Protein 9A5R (pdb70)

Nearest PDB structures (foldseek):
  5ds0-assembly1_F  TM=9.740E-01  e=8.529E-47  Thaumarchaeota archaeon SCGC AB-539-E09
  3kl9-assembly1_I  TM=9.761E-01  e=1.384E-46  Streptococcus pneumoniae R6
  4wwv-assembly2_B  TM=9.448E-01  e=9.431E-39  Desulfurococcus amylolyticus 1221n
  6r8n-assembly1_A  TM=9.126E-01  e=1.046E-31  Pyrococcus horikoshii OT3
  2gre-assembly1_D  TM=8.804E-01  e=3.889E-24  Bacillus cereus

Solvent-accessible surface area: 29977 Å² total; per-residue (Å²): 63,92,143,104,5,41,53,20,0,92,57,0,0,68,34,15,0,0,0,10,5,2,45,80,0,13,64,35,0,63,114,20,0,59,105,35,20,91,60,53,38,24,0,64,12,1,0,0,0,0,0,26,155,25,68,191,97,18,10,83,0,0,0,1,0,4,0,0,3,11,0,1,0,0,27,6,13,23,99,112,1,41,0,49,24,32,26,0,15,42,28,159,18,102,37,0,64,85,62,137,0,45,0,33,16,132,121,25,82,17,72,8,63,2,27,42,81,67,75,158,134,30,86,104,72,97,117,129,186,86,33,64,38,130,58,5,40,0,52,23,66,13,129,56,80,123,43,0,92,175,56,14,1,111,28,2,23,16,0,5,3,42,11,91,32,60,59,64,117,81,124,95,47,0,43,0,9,10,0,16,1,0,0,0,0,0,0,0,2,6,0,0,65,69,2,102,74,97,174,19,50,0,16,0,17,0,0,0,0,0,7,19,26,26,41,17,13,0,0,52,0,0,0,76,40,1,124,7,39,0,0,0,1,1,10,2,1,45,18,36,40,117,80,61,73,167,144,92,97,0,47,17,27,119,3,0,0,1,12,49,77,8,201,50,14,110,10,44,110,3,0,77,62,27,0,28,97,24,1,104,107,65,134,5,73,61,27,120,2,73,17,62,37,29,0,4,0,7,56,0,47,119,16,84,122,41,5,13,6,2,4,0,0,0,0,0,48,94,36,57,30,13,29,3,16,0,14,22,53,0,10,53,5,0,40,78,0,0,34,67,0,0,66,31,0,54,105,150,34,3,65,56,7,71,144,54,175,208,91,208,64,60,158,24,16,52,1,0,58,51,1,0,42,4,36,0,0,6,45,56,7,166,64,0,50,103,30,0,79,72,54,0,80,90,41,21,87,91,32,60,79,15,248,82,10,0,0,8,0,57,21,40,28,46,143,144,11,0,66,0,0,0,1,0,2,0,0,3,12,0,0,64,2,57,117,5,39,117,148,1,59,0,86,25,99,29,16,15,39,28,160,19,115,38,0,64,86,63,112,0,10,0,39,11,191,141,36,109,22,66,1,64,2,18,27,140,70,74,152,128,42,60,109,135,38,126,183,157,70,38,93,51,144,80,3,42,0,58,18,60,11,95,31,108,120,58,0,73,125,87,7,0,76,80,39,21,21,0,2,5,82,68,107,10,52,49,66,164,80,129,81,44,0,28,0,9,12,1,17,0,0,0,0,0,0,0,0,0,12,0,0,80,63,1,75,147,52,145,10,38,0,14,0,21,0,0,0,0,0,28,17,28,40,52,31,114,0,0,136,46,0,0,125,83,6,72,2,11,0,0,0,0,0,8,10,0,66,2,12,42,20,141,83,64,51,103,75,121,9,64,2,96,14,28,124,1,0,0,0,1,0,23,0,56,26,3,4,1,26,68,21,0,12,61,28,0,14,56,5,0,90,141,38,63,5,61,55,28,39,13,29,28,62,82,25,35,4,2,0,6,16,0,2,35,12,24,49,2,3,0,1,0,0,0,0,0,0,1,50,120,43,65,34,7,17,5,25,0,17,42,44,0,2,71,28,0,11,97,0,0,5,45,2,0,74,84,2,55,98,146,38,3,55,74,12,5,82,155

Sequence (718 aa):
MNQETKALFQTLTQLPGAPGNEHQVRAFMKQELAKYADDIVQDRLGSVFGVRRGAEDAPRIMVAGHMDEVGFMVTSITDNGLLRFQTLGGWWSQVLLAQRVEIQTDNGPVPGVISSIPPHLLTDAQRNRPMDIKNMMIDIGADDKEDAIKIGIRPGQQIVPVCPFTTMANEKKILSKAWDNRYGCGLSIELLKELHGKELPNTLYAGATVQEEVGLRGAQTASHMIKPDLFFALDASPANDMSGDKNEFGQLGKGFLLRILDRTTVMHRGMREFVLDMAETHDIPYQYFVSGGGTDAGKVHISNSGVPSAVIGICSRYIHTNATIIHIDDYAAAKEMLIKLVTACDKQTVDAIKENMMAKLDETLTMLKDLTDAKGIPGNEREVRQVMKSYIEPFADEVTTDRLGSLIAKKTGAENGPKIMIAGHLDEVGFMVTQITDKGFIRFQTVGGWWAQVMLAQRVTIVTKKGEITGVIGSKPPHILSPEARKKSVEIKDMFIDIGASSREEALEWGVLPGDMIVPHFEFTVMNNEKFLLAKAWDNRIGCAIAIDVLRNLQNTDHPNIVYGVGTVQEEVGLRGAKTAAHTIQPDIAFGVDVGIAGDTPGISEKEAQSKMGKGPQIIVYDASMVSHKGLRDAVVATAEEAGIPYQFDAIAGGGTDSGAIHLTANGVPALSITIATRYIHTHAAMLHRDDYENAVKLITEVIKKLDRKTVDEITYQ

Radius of gyration: 27.74 Å; Cα contacts (8 Å, |Δi|>4): 1807; chains: 2; bounding box: 64×84×72 Å

B-factor: mean 0.95, std 0.07, range [0.41, 0.99]

Structure (mmCIF, N/CA/C/O backbone):
data_9A5R
#
_entry.id   9A5R
#
loop_
_entity.id
_entity.type
_entity.pdbx_description
1 POLYMER YTOP_BACSU
2 POLYMER YSDC_BACSU
#
loop_
_atom_site.group_PDB
_atom_site.id
_atom_site.type_symbol
_atom_site.label_atom_id
_atom_site.label_alt_id
_atom_site.label_comp_id
_atom_site.label_asym_id
_atom_site.label_entity_id
_atom_site.label_seq_id
_atom_site.pdbx_PDB_ins_code
_atom_site.Cartn_x
_atom_site.Cartn_y
_atom_site.Cartn_z
_atom_site.occupancy
_atom_site.B_iso_or_equiv
_atom_site.auth_seq_id
_atom_site.auth_comp_id
_atom_site.auth_asym_id
_atom_site.auth_atom_id
_atom_site.pdbx_PDB_model_num
ATOM 1 N N . MET A 1 1 ? -0.280 -31.881 -21.383 1.000 0.860 1 MET A N 1
ATOM 2 C CA . MET A 1 1 ? -0.526 -31.678 -19.937 1.000 0.860 1 MET A CA 1
ATOM 3 C C . MET A 1 1 ? -1.332 -32.857 -19.405 1.000 0.860 1 MET A C 1
ATOM 4 O O . MET A 1 1 ? -2.366 -33.165 -19.992 1.000 0.860 1 MET A O 1
ATOM 20 N N . ASN A 1 2 ? -0.834 -33.548 -18.375 1.000 0.910 2 ASN A N 1
ATOM 21 C CA . ASN A 1 2 ? -1.537 -34.678 -17.754 1.000 0.910 2 ASN A CA 1
ATOM 22 C C . ASN A 1 2 ? -2.753 -34.188 -16.930 1.000 0.910 2 ASN A C 1
ATOM 23 O O . ASN A 1 2 ? -2.939 -32.984 -16.752 1.000 0.910 2 ASN A O 1
ATOM 34 N N . GLN A 1 3 ? -3.589 -35.110 -16.449 1.000 0.940 3 GLN A N 1
ATOM 35 C CA . GLN A 1 3 ? -4.819 -34.760 -15.724 1.000 0.940 3 GLN A CA 1
ATOM 36 C C . GLN A 1 3 ? -4.569 -34.112 -14.361 1.000 0.940 3 GLN A C 1
ATOM 37 O O . GLN A 1 3 ? -5.304 -33.215 -13.966 1.000 0.940 3 GLN A O 1
ATOM 51 N N . GLU A 1 4 ? -3.523 -34.530 -13.657 1.000 0.960 4 GLU A N 1
ATOM 52 C CA . GLU A 1 4 ? -3.207 -34.005 -12.332 1.000 0.960 4 GLU A CA 1
ATOM 53 C C . GLU A 1 4 ? -2.761 -32.543 -12.406 1.000 0.960 4 GLU A C 1
ATOM 54 O O . GLU A 1 4 ? -3.304 -31.693 -11.709 1.000 0.960 4 GLU A O 1
ATOM 66 N N . THR A 1 5 ? -1.860 -32.225 -13.337 1.000 0.970 5 THR A N 1
ATOM 67 C CA . THR A 1 5 ? -1.436 -30.850 -13.610 1.000 0.970 5 THR A CA 1
ATOM 68 C C . THR A 1 5 ? -2.614 -29.998 -14.099 1.000 0.970 5 THR A C 1
ATOM 69 O O . THR A 1 5 ? -2.736 -28.839 -13.710 1.000 0.970 5 THR A O 1
ATOM 80 N N . LYS A 1 6 ? -3.533 -30.558 -14.906 1.000 0.970 6 LYS A N 1
ATOM 81 C CA . LYS A 1 6 ? -4.771 -29.852 -15.289 1.000 0.970 6 LYS A CA 1
ATOM 82 C C . LYS A 1 6 ? -5.646 -29.538 -14.072 1.000 0.970 6 LYS A C 1
ATOM 83 O O . LYS A 1 6 ? -6.118 -28.412 -13.959 1.000 0.970 6 LYS A O 1
ATOM 102 N N . ALA A 1 7 ? -5.841 -30.496 -13.169 1.000 0.980 7 ALA A N 1
ATOM 103 C CA . ALA A 1 7 ? -6.633 -30.310 -11.956 1.000 0.980 7 ALA A CA 1
ATOM 104 C C . ALA A 1 7 ? -5.986 -29.304 -10.992 1.000 0.980 7 ALA A C 1
ATOM 105 O O . ALA A 1 7 ? -6.684 -28.475 -10.412 1.000 0.980 7 ALA A O 1
ATOM 112 N N . LEU A 1 8 ? -4.654 -29.328 -10.872 1.000 0.980 8 LEU A N 1
ATOM 113 C CA . LEU A 1 8 ? -3.888 -28.351 -10.104 1.000 0.980 8 LEU A CA 1
ATOM 114 C C . LEU A 1 8 ? -4.175 -26.921 -10.590 1.000 0.980 8 LEU A C 1
ATOM 115 O O . LEU A 1 8 ? -4.589 -26.080 -9.794 1.000 0.980 8 LEU A O 1
ATOM 131 N N . PHE A 1 9 ? -4.025 -26.649 -11.894 1.000 0.980 9 PHE A N 1
ATOM 132 C CA . PHE A 1 9 ? -4.303 -25.321 -12.456 1.000 0.980 9 PHE A CA 1
ATOM 133 C C . PHE A 1 9 ? -5.782 -24.947 -12.436 1.000 0.980 9 PHE A C 1
ATOM 134 O O . PHE A 1 9 ? -6.102 -23.773 -12.252 1.000 0.980 9 PHE A O 1
ATOM 151 N N . GLN A 1 10 ? -6.687 -25.915 -12.588 1.000 0.980 10 GLN A N 1
ATOM 152 C CA . GLN A 1 10 ? -8.115 -25.671 -12.421 1.000 0.980 10 GLN A CA 1
ATOM 153 C C . GLN A 1 10 ? -8.416 -25.170 -11.006 1.000 0.980 10 GLN A C 1
ATOM 154 O O . GLN A 1 10 ? -9.082 -24.154 -10.864 1.000 0.980 10 GLN A O 1
ATOM 168 N N . THR A 1 11 ? -7.889 -25.808 -9.961 1.000 0.980 11 THR A N 1
ATOM 169 C CA . THR A 1 11 ? -8.073 -25.313 -8.589 1.000 0.980 11 THR A CA 1
ATOM 170 C C . THR A 1 11 ? -7.422 -23.946 -8.415 1.000 0.980 11 THR A C 1
ATOM 171 O O . THR A 1 11 ? -8.088 -22.994 -8.013 1.000 0.980 11 THR A O 1
ATOM 182 N N . LEU A 1 12 ? -6.146 -23.813 -8.792 1.000 0.990 12 LEU A N 1
ATOM 183 C CA . LEU A 1 12 ? -5.397 -22.574 -8.606 1.000 0.990 12 LEU A CA 1
ATOM 184 C C . LEU A 1 12 ? -6.050 -21.384 -9.297 1.000 0.990 12 LEU A C 1
ATOM 185 O O . LEU A 1 12 ? -6.187 -20.353 -8.668 1.000 0.990 12 LEU A O 1
ATOM 201 N N . THR A 1 13 ? -6.469 -21.491 -10.554 1.000 0.980 13 THR A N 1
ATOM 202 C CA . THR A 1 13 ? -7.065 -20.359 -11.289 1.000 0.980 13 THR A CA 1
ATOM 203 C C . THR A 1 13 ? -8.447 -19.961 -10.774 1.000 0.980 13 THR A C 1
ATOM 204 O O . THR A 1 13 ? -8.838 -18.805 -10.923 1.000 0.980 13 THR A O 1
ATOM 215 N N . GLN A 1 14 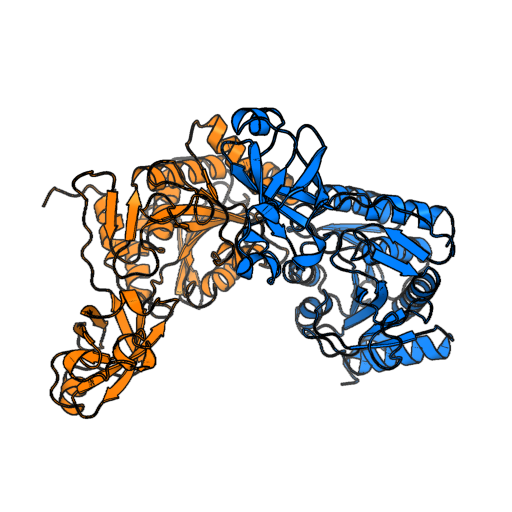? -9.186 -20.884 -10.152 1.000 0.980 14 GLN A N 1
ATOM 216 C CA . GLN A 1 14 ? -10.550 -20.634 -9.680 1.000 0.980 14 GLN A CA 1
ATOM 217 C C . GLN A 1 14 ? -10.617 -20.099 -8.245 1.000 0.980 14 GLN A C 1
ATOM 218 O O . GLN A 1 14 ? -11.609 -19.464 -7.900 1.000 0.980 14 GLN A O 1
ATOM 232 N N . LEU A 1 15 ? -9.575 -20.280 -7.427 1.000 0.980 15 LEU A N 1
ATOM 233 C CA . LEU A 1 15 ? -9.526 -19.674 -6.091 1.000 0.980 15 LEU A CA 1
ATOM 234 C C . LEU A 1 15 ? -9.588 -18.134 -6.189 1.000 0.980 15 LEU A C 1
ATOM 235 O O . LEU A 1 15 ? -8.919 -17.565 -7.057 1.000 0.980 15 LEU A O 1
ATOM 251 N N . PRO A 1 16 ? -10.367 -17.438 -5.346 1.000 0.980 16 PRO A N 1
ATOM 252 C CA . PRO A 1 16 ? -10.343 -15.983 -5.271 1.000 0.980 16 PRO A CA 1
ATOM 253 C C . PRO A 1 16 ? -9.089 -15.511 -4.526 1.000 0.980 16 PRO A C 1
ATOM 254 O O . PRO A 1 16 ? -8.745 -16.036 -3.463 1.000 0.980 16 PRO A O 1
ATOM 265 N N . GLY A 1 17 ? -8.414 -14.499 -5.062 1.000 0.980 17 GLY A N 1
ATOM 266 C CA . GLY A 1 17 ? -7.305 -13.863 -4.361 1.000 0.980 17 GLY A CA 1
ATOM 267 C C . GLY A 1 17 ? -6.886 -12.558 -5.007 1.000 0.980 17 GLY A C 1
ATOM 268 O O . GLY A 1 17 ? -5.868 -12.532 -5.680 1.000 0.980 17 GLY A O 1
ATOM 272 N N . ALA A 1 18 ? -7.655 -11.489 -4.808 1.000 0.980 18 ALA A N 1
ATOM 273 C CA . ALA A 1 18 ? -7.205 -10.145 -5.173 1.000 0.980 18 ALA A CA 1
ATOM 274 C C . ALA A 1 18 ? -6.041 -9.687 -4.259 1.000 0.980 18 ALA A C 1
ATOM 275 O O . ALA A 1 18 ? -5.901 -10.233 -3.158 1.000 0.980 18 ALA A O 1
ATOM 282 N N . PRO A 1 19 ? -5.240 -8.673 -4.647 1.000 0.980 19 PRO A N 1
ATOM 283 C CA . PRO A 1 19 ? -4.153 -8.142 -3.829 1.000 0.980 19 PRO A CA 1
ATOM 284 C C . PRO A 1 19 ? -4.564 -7.876 -2.378 1.000 0.980 19 PRO A C 1
ATOM 285 O O . PRO A 1 19 ? -5.597 -7.256 -2.112 1.000 0.980 19 PRO A O 1
ATOM 296 N N . GLY A 1 20 ? -3.767 -8.371 -1.432 1.000 0.980 20 GLY A N 1
ATOM 297 C CA . GLY A 1 20 ? -4.029 -8.286 0.009 1.000 0.980 20 GLY A CA 1
ATOM 298 C C . GLY A 1 20 ? -5.117 -9.241 0.526 1.000 0.980 20 GLY A C 1
ATOM 299 O O . GLY A 1 20 ? -5.465 -9.197 1.707 1.000 0.980 20 GLY A O 1
ATOM 303 N N . ASN A 1 21 ? -5.683 -10.095 -0.334 1.000 0.980 21 ASN A N 1
ATOM 304 C CA . ASN A 1 21 ? -6.732 -11.062 -0.009 1.000 0.980 21 ASN A CA 1
ATOM 305 C C . ASN A 1 21 ? -6.410 -12.489 -0.496 1.000 0.980 21 ASN A C 1
ATOM 306 O O . ASN A 1 21 ? -7.305 -13.311 -0.689 1.000 0.980 21 ASN A O 1
ATOM 317 N N . GLU A 1 22 ? -5.131 -12.831 -0.603 1.000 0.980 22 GLU A N 1
ATOM 318 C CA . GLU A 1 22 ? -4.616 -14.082 -1.172 1.000 0.980 22 GLU A CA 1
ATOM 319 C C . GLU A 1 22 ? -4.800 -15.317 -0.259 1.000 0.980 22 GLU A C 1
ATOM 320 O O . GLU A 1 22 ? -4.266 -16.383 -0.544 1.000 0.980 22 GLU A O 1
ATOM 332 N N . HIS A 1 23 ? -5.551 -15.209 0.844 1.000 0.970 23 HIS A N 1
ATOM 333 C CA . HIS A 1 23 ? -5.670 -16.213 1.917 1.000 0.970 23 HIS A CA 1
ATOM 334 C C . HIS A 1 23 ? -6.042 -17.615 1.408 1.000 0.970 23 HIS A C 1
ATOM 335 O O . HIS A 1 23 ? -5.399 -18.595 1.779 1.000 0.970 23 HIS A O 1
ATO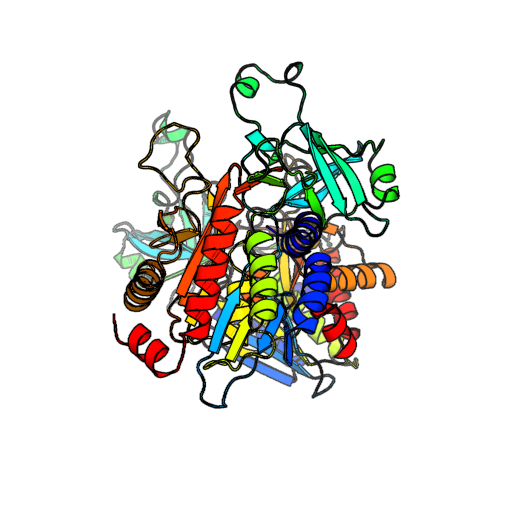M 349 N N . GLN A 1 24 ? -7.048 -17.725 0.532 1.000 0.980 24 GLN A N 1
ATOM 350 C CA . GLN A 1 24 ? -7.500 -19.021 0.007 1.000 0.980 24 GLN A CA 1
ATOM 351 C C . GLN A 1 24 ? -6.458 -19.653 -0.924 1.000 0.980 24 GLN A C 1
ATOM 352 O O . GLN A 1 24 ? -6.195 -20.854 -0.846 1.000 0.980 24 GLN A O 1
ATOM 366 N N . VAL A 1 25 ? -5.812 -18.832 -1.757 1.000 0.990 25 VAL A N 1
ATOM 367 C CA . VAL A 1 25 ? -4.696 -19.255 -2.612 1.000 0.990 25 VAL A CA 1
ATOM 368 C C . VAL A 1 25 ? -3.531 -19.719 -1.746 1.000 0.990 25 VAL A C 1
ATOM 369 O O . VAL A 1 25 ? -3.006 -20.805 -1.957 1.000 0.990 25 VAL A O 1
ATOM 382 N N . ARG A 1 26 ? -3.180 -18.952 -0.711 1.000 0.990 26 ARG A N 1
ATOM 383 C CA . ARG A 1 26 ? -2.099 -19.254 0.231 1.000 0.990 26 ARG A CA 1
ATOM 384 C C . ARG A 1 26 ? -2.339 -20.538 1.009 1.000 0.990 26 ARG A C 1
ATOM 385 O O . ARG A 1 26 ? -1.405 -21.320 1.164 1.000 0.990 26 ARG A O 1
ATOM 406 N N . ALA A 1 27 ? -3.560 -20.777 1.483 1.000 0.980 27 ALA A N 1
ATOM 407 C CA . ALA A 1 27 ? -3.921 -22.022 2.156 1.000 0.980 27 ALA A CA 1
ATOM 408 C C . ALA A 1 27 ? -3.704 -23.229 1.230 1.000 0.980 27 ALA A C 1
ATOM 409 O O . ALA A 1 27 ? -3.084 -24.216 1.629 1.000 0.980 27 ALA A O 1
ATOM 416 N N . PHE A 1 28 ? -4.130 -23.107 -0.031 1.000 0.990 28 PHE A N 1
ATOM 417 C CA . PHE A 1 28 ? -3.907 -24.135 -1.042 1.000 0.990 28 PHE A CA 1
ATOM 418 C C . PHE A 1 28 ? -2.416 -24.319 -1.373 1.000 0.990 28 PHE A C 1
ATOM 419 O O . PHE A 1 28 ? -1.920 -25.445 -1.376 1.000 0.990 28 PHE A O 1
ATOM 436 N N . MET A 1 29 ? -1.672 -23.226 -1.570 1.000 0.990 29 MET A N 1
ATOM 437 C CA . MET A 1 29 ? -0.224 -23.257 -1.802 1.000 0.990 29 MET A CA 1
ATOM 438 C C . MET A 1 29 ? 0.499 -23.973 -0.659 1.000 0.990 29 MET A C 1
ATOM 439 O O . MET A 1 29 ? 1.278 -24.884 -0.915 1.000 0.990 29 MET A O 1
ATOM 453 N N . LYS A 1 30 ? 0.207 -23.636 0.605 1.000 0.980 30 LYS A N 1
ATOM 454 C CA . LYS A 1 30 ? 0.791 -24.314 1.775 1.000 0.980 30 LYS A CA 1
ATOM 455 C C . LYS A 1 30 ? 0.555 -25.822 1.732 1.000 0.980 30 LYS A C 1
ATOM 456 O O . LYS A 1 30 ? 1.498 -26.583 1.926 1.000 0.980 30 LYS A O 1
ATOM 475 N N . GLN A 1 31 ? -0.680 -26.244 1.463 1.000 0.980 31 GLN A N 1
ATOM 476 C CA . GLN A 1 31 ? -1.042 -27.658 1.413 1.000 0.980 31 GLN A CA 1
ATOM 477 C C . GLN A 1 31 ? -0.281 -28.419 0.317 1.000 0.980 31 GLN A C 1
ATOM 478 O O . GLN A 1 31 ? 0.185 -29.529 0.565 1.000 0.980 31 GLN A O 1
ATOM 492 N N . GLU A 1 32 ? -0.153 -27.850 -0.884 1.000 0.990 32 GLU A N 1
ATOM 493 C CA . GLU A 1 32 ? 0.539 -28.507 -1.998 1.000 0.990 32 GLU A CA 1
ATOM 494 C C . GLU A 1 32 ? 2.065 -28.484 -1.843 1.000 0.990 32 GLU A C 1
ATOM 495 O O . GLU A 1 32 ? 2.712 -29.512 -2.041 1.000 0.990 32 GLU A O 1
ATOM 507 N N . LEU A 1 33 ? 2.646 -27.349 -1.438 1.000 0.980 33 LEU A N 1
ATOM 508 C CA . LEU A 1 33 ? 4.090 -27.211 -1.215 1.000 0.980 33 LEU A CA 1
ATOM 509 C C . LEU A 1 33 ? 4.573 -28.160 -0.105 1.000 0.980 33 LEU A C 1
ATOM 510 O O . LEU A 1 33 ? 5.609 -28.810 -0.254 1.000 0.980 33 LEU A O 1
ATOM 526 N N . ALA A 1 34 ? 3.796 -28.296 0.977 1.000 0.980 34 ALA A N 1
ATOM 527 C CA . ALA A 1 34 ? 4.154 -29.128 2.128 1.000 0.980 34 ALA A CA 1
ATOM 528 C C . ALA A 1 34 ? 4.265 -30.628 1.802 1.000 0.980 34 ALA A C 1
ATOM 529 O O . ALA A 1 34 ? 4.890 -31.365 2.558 1.000 0.980 34 ALA A O 1
ATOM 536 N N . LYS A 1 35 ? 3.705 -31.103 0.678 1.000 0.980 35 LYS A N 1
ATOM 537 C CA . LYS A 1 35 ? 3.861 -32.502 0.234 1.000 0.980 35 LYS A CA 1
ATOM 538 C C . LYS A 1 35 ? 5.279 -32.821 -0.235 1.000 0.980 35 LYS A C 1
ATOM 539 O O . LYS A 1 35 ? 5.653 -33.990 -0.265 1.000 0.980 35 LYS A O 1
ATOM 558 N N . TYR A 1 36 ? 6.031 -31.805 -0.659 1.000 0.980 36 TYR A N 1
ATOM 559 C CA . TYR A 1 36 ? 7.277 -31.993 -1.401 1.000 0.980 36 TYR A CA 1
ATOM 560 C C . TYR A 1 36 ? 8.475 -31.234 -0.826 1.000 0.980 36 TYR A C 1
ATOM 561 O O . TYR A 1 36 ? 9.592 -31.499 -1.272 1.000 0.980 36 TYR A O 1
ATOM 579 N N . ALA A 1 37 ? 8.255 -30.312 0.116 1.000 0.980 37 ALA A N 1
ATOM 580 C CA . ALA A 1 37 ? 9.272 -29.504 0.787 1.000 0.980 37 ALA A CA 1
ATOM 581 C C . ALA A 1 37 ? 9.659 -30.067 2.165 1.000 0.980 37 ALA A C 1
ATOM 582 O O . ALA A 1 37 ? 8.872 -30.763 2.801 1.000 0.980 37 ALA A O 1
ATOM 589 N N . ASP A 1 38 ? 10.850 -29.708 2.641 1.000 0.980 38 ASP A N 1
ATOM 590 C CA . ASP A 1 38 ? 11.331 -30.039 3.989 1.000 0.980 38 ASP A CA 1
ATOM 591 C C . ASP A 1 38 ? 10.715 -29.120 5.055 1.000 0.980 38 ASP A C 1
ATOM 592 O O . ASP A 1 38 ? 10.641 -29.474 6.229 1.000 0.980 38 ASP A O 1
ATOM 601 N N . ASP A 1 39 ? 10.319 -27.912 4.649 1.000 0.980 39 ASP A N 1
ATOM 602 C CA . ASP A 1 39 ? 9.808 -26.858 5.523 1.000 0.980 39 ASP A CA 1
ATOM 603 C C . ASP A 1 39 ? 8.958 -25.854 4.723 1.000 0.980 39 ASP A C 1
ATOM 604 O O . ASP A 1 39 ? 9.080 -25.774 3.495 1.000 0.980 39 ASP A O 1
ATOM 613 N N . ILE A 1 40 ? 8.140 -25.054 5.413 1.000 0.990 40 ILE A N 1
ATOM 614 C CA . ILE A 1 40 ? 7.363 -23.950 4.832 1.000 0.990 40 ILE A CA 1
ATOM 615 C C . ILE A 1 40 ? 7.720 -22.654 5.553 1.000 0.990 40 ILE A C 1
ATOM 616 O O . ILE A 1 40 ? 7.559 -22.542 6.766 1.000 0.990 40 ILE A O 1
ATOM 632 N N . VAL A 1 41 ? 8.125 -21.637 4.795 1.000 0.990 41 VAL A N 1
ATOM 633 C CA . VAL A 1 41 ? 8.336 -20.281 5.315 1.000 0.990 41 VAL A CA 1
ATOM 634 C C . VAL A 1 41 ? 7.297 -19.327 4.751 1.000 0.990 41 VAL A C 1
ATOM 635 O O . VAL A 1 41 ? 6.884 -19.447 3.595 1.000 0.990 41 VAL A O 1
ATOM 648 N N . GLN A 1 42 ? 6.884 -18.367 5.571 1.000 0.990 42 GLN A N 1
ATOM 649 C CA . GLN A 1 42 ? 5.969 -17.309 5.176 1.000 0.990 42 GLN A CA 1
ATOM 650 C C . GLN A 1 42 ? 6.514 -15.966 5.650 1.000 0.990 42 GLN A C 1
ATOM 651 O O . GLN A 1 42 ? 6.956 -15.850 6.795 1.000 0.990 42 GLN A O 1
ATOM 665 N N . ASP A 1 43 ? 6.467 -14.961 4.783 1.000 0.990 43 ASP A N 1
ATOM 666 C CA . ASP A 1 43 ? 6.681 -13.586 5.221 1.000 0.990 43 ASP A CA 1
ATOM 667 C C . ASP A 1 43 ? 5.432 -13.046 5.955 1.000 0.990 43 ASP A C 1
ATOM 668 O O . ASP A 1 43 ? 4.425 -13.740 6.141 1.000 0.990 43 ASP A O 1
ATOM 677 N N . ARG A 1 44 ? 5.496 -11.797 6.409 1.000 0.980 44 ARG A N 1
ATOM 678 C CA . ARG A 1 44 ? 4.434 -11.161 7.198 1.000 0.980 44 ARG A CA 1
ATOM 679 C C . ARG A 1 44 ? 3.414 -10.383 6.358 1.000 0.980 44 ARG A C 1
ATOM 680 O O . ARG A 1 44 ? 2.522 -9.770 6.931 1.000 0.980 44 ARG A O 1
ATOM 701 N N . LEU A 1 45 ? 3.541 -10.377 5.027 1.000 0.980 45 LEU A N 1
ATOM 702 C CA . LEU A 1 45 ? 2.482 -9.911 4.118 1.000 0.980 45 LEU A CA 1
ATOM 703 C C . LEU A 1 45 ? 1.671 -11.075 3.536 1.000 0.980 45 LEU A C 1
ATOM 704 O O . LEU A 1 45 ? 0.551 -10.871 3.073 1.000 0.980 45 LEU A O 1
ATOM 720 N N . GLY A 1 46 ? 2.221 -12.288 3.564 1.000 0.990 46 GLY A N 1
ATOM 721 C CA . GLY A 1 46 ? 1.558 -13.512 3.144 1.000 0.990 46 GLY A CA 1
ATOM 722 C C . GLY A 1 46 ? 2.285 -14.304 2.061 1.000 0.990 46 GLY A C 1
ATOM 723 O O . GLY A 1 46 ? 1.767 -15.349 1.678 1.000 0.990 46 GLY A O 1
ATOM 727 N N . SER A 1 47 ? 3.449 -13.889 1.558 1.000 0.990 47 SER A N 1
ATOM 728 C CA . SER A 1 47 ? 4.190 -14.707 0.585 1.000 0.990 47 SER A CA 1
ATOM 729 C C . SER A 1 47 ? 4.612 -16.025 1.226 1.000 0.990 47 SER A C 1
ATOM 730 O O . SER A 1 47 ? 5.034 -16.036 2.382 1.000 0.990 47 SER A O 1
ATOM 738 N N . VAL A 1 48 ? 4.540 -17.136 0.492 1.000 0.990 48 VAL A N 1
ATOM 739 C CA . VAL A 1 48 ? 4.802 -18.477 1.031 1.000 0.990 48 VAL A CA 1
ATOM 740 C C . VAL A 1 48 ? 5.734 -19.276 0.134 1.000 0.990 48 VAL A C 1
ATOM 741 O O . VAL A 1 48 ? 5.585 -19.269 -1.086 1.000 0.990 48 VAL A O 1
ATOM 754 N N . PHE A 1 49 ? 6.683 -19.987 0.744 1.000 0.990 49 PHE A N 1
ATOM 755 C CA . PHE A 1 49 ? 7.679 -20.791 0.041 1.000 0.990 49 PHE A CA 1
ATOM 756 C C . PHE A 1 49 ? 7.876 -22.141 0.718 1.000 0.990 49 PHE A C 1
ATOM 757 O O . PHE A 1 49 ? 8.055 -22.216 1.934 1.000 0.990 49 PHE A O 1
ATOM 774 N N . GLY A 1 50 ? 7.891 -23.197 -0.090 1.000 0.990 50 GLY A N 1
ATOM 775 C CA . GLY A 1 50 ? 8.438 -24.486 0.299 1.000 0.990 50 GLY A CA 1
ATOM 776 C C . GLY A 1 50 ? 9.956 -24.464 0.187 1.000 0.990 50 GLY A C 1
ATOM 777 O O . GLY A 1 50 ? 10.504 -23.941 -0.786 1.000 0.990 50 GLY A O 1
ATOM 781 N N . VAL A 1 51 ? 10.631 -25.020 1.191 1.000 0.990 51 VAL A N 1
ATOM 782 C CA . VAL A 1 51 ? 12.093 -25.058 1.280 1.000 0.990 51 VAL A CA 1
ATOM 783 C C . VAL A 1 51 ? 12.591 -26.477 1.056 1.000 0.990 51 VAL A C 1
ATOM 784 O O . VAL A 1 51 ? 12.137 -27.410 1.711 1.000 0.990 51 VAL A O 1
ATOM 797 N N . ARG A 1 52 ? 13.561 -26.632 0.162 1.000 0.980 52 ARG A N 1
ATOM 798 C CA . ARG A 1 52 ? 14.377 -27.836 0.009 1.000 0.980 52 ARG A CA 1
ATOM 799 C C . ARG A 1 52 ? 15.798 -27.494 0.413 1.000 0.980 52 ARG A C 1
ATOM 800 O O . ARG A 1 52 ? 16.444 -26.690 -0.255 1.000 0.980 52 ARG A O 1
ATOM 821 N N . ARG A 1 53 ? 16.259 -28.038 1.536 1.000 0.960 53 ARG A N 1
ATOM 822 C CA . ARG A 1 53 ? 17.552 -27.687 2.134 1.000 0.960 53 ARG A CA 1
ATOM 823 C C . ARG A 1 53 ? 18.682 -28.428 1.421 1.000 0.960 53 ARG A C 1
ATOM 824 O O . ARG A 1 53 ? 18.642 -29.649 1.299 1.000 0.960 53 ARG A O 1
ATOM 845 N N . GLY A 1 54 ? 19.673 -27.674 0.952 1.000 0.930 54 GLY A N 1
ATOM 846 C CA . GLY A 1 54 ? 20.934 -28.207 0.445 1.000 0.930 54 GLY A CA 1
ATOM 847 C C . GLY A 1 54 ? 21.990 -28.280 1.547 1.000 0.930 54 GLY A C 1
ATOM 848 O O . GLY A 1 54 ? 21.685 -28.172 2.738 1.000 0.930 54 GLY A O 1
ATOM 852 N N . ALA A 1 55 ? 23.251 -28.423 1.143 1.000 0.930 55 ALA A N 1
ATOM 853 C CA . ALA A 1 55 ? 24.377 -28.292 2.061 1.000 0.930 55 ALA A CA 1
ATOM 854 C C . ALA A 1 55 ? 24.416 -26.901 2.724 1.000 0.930 55 ALA A C 1
ATOM 855 O O . ALA A 1 55 ? 23.858 -25.928 2.216 1.000 0.930 55 ALA A O 1
ATOM 862 N N . GLU A 1 56 ? 25.100 -26.808 3.864 1.000 0.920 56 GLU A N 1
ATOM 863 C CA . GLU A 1 56 ? 25.146 -25.593 4.686 1.000 0.920 56 GLU A CA 1
ATOM 864 C C . GLU A 1 56 ? 25.736 -24.380 3.940 1.000 0.920 56 GLU A C 1
ATOM 865 O O . GLU A 1 56 ? 25.309 -23.250 4.164 1.000 0.920 56 GLU A O 1
ATOM 877 N N . ASP A 1 57 ? 26.670 -24.609 3.011 1.000 0.940 57 ASP A N 1
ATOM 878 C CA . ASP A 1 57 ? 27.305 -23.583 2.179 1.000 0.940 57 ASP A CA 1
ATOM 879 C C . ASP A 1 57 ? 26.771 -23.535 0.734 1.000 0.940 57 ASP A C 1
ATOM 880 O O . ASP A 1 57 ? 27.398 -22.915 -0.136 1.000 0.940 57 ASP A O 1
ATOM 889 N N . ALA A 1 58 ? 25.633 -24.194 0.480 1.000 0.970 58 ALA A N 1
ATOM 890 C CA . ALA A 1 58 ? 24.994 -24.240 -0.826 1.000 0.970 58 ALA A CA 1
ATOM 891 C C . ALA A 1 58 ? 24.283 -22.910 -1.151 1.000 0.970 58 ALA A C 1
ATOM 892 O O . ALA A 1 58 ? 23.682 -22.296 -0.262 1.000 0.970 58 ALA A O 1
ATOM 899 N N . PRO A 1 59 ? 24.292 -22.472 -2.424 1.000 0.980 59 PRO A N 1
ATOM 900 C CA . PRO A 1 59 ? 23.630 -21.236 -2.831 1.000 0.980 59 PRO A CA 1
ATOM 901 C C . PRO A 1 59 ? 22.114 -21.313 -2.612 1.000 0.980 59 PRO A C 1
ATOM 902 O O . PRO A 1 59 ? 21.507 -22.385 -2.677 1.000 0.980 59 PRO A O 1
ATOM 913 N N . ARG A 1 60 ? 21.482 -20.166 -2.356 1.000 0.990 60 ARG A N 1
ATOM 914 C CA . ARG A 1 60 ? 20.034 -20.048 -2.124 1.000 0.990 60 ARG A CA 1
ATOM 915 C C . ARG A 1 60 ? 19.338 -19.644 -3.416 1.000 0.990 60 ARG A C 1
ATOM 916 O O . ARG A 1 60 ? 19.525 -18.529 -3.896 1.000 0.990 60 ARG A O 1
ATOM 937 N N . ILE A 1 61 ? 18.505 -20.521 -3.962 1.000 0.990 61 ILE A N 1
ATOM 938 C CA . ILE A 1 61 ? 17.771 -20.266 -5.204 1.000 0.990 61 ILE A CA 1
ATOM 939 C C . ILE A 1 61 ? 16.315 -19.999 -4.863 1.000 0.990 61 ILE A C 1
ATOM 940 O O . ILE A 1 61 ? 15.645 -20.854 -4.289 1.000 0.990 61 ILE A O 1
ATOM 956 N N . MET A 1 62 ? 15.822 -18.812 -5.204 1.000 0.990 62 MET A N 1
ATOM 957 C CA . MET A 1 62 ? 14.415 -18.460 -5.029 1.000 0.990 62 MET A CA 1
ATOM 958 C C . MET A 1 62 ? 13.677 -18.581 -6.360 1.000 0.990 62 MET A C 1
ATOM 959 O O . MET A 1 62 ? 14.158 -18.140 -7.402 1.000 0.990 62 MET A O 1
ATOM 973 N N . VAL A 1 63 ? 12.487 -19.165 -6.317 1.000 0.990 63 VAL A N 1
ATOM 974 C CA . VAL A 1 63 ? 11.581 -19.310 -7.454 1.000 0.990 63 VAL A CA 1
ATOM 975 C C . VAL A 1 63 ? 10.193 -18.882 -7.006 1.000 0.990 63 VAL A C 1
ATOM 976 O O . VAL A 1 63 ? 9.675 -19.415 -6.022 1.000 0.990 63 VAL A O 1
ATOM 989 N N . ALA A 1 64 ? 9.581 -17.936 -7.712 1.000 0.990 64 ALA A N 1
ATOM 990 C CA . ALA A 1 64 ? 8.272 -17.415 -7.329 1.000 0.990 64 ALA A CA 1
ATOM 991 C C . ALA A 1 64 ? 7.410 -17.075 -8.543 1.000 0.990 64 ALA A C 1
ATOM 992 O O . ALA A 1 64 ? 7.894 -16.439 -9.475 1.000 0.990 64 ALA A O 1
ATOM 999 N N . GLY A 1 65 ? 6.134 -17.461 -8.496 1.000 0.980 65 GLY A N 1
ATOM 1000 C CA . GLY A 1 65 ? 5.071 -16.655 -9.106 1.000 0.980 65 GLY A CA 1
ATOM 1001 C C . GLY A 1 65 ? 4.458 -15.716 -8.065 1.000 0.980 65 GLY A C 1
ATOM 1002 O O . GLY A 1 65 ? 5.011 -15.572 -6.976 1.000 0.980 65 GLY A O 1
ATOM 1006 N N . HIS A 1 66 ? 3.273 -15.177 -8.340 1.000 0.990 66 HIS A N 1
ATOM 1007 C CA . HIS A 1 66 ? 2.481 -14.444 -7.349 1.000 0.990 66 HIS A CA 1
ATOM 1008 C C . HIS A 1 66 ? 1.060 -14.999 -7.238 1.000 0.990 66 HIS A C 1
ATOM 1009 O O . HIS A 1 66 ? 0.482 -15.507 -8.202 1.000 0.990 66 HIS A O 1
ATOM 1023 N N . MET A 1 67 ? 0.525 -14.978 -6.018 1.000 0.990 67 MET A N 1
ATOM 1024 C CA . MET A 1 67 ? -0.785 -15.547 -5.699 1.000 0.990 67 MET A CA 1
ATOM 1025 C C . MET A 1 67 ? -1.936 -14.618 -6.065 1.000 0.990 67 MET A C 1
ATOM 1026 O O . MET A 1 67 ? -3.046 -15.104 -6.308 1.000 0.990 67 MET A O 1
ATOM 1040 N N . ASP A 1 68 ? -1.703 -13.310 -6.066 1.000 0.990 68 ASP A N 1
ATOM 1041 C CA . ASP A 1 68 ? -2.736 -12.340 -6.372 1.000 0.990 68 ASP A CA 1
ATOM 1042 C C . ASP A 1 68 ? -3.136 -12.365 -7.849 1.000 0.990 68 ASP A C 1
ATOM 1043 O O . ASP A 1 68 ? -2.340 -12.677 -8.730 1.000 0.990 68 ASP A O 1
ATOM 1052 N N . GLU A 1 69 ? -4.409 -12.075 -8.094 1.000 0.980 69 GLU A N 1
ATOM 1053 C CA . GLU A 1 69 ? -4.982 -11.810 -9.411 1.000 0.980 69 GLU A CA 1
ATOM 1054 C C . GLU A 1 69 ? -5.522 -10.380 -9.438 1.000 0.980 69 GLU A C 1
ATOM 1055 O O . GLU A 1 69 ? -6.062 -9.915 -8.431 1.000 0.980 69 GLU A O 1
ATOM 1067 N N . VAL A 1 70 ? -5.474 -9.694 -10.583 1.000 0.970 70 VAL A N 1
ATOM 1068 C CA . VAL A 1 70 ? -6.189 -8.417 -10.710 1.000 0.970 70 VAL A CA 1
ATOM 1069 C C . VAL A 1 70 ? -7.661 -8.563 -10.303 1.000 0.970 70 VAL A C 1
ATOM 1070 O O . VAL A 1 70 ? -8.363 -9.507 -10.673 1.000 0.970 70 VAL A O 1
ATOM 1083 N N . GLY A 1 71 ? -8.154 -7.598 -9.537 1.000 0.980 71 GLY A N 1
ATOM 1084 C CA . GLY A 1 71 ? -9.502 -7.630 -8.986 1.000 0.980 71 GLY A CA 1
ATOM 1085 C C . GLY A 1 71 ? -9.981 -6.246 -8.591 1.000 0.980 71 GLY A C 1
ATOM 1086 O O . GLY A 1 71 ? -9.513 -5.229 -9.106 1.000 0.980 71 GLY A O 1
ATOM 1090 N N . PHE A 1 72 ? -10.927 -6.203 -7.663 1.000 0.980 72 PHE A N 1
ATOM 1091 C CA . PHE A 1 72 ? -11.454 -4.964 -7.108 1.000 0.980 72 PHE A CA 1
ATOM 1092 C C . PHE A 1 72 ? -11.687 -5.111 -5.604 1.000 0.980 72 PHE A C 1
ATOM 1093 O O . PHE A 1 72 ? -11.616 -6.203 -5.042 1.000 0.980 72 PHE A O 1
ATOM 1110 N N . MET A 1 73 ? -11.979 -3.998 -4.948 1.000 0.980 73 MET A N 1
ATOM 1111 C CA . MET A 1 73 ? -12.348 -3.936 -3.540 1.000 0.980 73 MET A CA 1
ATOM 1112 C C . MET A 1 73 ? -13.606 -3.096 -3.392 1.000 0.980 73 MET A C 1
ATOM 1113 O O . MET A 1 73 ? -13.678 -2.012 -3.972 1.000 0.980 73 MET A O 1
ATOM 1127 N N . VAL A 1 74 ? -14.580 -3.564 -2.610 1.000 0.980 74 VAL A N 1
ATOM 1128 C CA . VAL A 1 74 ? -15.752 -2.756 -2.252 1.000 0.980 74 VAL A CA 1
ATOM 1129 C C . VAL A 1 74 ? -15.263 -1.523 -1.497 1.000 0.980 74 VAL A C 1
ATOM 1130 O O . VAL A 1 74 ? -14.601 -1.650 -0.470 1.000 0.980 74 VAL A O 1
ATOM 1143 N N . THR A 1 75 ? -15.583 -0.329 -1.983 1.000 0.950 75 THR A N 1
ATOM 1144 C CA . THR A 1 75 ? -15.269 0.920 -1.269 1.000 0.950 75 THR A CA 1
ATOM 1145 C C . THR A 1 75 ? -16.480 1.467 -0.542 1.000 0.950 75 THR A C 1
ATOM 1146 O O . THR A 1 75 ? -16.336 2.062 0.519 1.000 0.950 75 THR A O 1
ATOM 1157 N N . SER A 1 76 ? -17.681 1.260 -1.084 1.000 0.940 76 SER A N 1
ATOM 1158 C CA . SER A 1 76 ? -18.922 1.717 -0.461 1.000 0.940 76 SER A CA 1
ATOM 1159 C C . SER A 1 76 ? -20.169 1.119 -1.100 1.000 0.940 76 SER A C 1
ATOM 1160 O O . SER A 1 76 ? -20.111 0.498 -2.162 1.000 0.940 76 SER A O 1
ATOM 1168 N N . ILE A 1 77 ? -21.302 1.359 -0.443 1.000 0.960 77 ILE A N 1
ATOM 1169 C CA . ILE A 1 77 ? -22.644 0.967 -0.868 1.000 0.960 77 ILE A CA 1
ATOM 1170 C C . ILE A 1 77 ? -23.469 2.247 -1.029 1.000 0.960 77 ILE A C 1
ATOM 1171 O O . ILE A 1 77 ? -23.520 3.074 -0.113 1.000 0.960 77 ILE A O 1
ATOM 1187 N N . THR A 1 78 ? -24.077 2.415 -2.200 1.000 0.930 78 THR A N 1
ATOM 1188 C CA . THR A 1 78 ? -24.992 3.526 -2.507 1.000 0.930 78 THR A CA 1
ATOM 1189 C C . THR A 1 78 ? -26.365 3.319 -1.870 1.000 0.930 78 THR A C 1
ATOM 1190 O O . THR A 1 78 ? -26.728 2.188 -1.565 1.000 0.930 78 THR A O 1
ATOM 1201 N N . ASP A 1 79 ? -27.156 4.387 -1.736 1.000 0.930 79 ASP A N 1
ATOM 1202 C CA . ASP A 1 79 ? -28.515 4.311 -1.172 1.000 0.930 79 ASP A CA 1
ATOM 1203 C C . ASP A 1 79 ? -29.438 3.338 -1.930 1.000 0.930 79 ASP A C 1
ATOM 1204 O O . ASP A 1 79 ? -30.279 2.694 -1.317 1.000 0.930 79 ASP A O 1
ATOM 1213 N N . ASN A 1 80 ? -29.224 3.157 -3.240 1.000 0.940 80 ASN A N 1
ATOM 1214 C CA . ASN A 1 80 ? -29.968 2.214 -4.086 1.000 0.940 80 ASN A CA 1
ATOM 1215 C C . ASN A 1 80 ? -29.318 0.810 -4.152 1.000 0.940 80 ASN A C 1
ATOM 1216 O O . ASN A 1 80 ? -29.509 0.103 -5.136 1.000 0.940 80 ASN A O 1
ATOM 1227 N N . GLY A 1 81 ? -28.442 0.444 -3.208 1.000 0.950 81 GLY A N 1
ATOM 1228 C CA . GLY A 1 81 ? -27.872 -0.911 -3.097 1.000 0.950 81 GLY A CA 1
ATOM 1229 C C . GLY A 1 81 ? -26.720 -1.259 -4.050 1.000 0.950 81 GLY A C 1
ATOM 1230 O O . GLY A 1 81 ? -26.090 -2.306 -3.904 1.000 0.950 81 GLY A O 1
ATOM 1234 N N . LEU A 1 82 ? -26.366 -0.379 -4.993 1.000 0.960 82 LEU A N 1
ATOM 1235 C CA . LEU A 1 82 ? -25.208 -0.585 -5.873 1.000 0.960 82 LEU A CA 1
ATOM 1236 C C . LEU A 1 82 ? -23.887 -0.420 -5.117 1.000 0.960 82 LEU A C 1
ATOM 1237 O O . LEU A 1 82 ? -23.764 0.422 -4.221 1.000 0.960 82 LEU A O 1
ATOM 1253 N N . LEU A 1 83 ? -22.872 -1.176 -5.532 1.000 0.970 83 LEU A N 1
ATOM 1254 C CA . LEU A 1 83 ? -21.551 -1.168 -4.911 1.000 0.970 83 LEU A CA 1
ATOM 1255 C C . LEU A 1 83 ? -20.580 -0.300 -5.712 1.000 0.970 83 LEU A C 1
ATOM 1256 O O . LEU A 1 83 ? -20.440 -0.455 -6.929 1.000 0.970 83 LEU A O 1
ATOM 1272 N N . ARG A 1 84 ? -19.857 0.588 -5.031 1.000 0.940 84 ARG A N 1
ATOM 1273 C CA . ARG A 1 84 ? -18.667 1.234 -5.597 1.000 0.940 84 ARG A CA 1
ATOM 1274 C C . ARG A 1 84 ? -17.446 0.380 -5.311 1.000 0.940 84 ARG A C 1
ATOM 1275 O O . ARG A 1 84 ? -17.384 -0.315 -4.294 1.000 0.940 84 ARG A O 1
ATOM 1296 N N . PHE A 1 85 ? -16.465 0.470 -6.196 1.000 0.960 85 PHE A N 1
ATOM 1297 C CA . PHE A 1 85 ? -15.255 -0.318 -6.079 1.000 0.960 85 PHE A CA 1
ATOM 1298 C C . PHE A 1 85 ? -14.003 0.468 -6.450 1.000 0.960 85 PHE A C 1
ATOM 1299 O O . PHE A 1 85 ? -14.043 1.413 -7.238 1.000 0.960 85 PHE A O 1
ATOM 1316 N N . GLN A 1 86 ? -12.889 0.029 -5.880 1.000 0.950 86 GLN A N 1
ATOM 1317 C CA . GLN A 1 86 ? -11.537 0.411 -6.254 1.000 0.950 86 GLN A CA 1
ATOM 1318 C C . GLN A 1 86 ? -10.909 -0.747 -7.026 1.000 0.950 86 GLN A C 1
ATOM 1319 O O . GLN A 1 86 ? -11.030 -1.896 -6.610 1.000 0.950 86 GLN A O 1
ATOM 1333 N N . THR A 1 87 ? -10.231 -0.465 -8.136 1.000 0.970 87 THR A N 1
ATOM 1334 C CA . THR A 1 87 ? -9.437 -1.478 -8.843 1.000 0.970 87 THR A CA 1
ATOM 1335 C C . THR A 1 87 ? -8.220 -1.864 -8.015 1.000 0.970 87 THR A C 1
ATOM 1336 O O . THR A 1 87 ? -7.497 -0.988 -7.537 1.000 0.970 87 THR A O 1
ATOM 1347 N N . LEU A 1 88 ? -7.977 -3.165 -7.900 1.000 0.970 88 LEU A N 1
ATOM 1348 C CA . LEU A 1 88 ? -6.745 -3.734 -7.373 1.000 0.970 88 LEU A CA 1
ATOM 1349 C C . LEU A 1 88 ? -5.974 -4.335 -8.548 1.000 0.970 88 LEU A C 1
ATOM 1350 O O . LEU A 1 88 ? -6.437 -5.289 -9.173 1.000 0.970 88 LEU A O 1
ATOM 1366 N N . GLY A 1 89 ? -4.830 -3.739 -8.868 1.000 0.950 89 GLY A N 1
ATOM 1367 C CA . GLY A 1 89 ? -4.101 -4.025 -10.101 1.000 0.950 89 GLY A CA 1
ATOM 1368 C C . GLY A 1 89 ? -4.557 -3.188 -11.297 1.000 0.950 89 GLY A C 1
ATOM 1369 O O . GLY A 1 89 ? -5.493 -2.379 -11.221 1.000 0.950 89 GLY A O 1
ATOM 1373 N N . GLY A 1 90 ? -3.845 -3.343 -12.412 1.000 0.930 90 GLY A N 1
ATOM 1374 C CA . GLY A 1 90 ? -4.056 -2.543 -13.617 1.000 0.930 90 GLY A CA 1
ATOM 1375 C C . GLY A 1 90 ? -5.217 -3.055 -14.466 1.000 0.930 90 GLY A C 1
ATOM 1376 O O . GLY A 1 90 ? -5.125 -4.137 -15.031 1.000 0.930 90 GLY A O 1
ATOM 1380 N N . TRP A 1 91 ? -6.270 -2.252 -14.637 1.000 0.940 91 TRP A N 1
ATOM 1381 C CA . TRP A 1 91 ? -7.419 -2.597 -15.482 1.000 0.940 91 TRP A CA 1
ATOM 1382 C C . TRP A 1 91 ? -7.606 -1.624 -16.637 1.000 0.940 91 TRP A C 1
ATOM 1383 O O . TRP A 1 91 ? -7.519 -0.404 -16.476 1.000 0.940 91 TRP A O 1
ATOM 1404 N N . TRP A 1 92 ? -7.968 -2.161 -17.802 1.000 0.900 92 TRP A N 1
ATOM 1405 C CA . TRP A 1 92 ? -8.440 -1.341 -18.908 1.000 0.900 92 TRP A CA 1
ATOM 1406 C C . TRP A 1 92 ? -9.959 -1.196 -18.856 1.000 0.900 92 TRP A C 1
ATOM 1407 O O . TRP A 1 92 ? -10.694 -2.180 -18.854 1.000 0.900 92 TRP A O 1
ATOM 1428 N N . SER A 1 93 ? -10.459 0.040 -18.855 1.000 0.910 93 SER A N 1
ATOM 1429 C CA . SER A 1 93 ? -11.887 0.289 -18.630 1.000 0.910 93 SER A CA 1
ATOM 1430 C C . SER A 1 93 ? -12.808 -0.385 -19.656 1.000 0.910 93 SER A C 1
ATOM 1431 O O . SER A 1 93 ? -13.937 -0.747 -19.336 1.000 0.910 93 SER A O 1
ATOM 1439 N N . GLN A 1 94 ? -12.327 -0.611 -20.881 1.000 0.870 94 GLN A N 1
ATOM 1440 C CA . GLN A 1 94 ? -13.135 -1.174 -21.964 1.000 0.870 94 GLN A CA 1
ATOM 1441 C C . GLN A 1 94 ? -13.434 -2.673 -21.822 1.000 0.870 94 GLN A C 1
ATOM 1442 O O . GLN A 1 94 ? -14.320 -3.161 -22.518 1.000 0.870 94 GLN A O 1
ATOM 1456 N N . VAL A 1 95 ? -12.750 -3.400 -20.932 1.000 0.890 95 VAL A N 1
ATOM 1457 C CA . VAL A 1 95 ? -13.016 -4.835 -20.710 1.000 0.890 95 VAL A CA 1
ATOM 1458 C C . VAL A 1 95 ? -13.938 -5.111 -19.520 1.000 0.890 95 VAL A C 1
ATOM 1459 O O . VAL A 1 95 ? -14.278 -6.265 -19.288 1.000 0.890 95 VAL A O 1
ATOM 1472 N N . LEU A 1 96 ? -14.354 -4.078 -18.778 1.000 0.920 96 LEU A N 1
ATOM 1473 C CA . LEU A 1 96 ? -15.063 -4.228 -17.502 1.000 0.920 96 LEU A CA 1
ATOM 1474 C C . LEU A 1 96 ? -16.588 -4.278 -17.627 1.000 0.920 96 LEU A C 1
ATOM 1475 O O . LEU A 1 96 ? -17.245 -4.978 -16.865 1.000 0.920 96 LEU A O 1
ATOM 1491 N N . LEU A 1 97 ? -17.181 -3.523 -18.551 1.000 0.880 97 LEU A N 1
ATOM 1492 C CA . LEU A 1 97 ? -18.637 -3.365 -18.589 1.000 0.880 97 LEU A CA 1
ATOM 1493 C C . LEU A 1 97 ? -19.363 -4.674 -18.923 1.000 0.880 97 LEU A C 1
ATOM 1494 O O . LEU A 1 97 ? -18.942 -5.417 -19.808 1.000 0.880 97 LEU A O 1
ATOM 1510 N N . ALA A 1 98 ? -20.482 -4.915 -18.231 1.000 0.890 98 ALA A N 1
ATOM 1511 C CA . ALA A 1 98 ? -21.306 -6.123 -18.320 1.000 0.890 98 ALA A CA 1
ATOM 1512 C C . ALA A 1 98 ? -20.589 -7.427 -17.920 1.000 0.890 98 ALA A C 1
ATOM 1513 O O . ALA A 1 98 ? -21.110 -8.520 -18.148 1.000 0.890 98 ALA A O 1
ATOM 1520 N N . GLN A 1 99 ? -19.414 -7.329 -17.295 1.000 0.940 99 GLN A N 1
ATOM 1521 C CA . GLN A 1 99 ? -18.711 -8.490 -16.778 1.000 0.940 99 GLN A CA 1
ATOM 1522 C C . GLN A 1 99 ? -19.306 -8.969 -15.460 1.000 0.940 99 GLN A C 1
ATOM 1523 O O . GLN A 1 99 ? -19.627 -8.173 -14.575 1.000 0.940 99 GLN A O 1
ATOM 1537 N N . ARG A 1 100 ? -19.391 -10.293 -15.316 1.000 0.960 100 ARG A N 1
ATOM 1538 C CA . ARG A 1 100 ? -19.737 -10.934 -14.049 1.000 0.960 100 ARG A CA 1
ATOM 1539 C C . ARG A 1 100 ? -18.541 -10.897 -13.098 1.000 0.960 100 ARG A C 1
ATOM 1540 O O . ARG A 1 100 ? -17.413 -11.184 -13.501 1.000 0.960 100 ARG A O 1
ATOM 1561 N N . VAL A 1 101 ? -18.821 -10.592 -11.839 1.000 0.980 101 VAL A N 1
ATOM 1562 C CA . VAL A 1 101 ? -17.870 -10.599 -10.726 1.000 0.980 101 VAL A CA 1
ATOM 1563 C C . VAL A 1 101 ? -18.466 -11.336 -9.529 1.000 0.980 101 VAL A C 1
ATOM 1564 O O . VAL A 1 101 ? -19.672 -11.586 -9.474 1.000 0.980 101 VAL A O 1
ATOM 1577 N N . GLU A 1 102 ? -17.620 -11.680 -8.568 1.000 0.980 102 GLU A N 1
ATOM 1578 C CA . GLU A 1 102 ? -18.023 -12.247 -7.282 1.000 0.980 102 GLU A CA 1
ATOM 1579 C C . GLU A 1 102 ? -17.415 -11.443 -6.138 1.000 0.980 102 GLU A C 1
ATOM 1580 O O . GLU A 1 102 ? -16.195 -11.276 -6.071 1.000 0.980 102 GLU A O 1
ATOM 1592 N N . ILE A 1 103 ? -18.269 -10.975 -5.227 1.000 0.990 103 ILE A N 1
ATOM 1593 C CA . ILE A 1 103 ? -17.867 -10.329 -3.981 1.000 0.990 103 ILE A CA 1
ATOM 1594 C C . ILE A 1 103 ? -17.722 -11.417 -2.923 1.000 0.990 103 ILE A C 1
ATOM 1595 O O . ILE A 1 103 ? -18.672 -12.149 -2.646 1.000 0.990 103 ILE A O 1
ATOM 1611 N N . GLN A 1 104 ? -16.540 -11.532 -2.329 1.000 0.980 104 GLN A N 1
ATOM 1612 C CA . GLN A 1 104 ? -16.282 -12.523 -1.288 1.000 0.980 104 GLN A CA 1
ATOM 1613 C C . GLN A 1 104 ? -16.666 -11.937 0.074 1.000 0.980 104 GLN A C 1
ATOM 1614 O O . GLN A 1 104 ? -15.944 -11.099 0.617 1.000 0.980 104 GLN A O 1
ATOM 1628 N N . THR A 1 105 ? -17.806 -12.368 0.612 1.000 0.970 105 THR A N 1
ATOM 1629 C CA . THR A 1 105 ? -18.294 -11.953 1.936 1.000 0.970 105 THR A CA 1
ATOM 1630 C C . THR A 1 105 ? -18.063 -13.050 2.975 1.000 0.970 105 THR A C 1
ATOM 1631 O O . THR A 1 105 ? -17.792 -14.200 2.623 1.000 0.970 105 THR A O 1
ATOM 1642 N N . ASP A 1 106 ? -18.235 -12.729 4.258 1.000 0.930 106 ASP A N 1
ATOM 1643 C CA . ASP A 1 106 ? -18.144 -13.717 5.346 1.000 0.930 106 ASP A CA 1
ATOM 1644 C C . ASP A 1 106 ? -19.264 -14.771 5.283 1.000 0.930 106 ASP A C 1
ATOM 1645 O O . ASP A 1 106 ? -19.114 -15.884 5.782 1.000 0.930 106 ASP A O 1
ATOM 1654 N N . ASN A 1 107 ? -20.371 -14.447 4.609 1.000 0.940 107 ASN A N 1
ATOM 1655 C CA . ASN A 1 107 ? -21.494 -15.356 4.376 1.000 0.940 107 ASN A CA 1
ATOM 1656 C C . ASN A 1 107 ? -21.338 -16.169 3.080 1.000 0.940 107 ASN A C 1
ATOM 1657 O O . ASN A 1 107 ? -22.252 -16.897 2.690 1.000 0.940 107 ASN A O 1
ATOM 1668 N N . GLY A 1 108 ? -20.194 -16.045 2.404 1.000 0.960 108 GLY A N 1
ATOM 1669 C CA . GLY A 1 108 ? -19.919 -16.670 1.119 1.000 0.960 108 GLY A CA 1
ATOM 1670 C C . GLY A 1 108 ? -19.987 -15.697 -0.063 1.000 0.960 108 GLY A C 1
ATOM 1671 O O . GLY A 1 108 ? -20.124 -14.480 0.109 1.000 0.960 108 GLY A O 1
ATOM 1675 N N . PRO A 1 109 ? -19.836 -16.219 -1.287 1.000 0.980 109 PRO A N 1
ATOM 1676 C CA . PRO A 1 109 ? -19.761 -15.393 -2.480 1.000 0.980 109 PRO A CA 1
ATOM 1677 C C . PRO A 1 109 ? -21.123 -14.813 -2.878 1.000 0.980 109 PRO A C 1
ATOM 1678 O O . PRO A 1 109 ? -22.122 -15.530 -2.961 1.000 0.980 109 PRO A O 1
ATOM 1689 N N . VAL A 1 110 ? -21.144 -13.519 -3.203 1.000 0.980 110 VAL A N 1
ATOM 1690 C CA . VAL A 1 110 ? -22.307 -12.812 -3.756 1.000 0.980 110 VAL A CA 1
ATOM 1691 C C . VAL A 1 110 ? -22.018 -12.486 -5.224 1.000 0.980 110 VAL A C 1
ATOM 1692 O O . VAL A 1 110 ? -21.051 -11.772 -5.507 1.000 0.980 110 VAL A O 1
ATOM 1705 N N . PRO A 1 111 ? -22.800 -13.005 -6.186 1.000 0.980 111 PRO A N 1
ATOM 1706 C CA . PRO A 1 111 ? -22.601 -12.688 -7.593 1.000 0.980 111 PRO A CA 1
ATOM 1707 C C . PRO A 1 111 ? -23.011 -11.241 -7.884 1.000 0.980 111 PRO A C 1
ATOM 1708 O O . PRO A 1 111 ? -24.002 -10.749 -7.353 1.000 0.980 111 PRO A O 1
ATOM 1719 N N . GLY A 1 112 ? -22.290 -10.589 -8.790 1.000 0.980 112 GLY A N 1
ATOM 1720 C CA . GLY A 1 112 ? -22.643 -9.263 -9.284 1.000 0.980 112 GLY A CA 1
ATOM 1721 C C . GLY A 1 112 ? -22.264 -9.055 -10.745 1.000 0.980 112 GLY A C 1
ATOM 1722 O O . GLY A 1 112 ? -21.600 -9.888 -11.369 1.000 0.980 112 GLY A O 1
ATOM 1726 N N . VAL A 1 113 ? -22.687 -7.923 -11.297 1.000 0.970 113 VAL A N 1
ATOM 1727 C CA . VAL A 1 113 ? -22.346 -7.482 -12.653 1.000 0.970 113 VAL A CA 1
ATOM 1728 C C . VAL A 1 113 ? -21.825 -6.049 -12.633 1.000 0.970 113 VAL A C 1
ATOM 1729 O O . VAL A 1 113 ? -22.411 -5.176 -11.995 1.000 0.970 113 VAL A O 1
ATOM 1742 N N . ILE A 1 114 ? -20.721 -5.785 -13.337 1.000 0.960 114 ILE A N 1
ATOM 1743 C CA . ILE A 1 114 ? -20.210 -4.421 -13.503 1.000 0.960 114 ILE A CA 1
ATOM 1744 C C . ILE A 1 114 ? -21.155 -3.660 -14.437 1.000 0.960 114 ILE A C 1
ATOM 1745 O O . ILE A 1 114 ? -21.266 -3.941 -15.634 1.000 0.960 114 ILE A O 1
ATOM 1761 N N . SER A 1 115 ? -21.837 -2.678 -13.867 1.000 0.870 115 SER A N 1
ATOM 1762 C CA . SER A 1 115 ? -22.847 -1.845 -14.500 1.000 0.870 115 SER A CA 1
ATOM 1763 C C . SER A 1 115 ? -22.280 -0.509 -14.987 1.000 0.870 115 SER A C 1
ATOM 1764 O O . SER A 1 115 ? -21.241 -0.016 -14.533 1.000 0.870 115 SER A O 1
ATOM 1772 N N . SER A 1 116 ? -23.010 0.094 -15.922 1.000 0.740 116 SER A N 1
ATOM 1773 C CA . SER A 1 116 ? -22.768 1.436 -16.433 1.000 0.740 116 SER A CA 1
ATOM 1774 C C . SER A 1 116 ? -24.074 2.212 -16.519 1.000 0.740 116 SER A C 1
ATOM 1775 O O . SER A 1 116 ? -25.155 1.628 -16.596 1.000 0.740 116 SER A O 1
ATOM 1783 N N . ILE A 1 117 ? -23.979 3.538 -16.626 1.000 0.710 117 ILE A N 1
ATOM 1784 C CA . ILE A 1 117 ? -25.121 4.343 -17.067 1.000 0.710 117 ILE A CA 1
ATOM 1785 C C . ILE A 1 117 ? -25.517 3.877 -18.486 1.000 0.710 117 ILE A C 1
ATOM 1786 O O . ILE A 1 117 ? -24.632 3.786 -19.347 1.000 0.710 117 ILE A O 1
ATOM 1802 N N . PRO A 1 118 ? -26.805 3.579 -18.755 1.000 0.730 118 PRO A N 1
ATOM 1803 C CA . PRO A 1 118 ? -27.277 3.185 -20.079 1.000 0.730 118 PRO A CA 1
ATOM 1804 C C . PRO A 1 118 ? -26.884 4.197 -21.171 1.000 0.730 118 PRO A C 1
ATOM 1805 O O . PRO A 1 118 ? -27.040 5.403 -20.954 1.000 0.730 118 PRO A O 1
ATOM 1816 N N . PRO A 1 119 ? -26.466 3.761 -22.380 1.000 0.690 119 PRO A N 1
ATOM 1817 C CA . PRO A 1 119 ? -26.017 4.671 -23.439 1.000 0.690 119 PRO A CA 1
ATOM 1818 C C . PRO A 1 119 ? -27.083 5.700 -23.805 1.000 0.690 119 PRO A C 1
ATOM 1819 O O . PRO A 1 119 ? -26.774 6.854 -24.084 1.000 0.690 119 PRO A O 1
ATOM 1830 N N . HIS A 1 120 ? -28.353 5.307 -23.746 1.000 0.710 120 HIS A N 1
ATOM 1831 C CA . HIS A 1 120 ? -29.499 6.159 -24.055 1.000 0.710 120 HIS A CA 1
ATOM 1832 C C . HIS A 1 120 ? -29.615 7.392 -23.148 1.000 0.710 120 HIS A C 1
ATOM 1833 O O . HIS A 1 120 ? -30.210 8.380 -23.564 1.000 0.710 120 HIS A O 1
ATOM 1847 N N . LEU A 1 121 ? -28.996 7.359 -21.965 1.000 0.710 121 LEU A N 1
ATOM 1848 C CA . LEU A 1 121 ? -28.957 8.465 -21.007 1.000 0.710 121 LEU A CA 1
ATOM 1849 C C . LEU A 1 121 ? -27.687 9.322 -21.125 1.000 0.710 121 LEU A C 1
ATOM 1850 O O . LEU A 1 121 ? -27.593 10.376 -20.501 1.000 0.710 121 LEU A O 1
ATOM 1866 N N . LEU A 1 122 ? -26.708 8.890 -21.923 1.000 0.730 122 LEU A N 1
ATOM 1867 C CA . LEU A 1 122 ? -25.482 9.639 -22.170 1.000 0.730 122 LEU A CA 1
ATOM 1868 C C . LEU A 1 122 ? -25.673 10.636 -23.310 1.000 0.730 122 LEU A C 1
ATOM 1869 O O . LEU A 1 122 ? -26.307 10.336 -24.326 1.000 0.730 122 LEU A O 1
ATOM 1885 N N . THR A 1 123 ? -25.045 11.800 -23.158 1.000 0.790 123 THR A N 1
ATOM 1886 C CA . THR A 1 123 ? -24.868 12.747 -24.263 1.000 0.790 123 THR A CA 1
ATOM 1887 C C . THR A 1 123 ? -23.996 12.133 -25.359 1.000 0.790 123 THR A C 1
ATOM 1888 O O . THR A 1 123 ? -23.165 11.257 -25.094 1.000 0.790 123 THR A O 1
ATOM 1899 N N . ASP A 1 124 ? -24.116 12.629 -26.590 1.000 0.770 124 ASP A N 1
ATOM 1900 C CA . ASP A 1 124 ? -23.317 12.122 -27.713 1.000 0.770 124 ASP A CA 1
ATOM 1901 C C . ASP A 1 124 ? -21.799 12.223 -27.457 1.000 0.770 124 ASP A C 1
ATOM 1902 O O . ASP A 1 124 ? -21.043 11.312 -27.791 1.000 0.770 124 ASP A O 1
ATOM 1911 N N . ALA A 1 125 ? -21.338 13.286 -26.784 1.000 0.780 125 ALA A N 1
ATOM 1912 C CA . ALA A 1 125 ? -19.930 13.453 -26.413 1.000 0.780 125 ALA A CA 1
ATOM 1913 C C . ALA A 1 125 ? -19.444 12.407 -25.393 1.000 0.780 125 ALA A C 1
ATOM 1914 O O . ALA A 1 125 ? -18.287 11.989 -25.446 1.000 0.780 125 ALA A O 1
ATOM 1921 N N . GLN A 1 126 ? -20.316 11.978 -24.475 1.000 0.750 126 GLN A N 1
ATOM 1922 C CA . GLN A 1 126 ? -20.008 10.923 -23.509 1.000 0.750 126 GLN A CA 1
ATOM 1923 C C . GLN A 1 126 ? -20.010 9.540 -24.164 1.000 0.750 126 GLN A C 1
ATOM 1924 O O . GLN A 1 126 ? -19.154 8.731 -23.828 1.000 0.750 126 GLN A O 1
ATOM 1938 N N . ARG A 1 127 ? -20.909 9.275 -25.126 1.000 0.740 127 ARG A N 1
ATOM 1939 C CA . ARG A 1 127 ? -20.930 7.996 -25.865 1.000 0.740 127 ARG A CA 1
ATOM 1940 C C . ARG A 1 127 ? -19.666 7.744 -26.685 1.000 0.740 127 ARG A C 1
ATOM 1941 O O . ARG A 1 127 ? -19.264 6.597 -26.823 1.000 0.740 127 ARG A O 1
ATOM 1962 N N . ASN A 1 128 ? -19.039 8.794 -27.220 1.000 0.800 128 ASN A N 1
ATOM 1963 C CA . ASN A 1 128 ? -17.832 8.679 -28.050 1.000 0.800 128 ASN A CA 1
ATOM 1964 C C . ASN A 1 128 ? -16.532 8.516 -27.243 1.000 0.800 128 ASN A C 1
ATOM 1965 O O . ASN A 1 128 ? -15.447 8.510 -27.825 1.000 0.800 128 ASN A O 1
ATOM 1976 N N . ARG A 1 129 ? -16.611 8.426 -25.910 1.000 0.820 129 ARG A N 1
ATOM 1977 C CA . ARG A 1 129 ? -15.450 8.240 -25.037 1.000 0.820 129 ARG A CA 1
ATOM 1978 C C . ARG A 1 129 ? -15.606 6.961 -24.218 1.000 0.820 129 ARG A C 1
ATOM 1979 O O . ARG A 1 129 ? -16.711 6.684 -23.754 1.000 0.820 129 ARG A O 1
ATOM 2000 N N . PRO A 1 130 ? -14.516 6.204 -23.992 1.000 0.840 130 PRO A N 1
ATOM 2001 C CA . PRO A 1 130 ? -14.534 5.101 -23.044 1.000 0.840 130 PRO A CA 1
ATOM 2002 C C . PRO A 1 130 ? -15.033 5.582 -21.685 1.000 0.840 130 PRO A C 1
ATOM 2003 O O . PRO A 1 130 ? -14.640 6.655 -21.215 1.000 0.840 130 PRO A O 1
ATOM 2014 N N . MET A 1 131 ? -15.894 4.791 -21.053 1.000 0.840 131 MET A N 1
ATOM 2015 C CA . MET A 1 131 ? -16.346 5.105 -19.707 1.000 0.840 131 MET A CA 1
ATOM 2016 C C . MET A 1 131 ? -15.164 5.030 -18.736 1.000 0.840 131 MET A C 1
ATOM 2017 O O . MET A 1 131 ? -14.363 4.096 -18.782 1.000 0.840 131 MET A O 1
ATOM 2031 N N . ASP A 1 132 ? -15.060 6.032 -17.868 1.000 0.870 132 ASP A N 1
ATOM 2032 C CA . ASP A 1 132 ? -14.094 6.048 -16.771 1.000 0.870 132 ASP A CA 1
ATOM 2033 C C . ASP A 1 132 ? -14.518 5.029 -15.703 1.000 0.870 132 ASP A C 1
ATOM 2034 O O . ASP A 1 132 ? -15.693 4.984 -15.329 1.000 0.870 132 ASP A O 1
ATOM 2043 N N . ILE A 1 133 ? -13.567 4.236 -15.206 1.000 0.900 133 ILE A N 1
ATOM 2044 C CA . ILE A 1 133 ? -13.804 3.183 -14.210 1.000 0.900 133 ILE A CA 1
ATOM 2045 C C . ILE A 1 133 ? -14.474 3.755 -12.959 1.000 0.900 133 ILE A C 1
ATOM 2046 O O . ILE A 1 133 ? -15.392 3.141 -12.428 1.000 0.900 133 ILE A O 1
ATOM 2062 N N . LYS A 1 134 ? -14.131 4.983 -12.544 1.000 0.860 134 LYS A N 1
ATOM 2063 C CA . LYS A 1 134 ? -14.756 5.634 -11.376 1.000 0.860 134 LYS A CA 1
ATOM 2064 C C . LYS A 1 134 ? -16.265 5.891 -11.527 1.000 0.860 134 LYS A C 1
ATOM 2065 O O . LYS A 1 134 ? -16.927 6.264 -10.562 1.000 0.860 134 LYS A O 1
ATOM 2084 N N . ASN A 1 135 ? -16.799 5.808 -12.750 1.000 0.870 135 ASN A N 1
ATOM 2085 C CA . ASN A 1 135 ? -18.231 5.943 -13.037 1.000 0.870 135 ASN A CA 1
ATOM 2086 C C . ASN A 1 135 ? -18.958 4.592 -13.098 1.000 0.870 135 ASN A C 1
ATOM 2087 O O . ASN A 1 135 ? -20.179 4.582 -13.244 1.000 0.870 135 ASN A O 1
ATOM 2098 N N . MET A 1 136 ? -18.228 3.480 -13.029 1.000 0.920 136 MET A N 1
ATOM 2099 C CA . MET A 1 136 ? -18.791 2.135 -13.003 1.000 0.920 136 MET A CA 1
ATOM 2100 C C . MET A 1 136 ? -19.203 1.766 -11.576 1.000 0.920 136 MET A C 1
ATOM 2101 O O . MET A 1 136 ? -18.690 2.315 -10.599 1.000 0.920 136 MET A O 1
ATOM 2115 N N . MET A 1 137 ? -20.147 0.840 -11.461 1.000 0.950 137 MET A N 1
ATOM 2116 C CA . MET A 1 137 ? -20.624 0.288 -10.187 1.000 0.950 137 MET A CA 1
ATOM 2117 C C . MET A 1 137 ? -20.877 -1.206 -10.357 1.000 0.950 137 MET A C 1
ATOM 2118 O O . MET A 1 137 ? -20.962 -1.681 -11.485 1.000 0.950 137 MET A O 1
ATOM 2132 N N . ILE A 1 138 ? -21.029 -1.949 -9.268 1.000 0.970 138 ILE A N 1
ATOM 2133 C CA . ILE A 1 138 ? -21.435 -3.354 -9.317 1.000 0.970 138 ILE A CA 1
ATOM 2134 C C . ILE A 1 138 ? -22.863 -3.473 -8.810 1.000 0.970 138 ILE A C 1
ATOM 2135 O O . ILE A 1 138 ? -23.196 -2.973 -7.738 1.000 0.970 138 ILE A O 1
ATOM 2151 N N . ASP A 1 139 ? -23.686 -4.134 -9.608 1.000 0.970 139 ASP A N 1
ATOM 2152 C CA . ASP A 1 139 ? -25.052 -4.487 -9.266 1.000 0.970 139 ASP A CA 1
ATOM 2153 C C . ASP A 1 139 ? -25.083 -5.937 -8.766 1.000 0.970 139 ASP A C 1
ATOM 2154 O O . ASP A 1 139 ? -24.606 -6.842 -9.457 1.000 0.970 139 ASP A O 1
ATOM 2163 N N . ILE A 1 140 ? -25.603 -6.136 -7.554 1.000 0.980 140 ILE A N 1
ATOM 2164 C CA . ILE A 1 140 ? -25.790 -7.444 -6.906 1.000 0.980 140 ILE A CA 1
ATOM 2165 C C . ILE A 1 140 ? -27.275 -7.814 -6.756 1.000 0.980 140 ILE A C 1
ATOM 2166 O O . ILE A 1 140 ? -27.594 -8.823 -6.132 1.000 0.980 140 ILE A O 1
ATOM 2182 N N . GLY A 1 141 ? -28.181 -6.999 -7.306 1.000 0.970 141 GLY A N 1
ATOM 2183 C CA . GLY A 1 141 ? -29.626 -7.160 -7.159 1.000 0.970 141 GLY A CA 1
ATOM 2184 C C . GLY A 1 141 ? -30.180 -6.767 -5.786 1.000 0.970 141 GLY A C 1
ATOM 2185 O O . GLY A 1 141 ? -31.238 -7.272 -5.427 1.000 0.970 141 GLY A O 1
ATOM 2189 N N . ALA A 1 142 ? -29.474 -5.921 -5.027 1.000 0.970 142 ALA A N 1
ATOM 2190 C CA . ALA A 1 142 ? -29.972 -5.363 -3.768 1.000 0.970 142 ALA A CA 1
ATOM 2191 C C . ALA A 1 142 ? -30.943 -4.200 -4.028 1.000 0.970 142 ALA A C 1
ATOM 2192 O O . ALA A 1 142 ? -30.682 -3.376 -4.908 1.000 0.970 142 ALA A O 1
ATOM 2199 N N . ASP A 1 143 ? -32.023 -4.113 -3.249 1.000 0.970 143 ASP A N 1
ATOM 2200 C CA . ASP A 1 143 ? -33.047 -3.064 -3.413 1.000 0.970 143 ASP A CA 1
ATOM 2201 C C . ASP A 1 143 ? -32.581 -1.692 -2.884 1.000 0.970 143 ASP A C 1
ATOM 2202 O O . ASP A 1 143 ? -32.926 -0.644 -3.437 1.000 0.970 143 ASP A O 1
ATOM 2211 N N . ASP A 1 144 ? -31.784 -1.696 -1.814 1.000 0.970 144 ASP A N 1
ATOM 2212 C CA . ASP A 1 144 ? -31.254 -0.510 -1.146 1.000 0.970 144 ASP A CA 1
ATOM 2213 C C . ASP A 1 144 ? -29.953 -0.819 -0.379 1.000 0.970 144 ASP A C 1
ATOM 2214 O O . ASP A 1 144 ? -29.393 -1.924 -0.426 1.000 0.970 144 ASP A O 1
ATOM 2223 N N . LYS A 1 145 ? -29.415 0.200 0.299 1.000 0.960 145 LYS A N 1
ATOM 2224 C CA . LYS A 1 145 ? -28.197 0.078 1.102 1.000 0.960 145 LYS A CA 1
ATOM 2225 C C . LYS A 1 145 ? -28.350 -0.926 2.243 1.000 0.960 145 LYS A C 1
ATOM 2226 O O . LYS A 1 145 ? -27.427 -1.704 2.490 1.000 0.960 145 LYS A O 1
ATOM 2245 N N . GLU A 1 146 ? -29.472 -0.897 2.954 1.000 0.980 146 GLU A N 1
ATOM 2246 C CA . GLU A 1 146 ? -29.768 -1.807 4.056 1.000 0.980 146 GLU A CA 1
ATOM 2247 C C . GLU A 1 146 ? -29.823 -3.268 3.589 1.000 0.980 146 GLU A C 1
ATOM 2248 O O . GLU A 1 146 ? -29.279 -4.145 4.266 1.000 0.980 146 GLU A O 1
ATOM 2260 N N . ASP A 1 147 ? -30.409 -3.532 2.423 1.000 0.980 147 ASP A N 1
ATOM 2261 C CA . ASP A 1 147 ? -30.476 -4.857 1.814 1.000 0.980 147 ASP A CA 1
ATOM 2262 C C . ASP A 1 147 ? -29.080 -5.373 1.432 1.000 0.980 147 ASP A C 1
ATOM 2263 O O . ASP A 1 147 ? -28.695 -6.480 1.813 1.000 0.980 147 ASP A O 1
ATOM 2272 N N . ALA A 1 148 ? -28.244 -4.536 0.809 1.000 0.980 148 ALA A N 1
ATOM 2273 C CA . ALA A 1 148 ? -26.850 -4.884 0.521 1.000 0.980 148 ALA A CA 1
ATOM 2274 C C . ALA A 1 148 ? -26.034 -5.185 1.799 1.000 0.980 148 ALA A C 1
ATOM 2275 O O . ALA A 1 148 ? -25.254 -6.143 1.833 1.000 0.980 148 ALA A O 1
ATOM 2282 N N . ILE A 1 149 ? -26.232 -4.418 2.879 1.000 0.970 149 ILE A N 1
ATOM 2283 C CA . ILE A 1 149 ? -25.605 -4.689 4.186 1.000 0.970 149 ILE A CA 1
ATOM 2284 C C . ILE A 1 149 ? -26.097 -6.027 4.753 1.000 0.970 149 ILE A C 1
ATOM 2285 O O . ILE A 1 149 ? -25.298 -6.806 5.273 1.000 0.970 149 ILE A O 1
ATOM 2301 N N . LYS A 1 150 ? -27.395 -6.325 4.629 1.000 0.970 150 LYS A N 1
ATOM 2302 C CA . LYS A 1 150 ? -28.002 -7.581 5.091 1.000 0.970 150 LYS A CA 1
ATOM 2303 C C . LYS A 1 150 ? -27.500 -8.800 4.313 1.000 0.970 150 LYS A C 1
ATOM 2304 O O . LYS A 1 150 ? -27.317 -9.857 4.914 1.000 0.970 150 LYS A O 1
ATOM 2323 N N . ILE A 1 151 ? -27.236 -8.653 3.014 1.000 0.970 151 ILE A N 1
ATOM 2324 C CA . ILE A 1 151 ? -26.572 -9.668 2.178 1.000 0.970 151 ILE A CA 1
ATOM 2325 C C . ILE A 1 151 ? -25.152 -9.966 2.698 1.000 0.970 151 ILE A C 1
ATOM 2326 O O . ILE A 1 151 ? -24.647 -11.077 2.539 1.000 0.970 151 ILE A O 1
ATOM 2342 N N . GLY A 1 152 ? -24.537 -9.007 3.394 1.000 0.970 152 GLY A N 1
ATOM 2343 C CA . GLY A 1 152 ? -23.222 -9.138 4.018 1.000 0.970 152 GLY A CA 1
ATOM 2344 C C . GLY A 1 152 ? -22.151 -8.271 3.366 1.000 0.970 152 GLY A C 1
ATOM 2345 O O . GLY A 1 152 ? -20.968 -8.469 3.648 1.000 0.970 152 GLY A O 1
ATOM 2349 N N . ILE A 1 153 ? -22.529 -7.325 2.499 1.000 0.980 153 ILE A N 1
ATOM 2350 C CA . ILE A 1 153 ? -21.565 -6.456 1.830 1.000 0.980 153 ILE A CA 1
ATOM 2351 C C . ILE A 1 153 ? -20.985 -5.444 2.811 1.000 0.980 153 ILE A C 1
ATOM 2352 O O . ILE A 1 153 ? -21.706 -4.789 3.565 1.000 0.980 153 ILE A O 1
ATOM 2368 N N . ARG A 1 154 ? -19.664 -5.279 2.768 1.000 0.960 154 ARG A N 1
ATOM 2369 C CA . ARG A 1 154 ? -18.924 -4.284 3.545 1.000 0.960 154 ARG A CA 1
ATOM 2370 C C . ARG A 1 154 ? -17.739 -3.735 2.742 1.000 0.960 154 ARG A C 1
ATOM 2371 O O . ARG A 1 154 ? -17.136 -4.479 1.964 1.000 0.960 154 ARG A O 1
ATOM 2392 N N . PRO A 1 155 ? -17.357 -2.459 2.938 1.000 0.960 155 PRO A N 1
ATOM 2393 C CA . PRO A 1 155 ? -16.102 -1.933 2.414 1.000 0.960 155 PRO A CA 1
ATOM 2394 C C . PRO A 1 155 ? -14.892 -2.781 2.827 1.000 0.960 155 PRO A C 1
ATOM 2395 O O . PRO A 1 155 ? -14.846 -3.335 3.923 1.000 0.960 155 PRO A O 1
ATOM 2406 N N . GLY A 1 156 ? -13.905 -2.889 1.942 1.000 0.970 156 GLY A N 1
ATOM 2407 C CA . GLY A 1 156 ? -12.709 -3.707 2.142 1.000 0.970 156 GLY A CA 1
ATOM 2408 C C . GLY A 1 156 ? -12.831 -5.156 1.662 1.000 0.970 156 GLY A C 1
ATOM 2409 O O . GLY A 1 156 ? -11.812 -5.841 1.573 1.000 0.970 156 GLY A O 1
ATOM 2413 N N . GLN A 1 157 ? -14.034 -5.630 1.319 1.000 0.980 157 GLN A N 1
ATOM 2414 C CA . GLN A 1 157 ? -14.224 -6.965 0.747 1.000 0.980 157 GLN A CA 1
ATOM 2415 C C . GLN A 1 157 ? -13.662 -7.047 -0.675 1.000 0.980 157 GLN A C 1
ATOM 2416 O O . GLN A 1 157 ? -13.861 -6.137 -1.485 1.000 0.980 157 GLN A O 1
ATOM 2430 N N . GLN A 1 158 ? -12.970 -8.149 -0.979 1.000 0.980 158 GLN A N 1
ATOM 2431 C CA . GLN A 1 158 ? -12.443 -8.399 -2.319 1.000 0.980 158 GLN A CA 1
ATOM 2432 C C . GLN A 1 158 ? -13.558 -8.741 -3.306 1.000 0.980 158 GLN A C 1
ATOM 2433 O O . GLN A 1 158 ? -14.553 -9.390 -2.971 1.000 0.980 158 GLN A O 1
ATOM 2447 N N . ILE A 1 159 ? -13.331 -8.350 -4.549 1.000 0.990 159 ILE A N 1
ATOM 2448 C CA . ILE A 1 159 ? -14.176 -8.643 -5.691 1.000 0.990 159 ILE A CA 1
ATOM 2449 C C . ILE A 1 159 ? -13.271 -9.244 -6.757 1.000 0.990 159 ILE A C 1
ATOM 2450 O O . ILE A 1 159 ? -12.265 -8.638 -7.130 1.000 0.990 159 ILE A O 1
ATOM 2466 N N . VAL A 1 160 ? -13.628 -10.416 -7.263 1.000 0.980 160 VAL A N 1
ATOM 2467 C CA . VAL A 1 160 ? -12.831 -11.120 -8.273 1.000 0.980 160 VAL A CA 1
ATOM 2468 C C . VAL A 1 160 ? -13.625 -11.341 -9.563 1.000 0.980 160 VAL A C 1
ATOM 2469 O O . VAL A 1 160 ? -14.859 -11.432 -9.519 1.000 0.980 160 VAL A O 1
ATOM 2482 N N . PRO A 1 161 ? -12.955 -11.428 -10.726 1.000 0.970 161 PRO A N 1
ATOM 2483 C CA . PRO A 1 161 ? -13.594 -11.805 -11.984 1.000 0.970 161 PRO A CA 1
ATOM 2484 C C . PRO A 1 161 ? -14.134 -13.240 -11.966 1.000 0.970 161 PRO A C 1
ATOM 2485 O O . PRO A 1 161 ? -13.648 -14.094 -11.226 1.000 0.970 161 PRO A O 1
ATOM 2496 N N . VAL A 1 162 ? -15.086 -13.537 -12.856 1.000 0.960 162 VAL A N 1
ATOM 2497 C CA . VAL A 1 162 ? -15.617 -14.896 -13.050 1.000 0.960 162 VAL A CA 1
ATOM 2498 C C . VAL A 1 162 ? -15.297 -15.394 -14.460 1.000 0.960 162 VAL A C 1
ATOM 2499 O O . VAL A 1 162 ? -15.805 -14.863 -15.448 1.000 0.960 162 VAL A O 1
ATOM 2512 N N . CYS A 1 163 ? -14.493 -16.457 -14.561 1.000 0.950 163 CYS A N 1
ATOM 2513 C CA . CYS A 1 163 ? -14.280 -17.202 -15.803 1.000 0.950 163 CYS A CA 1
ATOM 2514 C C . CYS A 1 163 ? -13.938 -18.673 -15.513 1.000 0.950 163 CYS A C 1
ATOM 2515 O O . CYS A 1 163 ? -12.880 -18.951 -14.935 1.000 0.950 163 CYS A O 1
ATOM 2523 N N . PRO A 1 164 ? -14.799 -19.622 -15.925 1.000 0.950 164 PRO A N 1
ATOM 2524 C CA . PRO A 1 164 ? -14.557 -21.044 -15.727 1.000 0.950 164 PRO A CA 1
ATOM 2525 C C . PRO A 1 164 ? -13.318 -21.546 -16.470 1.000 0.950 164 PRO A C 1
ATOM 2526 O O . PRO A 1 164 ? -13.126 -21.261 -17.656 1.000 0.950 164 PRO A O 1
ATOM 2537 N N . PHE A 1 165 ? -12.537 -22.390 -15.799 1.000 0.970 165 PHE A N 1
ATOM 2538 C CA . PHE A 1 165 ? -11.434 -23.117 -16.419 1.000 0.970 165 PHE A CA 1
ATOM 2539 C C . PHE A 1 165 ? -11.949 -24.029 -17.542 1.000 0.970 165 PHE A C 1
ATOM 2540 O O . PHE A 1 165 ? -12.685 -24.986 -17.300 1.000 0.970 165 PHE A O 1
ATOM 2557 N N . THR A 1 166 ? -11.555 -23.739 -18.781 1.000 0.960 166 THR A N 1
ATOM 2558 C CA . THR A 1 166 ? -12.136 -24.333 -19.988 1.000 0.960 166 THR A CA 1
ATOM 2559 C C . THR A 1 166 ? -11.041 -24.790 -20.947 1.000 0.960 166 THR A C 1
ATOM 2560 O O . THR A 1 166 ? -10.282 -23.983 -21.485 1.000 0.960 166 THR A O 1
ATOM 2571 N N . THR A 1 167 ? -10.979 -26.093 -21.229 1.000 0.960 167 THR A N 1
ATOM 2572 C CA . THR A 1 167 ? -10.173 -26.596 -22.354 1.000 0.960 167 THR A CA 1
ATOM 2573 C C . THR A 1 167 ? -10.868 -26.226 -23.663 1.000 0.960 167 THR A C 1
ATOM 2574 O O . THR A 1 167 ? -12.053 -26.503 -23.838 1.000 0.960 167 THR A O 1
ATOM 2585 N N . MET A 1 168 ? -10.149 -25.581 -24.579 1.000 0.960 168 MET A N 1
ATOM 2586 C CA . MET A 1 168 ? -10.722 -25.112 -25.842 1.000 0.960 168 MET A CA 1
ATOM 2587 C C . MET A 1 168 ? -10.778 -26.227 -26.902 1.000 0.960 168 MET A C 1
ATOM 2588 O O . MET A 1 168 ? -10.182 -27.287 -26.733 1.000 0.960 168 MET A O 1
ATOM 2602 N N . ALA A 1 169 ? -11.448 -25.966 -28.036 1.000 0.940 169 ALA A N 1
ATOM 2603 C CA . ALA A 1 169 ? -11.547 -26.910 -29.161 1.000 0.940 169 ALA A CA 1
ATOM 2604 C C . ALA A 1 169 ? -10.177 -27.334 -29.722 1.000 0.940 169 ALA A C 1
ATOM 2605 O O . ALA A 1 169 ? -9.992 -28.476 -30.129 1.000 0.940 169 ALA A O 1
ATOM 2612 N N . ASN A 1 170 ? -9.202 -26.418 -29.722 1.000 0.940 170 ASN A N 1
ATOM 2613 C CA . ASN A 1 170 ? -7.802 -26.818 -29.764 1.000 0.940 170 ASN A CA 1
ATOM 2614 C C . ASN A 1 170 ? -7.370 -27.128 -28.329 1.000 0.940 170 ASN A C 1
ATOM 2615 O O . ASN A 1 170 ? -7.126 -26.207 -27.550 1.000 0.940 170 ASN A O 1
ATOM 2626 N N . GLU A 1 171 ? -7.251 -28.415 -28.007 1.000 0.950 171 GLU A N 1
ATOM 2627 C CA . GLU A 1 171 ? -6.988 -28.906 -26.648 1.000 0.950 171 GLU A CA 1
ATOM 2628 C C . GLU A 1 171 ? -5.642 -28.457 -26.058 1.000 0.950 171 GLU A C 1
ATOM 2629 O O . GLU A 1 171 ? -5.408 -28.601 -24.855 1.000 0.950 171 GLU A O 1
ATOM 2641 N N . LYS A 1 172 ? -4.752 -27.890 -26.883 1.000 0.960 172 LYS A N 1
ATOM 2642 C CA . LYS A 1 172 ? -3.511 -27.271 -26.410 1.000 0.960 172 LYS A CA 1
ATOM 2643 C C . LYS A 1 172 ? -3.712 -25.893 -25.784 1.000 0.960 172 LYS A C 1
ATOM 2644 O O . LYS A 1 172 ? -2.765 -25.349 -25.222 1.000 0.960 172 LYS A O 1
ATOM 2663 N N . LYS A 1 173 ? -4.912 -25.319 -25.880 1.000 0.960 173 LYS A N 1
ATOM 2664 C CA . LYS A 1 173 ? -5.251 -24.003 -25.340 1.000 0.960 173 LYS A CA 1
ATOM 2665 C C . LYS A 1 173 ? -6.257 -24.136 -24.210 1.000 0.960 173 LYS A C 1
ATOM 2666 O O . LYS A 1 173 ? -7.252 -24.854 -24.328 1.000 0.960 173 LYS A O 1
ATOM 2685 N N . ILE A 1 174 ? -5.997 -23.420 -23.125 1.000 0.960 174 ILE A N 1
ATOM 2686 C CA . ILE A 1 174 ? -6.853 -23.417 -21.942 1.000 0.960 174 ILE A CA 1
ATOM 2687 C C . ILE A 1 174 ? -7.225 -21.972 -21.625 1.000 0.960 174 ILE A C 1
ATOM 2688 O O . ILE A 1 174 ? -6.343 -21.129 -21.475 1.000 0.960 174 ILE A O 1
ATOM 2704 N N . LEU A 1 175 ? -8.528 -21.710 -21.536 1.000 0.960 175 LEU A N 1
ATOM 2705 C CA . LEU A 1 175 ? -9.121 -20.428 -21.162 1.000 0.960 175 LEU A CA 1
ATOM 2706 C C . LEU A 1 175 ? -9.456 -20.444 -19.667 1.000 0.960 175 LEU A C 1
ATOM 2707 O O . LEU A 1 175 ? -10.073 -21.400 -19.201 1.000 0.960 175 LEU A O 1
ATOM 2723 N N . SER A 1 176 ? -9.058 -19.418 -18.918 1.000 0.970 176 SER A N 1
ATOM 2724 C CA . SER A 1 176 ? -9.437 -19.245 -17.507 1.000 0.970 176 SER A CA 1
ATOM 2725 C C . SER A 1 176 ? -9.128 -17.826 -17.019 1.000 0.970 176 SER A C 1
ATOM 2726 O O . SER A 1 176 ? -8.366 -17.110 -17.668 1.000 0.970 176 SER A O 1
ATOM 2734 N N . LYS A 1 177 ? -9.649 -17.432 -15.849 1.000 0.960 177 LYS A N 1
ATOM 2735 C CA . LYS A 1 177 ? -9.142 -16.265 -15.105 1.000 0.960 177 LYS A CA 1
ATOM 2736 C C . LYS A 1 177 ? -7.784 -16.552 -14.455 1.000 0.960 177 LYS A C 1
ATOM 2737 O O . LYS A 1 177 ? -7.405 -17.717 -14.311 1.000 0.960 177 LYS A O 1
ATOM 2756 N N . ALA A 1 178 ? -7.104 -15.492 -14.017 1.000 0.970 178 ALA A N 1
ATOM 2757 C CA . ALA A 1 178 ? -5.940 -15.543 -13.126 1.000 0.970 178 ALA A CA 1
ATOM 2758 C C . ALA A 1 178 ? -4.767 -16.412 -13.614 1.000 0.970 178 ALA A C 1
ATOM 2759 O O . ALA A 1 178 ? -3.957 -16.863 -12.811 1.000 0.970 178 ALA A O 1
ATOM 2766 N N . TRP A 1 179 ? -4.639 -16.675 -14.921 1.000 0.960 179 TRP A N 1
ATOM 2767 C CA . TRP A 1 179 ? -3.408 -17.286 -15.440 1.000 0.960 179 TRP A CA 1
ATOM 2768 C C . TRP A 1 179 ? -2.183 -16.451 -15.079 1.000 0.960 179 TRP A C 1
ATOM 2769 O O . TRP A 1 179 ? -1.153 -17.034 -14.763 1.000 0.960 179 TRP A O 1
ATOM 2790 N N . ASP A 1 180 ? -2.368 -15.133 -15.058 1.000 0.920 180 ASP A N 1
ATOM 2791 C CA . ASP A 1 180 ? -1.516 -14.136 -14.427 1.000 0.920 180 ASP A CA 1
ATOM 2792 C C . ASP A 1 180 ? -1.946 -13.970 -12.948 1.000 0.920 180 ASP A C 1
ATOM 2793 O O . ASP A 1 180 ? -3.000 -13.396 -12.678 1.000 0.920 180 ASP A O 1
ATOM 2802 N N . ASN A 1 181 ? -1.298 -14.613 -11.972 1.000 0.880 181 ASN A N 1
ATOM 2803 C CA . ASN A 1 181 ? -0.147 -15.510 -12.142 1.000 0.880 181 ASN A CA 1
ATOM 2804 C C . ASN A 1 181 ? -0.250 -16.842 -11.392 1.000 0.880 181 ASN A C 1
ATOM 2805 O O . ASN A 1 181 ? 0.697 -17.380 -10.802 1.000 0.880 181 ASN A O 1
ATOM 2816 N N . ARG A 1 182 ? -1.422 -17.471 -11.502 1.000 0.970 182 ARG A N 1
ATOM 2817 C CA . ARG A 1 182 ? -1.614 -18.854 -11.050 1.000 0.970 182 ARG A CA 1
ATOM 2818 C C . ARG A 1 182 ? -0.824 -19.851 -11.899 1.000 0.970 182 ARG A C 1
ATOM 2819 O O . ARG A 1 182 ? -0.575 -20.960 -11.427 1.000 0.970 182 ARG A O 1
ATOM 2840 N N . TYR A 1 183 ? -0.372 -19.449 -13.093 1.000 0.970 183 TYR A N 1
ATOM 2841 C CA . TYR A 1 183 ? 0.675 -20.150 -13.839 1.000 0.970 183 TYR A CA 1
ATOM 2842 C C . TYR A 1 183 ? 1.938 -20.330 -12.982 1.000 0.970 183 TYR A C 1
ATOM 2843 O O . TYR A 1 183 ? 2.350 -21.468 -12.746 1.000 0.970 183 TYR A O 1
ATOM 2861 N N . GLY A 1 184 ? 2.523 -19.235 -12.488 1.000 0.980 184 GLY A N 1
ATOM 2862 C CA . GLY A 1 184 ? 3.765 -19.262 -11.725 1.000 0.980 184 GLY A CA 1
ATOM 2863 C C . GLY A 1 184 ? 3.619 -20.007 -10.401 1.000 0.980 184 GLY A C 1
ATOM 2864 O O . GLY A 1 184 ? 4.478 -20.815 -10.054 1.000 0.980 184 GLY A O 1
ATOM 2868 N N . CYS A 1 185 ? 2.482 -19.835 -9.718 1.000 0.990 185 CYS A N 1
ATOM 2869 C CA . CYS A 1 185 ? 2.130 -20.621 -8.531 1.000 0.990 185 CYS A CA 1
ATOM 2870 C C . CYS A 1 185 ? 2.115 -22.135 -8.807 1.000 0.990 185 CYS A C 1
ATOM 2871 O O . CYS A 1 185 ? 2.714 -22.923 -8.078 1.000 0.990 185 CYS A O 1
ATOM 2879 N N . GLY A 1 186 ? 1.427 -22.567 -9.869 1.000 0.990 186 GLY A N 1
ATOM 2880 C CA . GLY A 1 186 ? 1.335 -23.992 -10.190 1.000 0.990 186 GLY A CA 1
ATOM 2881 C C . GLY A 1 186 ? 2.662 -24.573 -10.667 1.000 0.990 186 GLY A C 1
ATOM 2882 O O . GLY A 1 186 ? 2.991 -25.713 -10.340 1.000 0.990 186 GLY A O 1
ATOM 2886 N N . LEU A 1 187 ? 3.460 -23.787 -11.393 1.000 0.990 187 LEU A N 1
ATOM 2887 C CA . LEU A 1 187 ? 4.782 -24.209 -11.829 1.000 0.990 187 LEU A CA 1
ATOM 2888 C C . LEU A 1 187 ? 5.772 -24.356 -10.656 1.000 0.990 187 LEU A C 1
ATOM 2889 O O . LEU A 1 187 ? 6.558 -25.304 -10.662 1.000 0.990 187 LEU A O 1
ATOM 2905 N N . SER A 1 188 ? 5.717 -23.501 -9.629 1.000 0.990 188 SER A N 1
ATOM 2906 C CA . SER A 1 188 ? 6.582 -23.647 -8.447 1.000 0.990 188 SER A CA 1
ATOM 2907 C C . SER A 1 188 ? 6.250 -24.895 -7.615 1.000 0.990 188 SER A C 1
ATOM 2908 O O . SER A 1 188 ? 7.164 -25.579 -7.149 1.000 0.990 188 SER A O 1
ATOM 2916 N N . ILE A 1 189 ? 4.967 -25.267 -7.508 1.000 0.990 189 ILE A N 1
ATOM 2917 C CA . ILE A 1 189 ? 4.536 -26.550 -6.919 1.000 0.990 189 ILE A CA 1
ATOM 2918 C C . ILE A 1 189 ? 5.057 -27.734 -7.746 1.000 0.990 189 ILE A C 1
ATOM 2919 O O . ILE A 1 189 ? 5.650 -28.672 -7.206 1.000 0.990 189 ILE A O 1
ATOM 2935 N N . GLU A 1 190 ? 4.849 -27.700 -9.065 1.000 0.980 190 GLU A N 1
ATOM 2936 C CA . GLU A 1 190 ? 5.263 -28.770 -9.980 1.000 0.980 190 GLU A CA 1
ATOM 2937 C C . GLU A 1 190 ? 6.787 -28.957 -10.014 1.000 0.980 190 GLU A C 1
ATOM 2938 O O . GLU A 1 190 ? 7.254 -30.082 -10.188 1.000 0.980 190 GLU A O 1
ATOM 2950 N N . LEU A 1 191 ? 7.563 -27.891 -9.798 1.000 0.990 191 LEU A N 1
ATOM 2951 C CA . LEU A 1 191 ? 9.013 -27.960 -9.624 1.000 0.990 191 LEU A CA 1
ATOM 2952 C C . LEU A 1 191 ? 9.393 -28.784 -8.386 1.000 0.990 191 LEU A C 1
ATOM 2953 O O . LEU A 1 191 ? 10.176 -29.727 -8.499 1.000 0.990 191 LEU A O 1
ATOM 2969 N N . LEU A 1 192 ? 8.838 -28.461 -7.211 1.000 0.980 192 LEU A N 1
ATOM 2970 C CA . LEU A 1 192 ? 9.142 -29.203 -5.981 1.000 0.980 192 LEU A CA 1
ATOM 2971 C C . LEU A 1 192 ? 8.742 -30.670 -6.092 1.000 0.980 192 LEU A C 1
ATOM 2972 O O . LEU A 1 192 ? 9.496 -31.537 -5.655 1.000 0.980 192 LEU A O 1
ATOM 2988 N N . LYS A 1 193 ? 7.590 -30.940 -6.713 1.000 0.980 193 LYS A N 1
ATOM 2989 C CA . LYS A 1 193 ? 7.133 -32.299 -7.000 1.000 0.980 193 LYS A CA 1
ATOM 2990 C C . LYS A 1 193 ? 8.120 -33.052 -7.888 1.000 0.980 193 LYS A C 1
ATOM 2991 O O . LYS A 1 193 ? 8.490 -34.177 -7.571 1.000 0.980 193 LYS A O 1
ATOM 3010 N N . GLU A 1 194 ? 8.563 -32.440 -8.984 1.000 0.970 194 GLU A N 1
ATOM 3011 C CA . GLU A 1 194 ? 9.490 -33.070 -9.929 1.000 0.970 194 GLU A CA 1
ATOM 3012 C C . GLU A 1 194 ? 10.879 -33.306 -9.324 1.000 0.970 194 GLU A C 1
ATOM 3013 O O . GLU A 1 194 ? 11.570 -34.261 -9.677 1.000 0.970 194 GLU A O 1
ATOM 3025 N N . LEU A 1 195 ? 11.305 -32.447 -8.403 1.000 0.970 195 LEU A N 1
ATOM 3026 C CA . LEU A 1 195 ? 12.581 -32.571 -7.704 1.000 0.970 195 LEU A CA 1
ATOM 3027 C C . LEU A 1 195 ? 12.469 -33.367 -6.400 1.000 0.970 195 LEU A C 1
ATOM 3028 O O . LEU A 1 195 ? 13.467 -33.530 -5.693 1.000 0.970 195 LEU A O 1
ATOM 3044 N N . HIS A 1 196 ? 11.278 -33.843 -6.038 1.000 0.960 196 HIS A N 1
ATOM 3045 C CA . HIS A 1 196 ? 11.058 -34.542 -4.781 1.000 0.960 196 HIS A CA 1
ATOM 3046 C C . HIS A 1 196 ? 11.910 -35.814 -4.708 1.000 0.960 196 HIS A C 1
ATOM 3047 O O . HIS A 1 196 ? 11.983 -36.593 -5.658 1.000 0.960 196 HIS A O 1
ATOM 3061 N N . GLY A 1 197 ? 12.610 -35.994 -3.587 1.000 0.920 197 GLY A N 1
ATOM 3062 C CA . GLY A 1 197 ? 13.543 -37.105 -3.389 1.000 0.920 197 GLY A CA 1
ATOM 3063 C C . GLY A 1 197 ? 14.840 -37.042 -4.211 1.000 0.920 197 GLY A C 1
ATOM 3064 O O . GLY A 1 197 ? 15.688 -37.912 -4.033 1.000 0.920 197 GLY A O 1
ATOM 3068 N N . LYS A 1 198 ? 15.029 -36.040 -5.082 1.000 0.950 198 LYS A N 1
ATOM 3069 C CA . LYS A 1 198 ? 16.294 -35.809 -5.797 1.000 0.950 198 LYS A CA 1
ATOM 3070 C C . LYS A 1 198 ? 17.218 -34.935 -4.956 1.000 0.950 198 LYS A C 1
ATOM 3071 O O . LYS A 1 198 ? 16.768 -33.963 -4.347 1.000 0.950 198 LYS A O 1
ATOM 3090 N N . GLU A 1 199 ? 18.499 -35.271 -4.944 1.000 0.940 199 GLU A N 1
ATOM 3091 C CA . GLU A 1 199 ? 19.536 -34.424 -4.356 1.000 0.940 199 GLU A CA 1
ATOM 3092 C C . GLU A 1 199 ? 19.701 -33.150 -5.203 1.000 0.940 199 GLU A C 1
ATOM 3093 O O . GLU A 1 199 ? 19.710 -33.227 -6.434 1.000 0.940 199 GLU A O 1
ATOM 3105 N N . LEU A 1 200 ? 19.773 -31.981 -4.556 1.000 0.970 200 LEU A N 1
ATOM 3106 C CA . LEU A 1 200 ? 19.925 -30.677 -5.213 1.000 0.970 200 LEU A CA 1
ATOM 3107 C C . LEU A 1 200 ? 21.243 -30.023 -4.789 1.000 0.970 200 LEU A C 1
ATOM 3108 O O . LEU A 1 200 ? 21.598 -30.091 -3.611 1.000 0.970 200 LEU A O 1
ATOM 3124 N N . PRO A 1 201 ? 21.943 -29.326 -5.699 1.000 0.980 201 PRO A N 1
ATOM 3125 C CA . PRO A 1 201 ? 23.203 -28.657 -5.379 1.000 0.980 201 PRO A CA 1
ATOM 3126 C C . PRO A 1 201 ? 23.013 -27.281 -4.707 1.000 0.980 201 PRO A C 1
ATOM 3127 O O . PRO A 1 201 ? 23.966 -26.517 -4.569 1.000 0.980 201 PRO A O 1
ATOM 3138 N N . ASN A 1 202 ? 21.785 -26.939 -4.315 1.000 0.980 202 ASN A N 1
ATOM 3139 C CA . ASN A 1 202 ? 21.395 -25.660 -3.730 1.000 0.980 202 ASN A CA 1
ATOM 3140 C C . ASN A 1 202 ? 20.342 -25.848 -2.637 1.000 0.980 202 ASN A C 1
ATOM 3141 O O . ASN A 1 202 ? 19.723 -26.904 -2.516 1.000 0.980 202 ASN A O 1
ATOM 3152 N N . THR A 1 203 ? 20.121 -24.794 -1.854 1.000 0.990 203 THR A N 1
ATOM 3153 C CA . THR A 1 203 ? 18.891 -24.665 -1.074 1.000 0.990 203 THR A CA 1
ATOM 3154 C C . THR A 1 203 ? 17.840 -23.969 -1.934 1.000 0.990 203 THR A C 1
ATOM 3155 O O . THR A 1 203 ? 17.977 -22.788 -2.259 1.000 0.990 203 THR A O 1
ATOM 3166 N N . LEU A 1 204 ? 16.780 -24.688 -2.288 1.000 0.990 204 LEU A N 1
ATOM 3167 C CA . LEU A 1 204 ? 15.704 -24.196 -3.143 1.000 0.990 204 LEU A CA 1
ATOM 3168 C C . LEU A 1 204 ? 14.534 -23.681 -2.296 1.000 0.990 204 LEU A C 1
ATOM 3169 O O . LEU A 1 204 ? 13.970 -24.413 -1.488 1.000 0.990 204 LEU A O 1
ATOM 3185 N N . TYR A 1 205 ? 14.136 -22.436 -2.533 1.000 0.990 205 TYR A N 1
ATOM 3186 C CA . TYR A 1 205 ? 12.909 -21.822 -2.035 1.000 0.990 205 TYR A CA 1
ATOM 3187 C C . TYR A 1 205 ? 11.949 -21.654 -3.211 1.000 0.990 205 TYR A C 1
ATOM 3188 O O . TYR A 1 205 ? 12.143 -20.769 -4.041 1.000 0.990 205 TYR A O 1
ATOM 3206 N N . ALA A 1 206 ? 10.917 -22.485 -3.298 1.000 0.990 206 ALA A N 1
ATOM 3207 C CA . ALA A 1 206 ? 9.936 -22.433 -4.380 1.000 0.990 206 ALA A CA 1
ATOM 3208 C C . ALA A 1 206 ? 8.549 -22.118 -3.821 1.000 0.990 206 ALA A C 1
ATOM 3209 O O . ALA A 1 206 ? 8.101 -22.747 -2.862 1.000 0.990 206 ALA A O 1
ATOM 3216 N N . GLY A 1 207 ? 7.867 -21.130 -4.394 1.000 0.990 207 GLY A N 1
ATOM 3217 C CA . GLY A 1 207 ? 6.604 -20.672 -3.831 1.000 0.990 207 GLY A CA 1
ATOM 3218 C C . GLY A 1 207 ? 5.930 -19.571 -4.626 1.000 0.990 207 GLY A C 1
ATOM 3219 O O . GLY A 1 207 ? 5.935 -19.598 -5.861 1.000 0.990 207 GLY A O 1
ATOM 3223 N N . ALA A 1 208 ? 5.316 -18.638 -3.902 1.000 0.990 208 ALA A N 1
ATOM 3224 C CA . ALA A 1 208 ? 4.645 -17.494 -4.490 1.000 0.990 208 ALA A CA 1
ATOM 3225 C C . ALA A 1 208 ? 4.595 -16.277 -3.556 1.000 0.990 208 ALA A C 1
ATOM 3226 O O . ALA A 1 208 ? 4.469 -16.406 -2.333 1.000 0.990 208 ALA A O 1
ATOM 3233 N N . THR A 1 209 ? 4.681 -15.096 -4.158 1.000 0.990 209 THR A N 1
ATOM 3234 C CA . THR A 1 209 ? 4.553 -13.789 -3.508 1.000 0.990 209 THR A CA 1
ATOM 3235 C C . THR A 1 209 ? 3.090 -13.341 -3.415 1.000 0.990 209 THR A C 1
ATOM 3236 O O . THR A 1 209 ? 2.173 -14.020 -3.887 1.000 0.990 209 THR A O 1
ATOM 3247 N N . VAL A 1 210 ? 2.869 -12.213 -2.745 1.000 0.990 210 VAL A N 1
ATOM 3248 C CA . VAL A 1 210 ? 1.586 -11.500 -2.662 1.000 0.990 210 VAL A CA 1
ATOM 3249 C C . VAL A 1 210 ? 1.716 -10.099 -3.247 1.000 0.990 210 VAL A C 1
ATOM 3250 O O . VAL A 1 210 ? 2.814 -9.537 -3.265 1.000 0.990 210 VAL A O 1
ATOM 3263 N N . GLN A 1 211 ? 0.589 -9.478 -3.594 1.000 0.990 211 GLN A N 1
ATOM 3264 C CA . GLN A 1 211 ? 0.530 -8.063 -3.966 1.000 0.990 211 GLN A CA 1
ATOM 3265 C C . GLN A 1 211 ? 1.542 -7.653 -5.061 1.000 0.990 211 GLN A C 1
ATOM 3266 O O . GLN A 1 211 ? 2.139 -6.568 -4.981 1.000 0.990 211 GLN A O 1
ATOM 3280 N N . GLU A 1 212 ? 1.771 -8.511 -6.057 1.000 0.980 212 GLU A N 1
ATOM 3281 C CA . GLU A 1 212 ? 2.579 -8.164 -7.232 1.000 0.980 212 GLU A CA 1
ATOM 3282 C C . GLU A 1 212 ? 1.888 -7.046 -8.021 1.000 0.980 212 GLU A C 1
ATOM 3283 O O . GLU A 1 212 ? 2.480 -5.985 -8.252 1.000 0.980 212 GLU A O 1
ATOM 3295 N N . GLU A 1 213 ? 0.580 -7.197 -8.239 1.000 0.970 213 GLU A N 1
ATOM 3296 C CA . GLU A 1 213 ? -0.236 -6.354 -9.122 1.000 0.970 213 GLU A CA 1
ATOM 3297 C C . GLU A 1 213 ? -0.374 -4.908 -8.626 1.000 0.970 213 GLU A C 1
ATOM 3298 O O . GLU A 1 213 ? -0.762 -3.988 -9.350 1.000 0.970 213 GLU A O 1
ATOM 3310 N N . VAL A 1 214 ? -0.063 -4.685 -7.350 1.000 0.970 214 VAL A N 1
ATOM 3311 C CA . VAL A 1 214 ? -0.101 -3.375 -6.685 1.000 0.970 214 VAL A CA 1
ATOM 3312 C C . VAL A 1 214 ? 1.298 -2.843 -6.358 1.000 0.970 214 VAL A C 1
ATOM 3313 O O . VAL A 1 214 ? 1.447 -1.917 -5.558 1.000 0.970 214 VAL A O 1
ATOM 3326 N N . GLY A 1 215 ? 2.338 -3.390 -6.994 1.000 0.970 215 GLY A N 1
ATOM 3327 C CA . GLY A 1 215 ? 3.690 -2.834 -6.970 1.000 0.970 215 GLY A CA 1
ATOM 3328 C C . GLY A 1 215 ? 4.769 -3.770 -6.433 1.000 0.970 215 GLY A C 1
ATOM 3329 O O . GLY A 1 215 ? 5.683 -3.293 -5.750 1.000 0.970 215 GLY A O 1
ATOM 3333 N N . LEU A 1 216 ? 4.699 -5.065 -6.756 1.000 0.980 216 LEU A N 1
ATOM 3334 C CA . LEU A 1 216 ? 5.758 -6.050 -6.485 1.000 0.980 216 LEU A CA 1
ATOM 3335 C C . LEU A 1 216 ? 6.052 -6.208 -4.979 1.000 0.980 216 LEU A C 1
ATOM 3336 O O . LEU A 1 216 ? 7.194 -6.402 -4.549 1.000 0.980 216 LEU A O 1
ATOM 3352 N N . ARG A 1 217 ? 5.034 -6.007 -4.136 1.000 0.980 217 ARG A N 1
ATOM 3353 C CA . ARG A 1 217 ? 5.221 -5.742 -2.700 1.000 0.980 217 ARG A CA 1
ATOM 3354 C C . ARG A 1 217 ? 5.685 -6.987 -1.944 1.000 0.980 217 ARG A C 1
ATOM 3355 O O . ARG A 1 217 ? 6.610 -6.904 -1.129 1.000 0.980 217 ARG A O 1
ATOM 3376 N N . GLY A 1 218 ? 5.095 -8.141 -2.252 1.000 0.990 218 GLY A N 1
ATOM 3377 C CA . GLY A 1 218 ? 5.496 -9.433 -1.697 1.000 0.990 218 GLY A CA 1
ATOM 3378 C C . GLY A 1 218 ? 6.908 -9.838 -2.109 1.000 0.990 218 GLY A C 1
ATOM 3379 O O . GLY A 1 218 ? 7.661 -10.316 -1.270 1.000 0.990 218 GLY A O 1
ATOM 3383 N N . ALA A 1 219 ? 7.349 -9.560 -3.342 1.000 0.990 219 ALA A N 1
ATOM 3384 C CA . ALA A 1 219 ? 8.734 -9.839 -3.738 1.000 0.990 219 ALA A CA 1
ATOM 3385 C C . ALA A 1 219 ? 9.769 -9.088 -2.901 1.000 0.990 219 ALA A C 1
ATOM 3386 O O . ALA A 1 219 ? 10.827 -9.641 -2.587 1.000 0.990 219 ALA A O 1
ATOM 3393 N N . GLN A 1 220 ? 9.486 -7.845 -2.507 1.000 0.980 220 GLN A N 1
ATOM 3394 C CA . GLN A 1 220 ? 10.402 -7.075 -1.667 1.000 0.980 220 GLN A CA 1
ATOM 3395 C C . GLN A 1 220 ? 10.575 -7.715 -0.279 1.000 0.980 220 GLN A C 1
ATOM 3396 O O . GLN A 1 220 ? 11.697 -7.833 0.213 1.000 0.980 220 GLN A O 1
ATOM 3410 N N . THR A 1 221 ? 9.477 -8.146 0.341 1.000 0.990 221 THR A N 1
ATOM 3411 C CA . THR A 1 221 ? 9.478 -8.710 1.701 1.000 0.990 221 THR A CA 1
ATOM 3412 C C . THR A 1 221 ? 9.956 -10.165 1.720 1.000 0.990 221 THR A C 1
ATOM 3413 O O . THR A 1 221 ? 10.800 -10.532 2.544 1.000 0.990 221 THR A O 1
ATOM 3424 N N . ALA A 1 222 ? 9.543 -10.970 0.740 1.000 0.990 222 ALA A N 1
ATOM 3425 C CA . ALA A 1 222 ? 10.011 -12.339 0.554 1.000 0.990 222 ALA A CA 1
ATOM 3426 C C . ALA A 1 222 ? 11.517 -12.415 0.258 1.000 0.990 222 ALA A C 1
ATOM 3427 O O . ALA A 1 222 ? 12.217 -13.234 0.854 1.000 0.990 222 ALA A O 1
ATOM 3434 N N . SER A 1 223 ? 12.055 -11.548 -0.609 1.000 0.990 223 SER A N 1
ATOM 3435 C CA . SER A 1 223 ? 13.499 -11.542 -0.905 1.000 0.990 223 SER A CA 1
ATOM 3436 C C . SER A 1 223 ? 14.356 -11.072 0.272 1.000 0.990 223 SER A C 1
ATOM 3437 O O . SER A 1 223 ? 15.475 -11.559 0.442 1.000 0.990 223 SER A O 1
ATOM 3445 N N . HIS A 1 224 ? 13.840 -10.189 1.132 1.000 0.980 224 HIS A N 1
ATOM 3446 C CA . HIS A 1 224 ? 14.503 -9.840 2.390 1.000 0.980 224 HIS A CA 1
ATOM 3447 C C . HIS A 1 224 ? 14.548 -11.029 3.364 1.000 0.980 224 HIS A C 1
ATOM 3448 O O . HIS A 1 224 ? 15.587 -11.290 3.976 1.000 0.980 224 HIS A O 1
ATOM 3462 N N . MET A 1 225 ? 13.445 -11.778 3.482 1.000 0.980 225 MET A N 1
ATOM 3463 C CA . MET A 1 225 ? 13.375 -12.987 4.309 1.000 0.980 225 MET A CA 1
ATOM 3464 C C . MET A 1 225 ? 14.306 -14.091 3.784 1.000 0.980 225 MET A C 1
ATOM 3465 O O . MET A 1 225 ? 15.025 -14.727 4.557 1.000 0.980 225 MET A O 1
ATOM 3479 N N . ILE A 1 226 ? 14.292 -14.327 2.468 1.000 0.980 226 ILE A N 1
ATOM 3480 C CA . ILE A 1 226 ? 14.982 -15.453 1.832 1.000 0.980 226 ILE A CA 1
ATOM 3481 C C . ILE A 1 226 ? 16.447 -15.141 1.531 1.000 0.980 226 ILE A C 1
ATOM 3482 O O . ILE A 1 226 ? 17.235 -16.076 1.545 1.000 0.980 226 ILE A O 1
ATOM 3498 N N . LYS A 1 227 ? 16.850 -13.890 1.283 1.000 0.980 227 LYS A N 1
ATOM 3499 C CA . LYS A 1 227 ? 18.225 -13.523 0.877 1.000 0.980 227 LYS A CA 1
ATOM 3500 C C . LYS A 1 227 ? 18.794 -14.440 -0.226 1.000 0.980 227 LYS A C 1
ATOM 3501 O O . LYS A 1 227 ? 19.804 -15.106 0.008 1.000 0.980 227 LYS A O 1
ATOM 3520 N N . PRO A 1 228 ? 18.109 -14.563 -1.377 1.000 0.990 228 PRO A N 1
ATOM 3521 C CA . PRO A 1 228 ? 18.538 -15.464 -2.439 1.000 0.990 228 PRO A CA 1
ATOM 3522 C C . PRO A 1 228 ? 19.848 -15.016 -3.091 1.000 0.990 228 PRO A C 1
ATOM 3523 O O . PRO A 1 228 ? 20.124 -13.823 -3.189 1.000 0.990 228 PRO A O 1
ATOM 3534 N N . ASP A 1 229 ? 20.612 -15.981 -3.594 1.000 0.980 229 ASP A N 1
ATOM 3535 C CA . ASP A 1 229 ? 21.781 -15.759 -4.444 1.000 0.980 229 ASP A CA 1
ATOM 3536 C C . ASP A 1 229 ? 21.401 -15.563 -5.911 1.000 0.980 229 ASP A C 1
ATOM 3537 O O . ASP A 1 229 ? 22.065 -14.796 -6.605 1.000 0.980 229 ASP A O 1
ATOM 3546 N N . LEU A 1 230 ? 20.340 -16.243 -6.363 1.000 0.990 230 LEU A N 1
ATOM 3547 C CA . LEU A 1 230 ? 19.726 -16.108 -7.686 1.000 0.990 230 LEU A CA 1
ATOM 3548 C C . LEU A 1 230 ? 18.201 -16.194 -7.570 1.000 0.990 230 LEU A C 1
ATOM 3549 O O . LEU A 1 230 ? 17.667 -16.839 -6.660 1.000 0.990 230 LEU A O 1
ATOM 3565 N N . PHE A 1 231 ? 17.503 -15.591 -8.531 1.000 0.990 231 PHE A N 1
ATOM 3566 C CA . PHE A 1 231 ? 16.045 -15.603 -8.575 1.000 0.990 231 PHE A CA 1
ATOM 3567 C C . PHE A 1 231 ? 15.489 -15.931 -9.961 1.000 0.990 231 PHE A C 1
ATOM 3568 O O . PHE A 1 231 ? 15.920 -15.369 -10.969 1.000 0.990 231 PHE A O 1
ATOM 3585 N N . PHE A 1 232 ? 14.480 -16.798 -9.988 1.000 0.990 232 PHE A N 1
ATOM 3586 C CA . PHE A 1 232 ? 13.664 -17.073 -11.165 1.000 0.990 232 PHE A CA 1
ATOM 3587 C C . PHE A 1 232 ? 12.215 -16.645 -10.897 1.000 0.990 232 PHE A C 1
ATOM 3588 O O . PHE A 1 232 ? 11.479 -17.329 -10.183 1.000 0.990 232 PHE A O 1
ATOM 3605 N N . ALA A 1 233 ? 11.800 -15.521 -11.480 1.000 0.990 233 ALA A N 1
ATOM 3606 C CA . ALA A 1 233 ? 10.392 -15.140 -11.540 1.000 0.990 233 ALA A CA 1
ATOM 3607 C C . ALA A 1 233 ? 9.667 -16.024 -12.558 1.000 0.990 233 ALA A C 1
ATOM 3608 O O . ALA A 1 233 ? 10.157 -16.234 -13.667 1.000 0.990 233 ALA A O 1
ATOM 3615 N N . LEU A 1 234 ? 8.493 -16.521 -12.201 1.000 0.980 234 LEU A N 1
ATOM 3616 C CA . LEU A 1 234 ? 7.607 -17.280 -13.075 1.000 0.980 234 LEU A CA 1
ATOM 3617 C C . LEU A 1 234 ? 6.410 -16.392 -13.364 1.000 0.980 234 LEU A C 1
ATOM 3618 O O . LEU A 1 234 ? 5.733 -16.022 -12.417 1.000 0.980 234 LEU A O 1
ATOM 3634 N N . ASP A 1 235 ? 6.165 -16.030 -14.621 1.000 0.950 235 ASP A N 1
ATOM 3635 C CA . ASP A 1 235 ? 5.238 -14.939 -14.951 1.000 0.950 235 ASP A CA 1
ATOM 3636 C C . ASP A 1 235 ? 4.449 -15.170 -16.256 1.000 0.950 235 ASP A C 1
ATOM 3637 O O . ASP A 1 235 ? 4.925 -15.848 -17.172 1.000 0.950 235 ASP A O 1
ATOM 3646 N N . ALA A 1 236 ? 3.234 -14.631 -16.367 1.000 0.930 236 ALA A N 1
ATOM 3647 C CA . ALA A 1 236 ? 2.402 -14.739 -17.563 1.000 0.930 236 ALA A CA 1
ATOM 3648 C C . ALA A 1 236 ? 2.373 -13.399 -18.311 1.000 0.930 236 ALA A C 1
ATOM 3649 O O . ALA A 1 236 ? 1.791 -12.424 -17.869 1.000 0.930 236 ALA A O 1
ATOM 3656 N N . SER A 1 237 ? 2.970 -13.338 -19.500 1.000 0.910 237 SER A N 1
ATOM 3657 C CA . SER A 1 237 ? 3.180 -12.067 -20.209 1.000 0.910 237 SER A CA 1
ATOM 3658 C C . SER A 1 237 ? 2.320 -11.942 -21.475 1.000 0.910 237 SER A C 1
ATOM 3659 O O . SER A 1 237 ? 1.909 -12.957 -22.051 1.000 0.910 237 SER A O 1
ATOM 3667 N N . PRO A 1 238 ? 2.043 -10.716 -21.960 1.000 0.860 238 PRO A N 1
ATOM 3668 C CA . PRO A 1 238 ? 1.082 -10.508 -23.038 1.000 0.860 238 PRO A CA 1
ATOM 3669 C C . PRO A 1 238 ? 1.550 -11.080 -24.384 1.000 0.860 238 PRO A C 1
ATOM 3670 O O . PRO A 1 238 ? 2.702 -10.928 -24.794 1.000 0.860 238 PRO A O 1
ATOM 3681 N N . ALA A 1 239 ? 0.610 -11.692 -25.099 1.000 0.800 239 ALA A N 1
ATOM 3682 C CA . ALA A 1 239 ? 0.742 -12.099 -26.496 1.000 0.800 239 ALA A CA 1
ATOM 3683 C C . ALA A 1 239 ? 0.343 -10.967 -27.460 1.000 0.800 239 ALA A C 1
ATOM 3684 O O . ALA A 1 239 ? -0.619 -10.249 -27.183 1.000 0.800 239 ALA A O 1
ATOM 3691 N N . ASN A 1 240 ? 0.982 -10.875 -28.635 1.000 0.740 240 ASN A N 1
ATOM 3692 C CA . ASN A 1 240 ? 0.530 -10.000 -29.739 1.000 0.740 240 ASN A CA 1
ATOM 3693 C C . ASN A 1 240 ? 0.367 -10.744 -31.078 1.000 0.740 240 ASN A C 1
ATOM 3694 O O . ASN A 1 240 ? 0.378 -10.163 -32.157 1.000 0.740 240 ASN A O 1
ATOM 3705 N N . ASP A 1 241 ? 0.127 -12.052 -31.024 1.000 0.710 241 ASP A N 1
ATOM 3706 C CA . ASP A 1 241 ? -0.070 -12.901 -32.205 1.000 0.710 241 ASP A CA 1
ATOM 3707 C C . ASP A 1 241 ? -1.460 -12.752 -32.871 1.000 0.710 241 ASP A C 1
ATOM 3708 O O . ASP A 1 241 ? -1.834 -13.552 -33.732 1.000 0.710 241 ASP A O 1
ATOM 3717 N N . MET A 1 242 ? -2.238 -11.733 -32.477 1.000 0.690 242 MET A N 1
ATOM 3718 C CA . MET A 1 242 ? -3.556 -11.419 -33.043 1.000 0.690 242 MET A CA 1
ATOM 3719 C C . MET A 1 242 ? -3.507 -10.424 -34.206 1.000 0.690 242 MET A C 1
ATOM 3720 O O . MET A 1 242 ? -4.375 -10.477 -35.075 1.000 0.690 242 MET A O 1
ATOM 3734 N N . SER A 1 243 ? -2.528 -9.514 -34.225 1.000 0.610 243 SER A N 1
ATOM 3735 C CA . SER A 1 243 ? -2.403 -8.479 -35.263 1.000 0.610 243 SER A CA 1
ATOM 3736 C C . SER A 1 243 ? -1.827 -9.023 -36.579 1.000 0.610 243 SER A C 1
ATOM 3737 O O . SER A 1 243 ? -1.989 -8.405 -37.629 1.000 0.610 243 SER A O 1
ATOM 3745 N N . GLY A 1 244 ? -1.173 -10.190 -36.533 1.000 0.610 244 GLY A N 1
ATOM 3746 C CA . GLY A 1 244 ? -0.455 -10.792 -37.656 1.000 0.610 244 GLY A CA 1
ATOM 3747 C C . GLY A 1 244 ? 0.974 -10.271 -37.833 1.000 0.610 244 GLY A C 1
ATOM 3748 O O . GLY A 1 244 ? 1.723 -10.868 -38.612 1.000 0.610 244 GLY A O 1
ATOM 3752 N N . ASP A 1 245 ? 1.373 -9.219 -37.106 1.000 0.650 245 ASP A N 1
ATOM 3753 C CA . ASP A 1 245 ? 2.774 -8.807 -37.047 1.000 0.650 245 ASP A CA 1
ATOM 3754 C C . ASP A 1 245 ? 3.570 -9.833 -36.236 1.000 0.650 245 ASP A C 1
ATOM 3755 O O . ASP A 1 245 ? 3.189 -10.232 -35.138 1.000 0.650 245 ASP A O 1
ATOM 3764 N N . LYS A 1 246 ? 4.666 -10.311 -36.816 1.000 0.600 246 LYS A N 1
ATOM 3765 C CA . LYS A 1 246 ? 5.484 -11.380 -36.241 1.000 0.600 246 LYS A CA 1
ATOM 3766 C C . LYS A 1 246 ? 6.625 -10.863 -35.376 1.000 0.600 246 LYS A C 1
ATOM 3767 O O . LYS A 1 246 ? 7.245 -11.682 -34.707 1.000 0.600 246 LYS A O 1
ATOM 3786 N N . ASN A 1 247 ? 6.925 -9.566 -35.437 1.000 0.610 247 ASN A N 1
ATOM 3787 C CA . ASN A 1 247 ? 8.084 -8.977 -34.766 1.000 0.610 247 ASN A CA 1
ATOM 3788 C C . ASN A 1 247 ? 7.750 -8.371 -33.400 1.000 0.610 247 ASN A C 1
ATOM 3789 O O . ASN A 1 247 ? 8.666 -8.021 -32.660 1.000 0.610 247 ASN A O 1
ATOM 3800 N N . GLU A 1 248 ? 6.468 -8.234 -33.065 1.000 0.600 248 GLU A N 1
ATOM 3801 C CA . GLU A 1 248 ? 6.044 -7.697 -31.777 1.000 0.600 248 GLU A CA 1
ATOM 3802 C C . GLU A 1 248 ? 5.559 -8.808 -30.835 1.000 0.600 248 GLU A C 1
ATOM 3803 O O . GLU A 1 248 ? 4.645 -9.558 -31.166 1.000 0.600 248 GLU A O 1
ATOM 3815 N N . PHE A 1 249 ? 6.144 -8.840 -29.629 1.000 0.680 249 PHE A N 1
ATOM 3816 C CA . PHE A 1 249 ? 5.812 -9.710 -28.487 1.000 0.680 249 PHE A CA 1
ATOM 3817 C C . PHE A 1 249 ? 5.803 -11.235 -28.768 1.000 0.680 249 PHE A C 1
ATOM 3818 O O . PHE A 1 249 ? 6.114 -11.708 -29.857 1.000 0.680 249 PHE A O 1
ATOM 3835 N N . GLY A 1 250 ? 5.525 -12.031 -27.727 1.000 0.760 250 GLY A N 1
ATOM 3836 C CA . GLY A 1 250 ? 5.511 -13.495 -27.799 1.000 0.760 250 GLY A CA 1
ATOM 3837 C C . GLY A 1 250 ? 4.298 -14.056 -28.550 1.000 0.760 250 GLY A C 1
ATOM 3838 O O . GLY A 1 250 ? 3.243 -13.419 -28.639 1.000 0.760 250 GLY A O 1
ATOM 3842 N N . GLN A 1 251 ? 4.441 -15.281 -29.056 1.000 0.880 251 GLN A N 1
ATOM 3843 C CA . GLN A 1 251 ? 3.398 -16.047 -29.739 1.000 0.880 251 GLN A CA 1
ATOM 3844 C C . GLN A 1 251 ? 3.062 -17.324 -28.958 1.000 0.880 251 GLN A C 1
ATOM 3845 O O . GLN A 1 251 ? 3.958 -18.001 -28.450 1.000 0.880 251 GLN A O 1
ATOM 3859 N N . LEU A 1 252 ? 1.777 -17.689 -28.901 1.000 0.920 252 LEU A N 1
ATOM 3860 C CA . LEU A 1 252 ? 1.342 -18.917 -28.229 1.000 0.920 252 LEU A CA 1
ATOM 3861 C C . LEU A 1 252 ? 1.870 -20.175 -28.941 1.000 0.920 252 LEU A C 1
ATOM 3862 O O . LEU A 1 252 ? 1.722 -20.326 -30.157 1.000 0.920 252 LEU A O 1
ATOM 3878 N N . GLY A 1 253 ? 2.384 -21.130 -28.171 1.000 0.930 2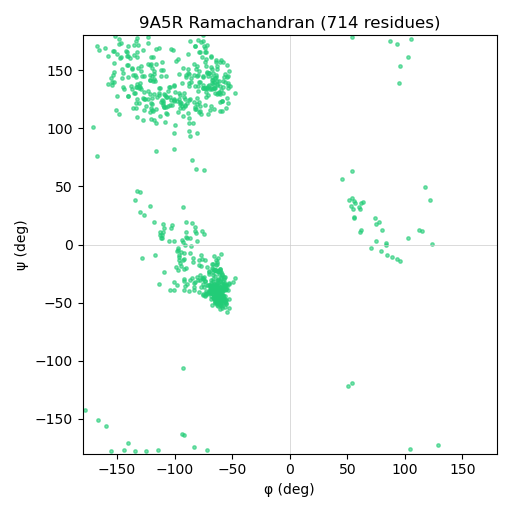53 GLY A N 1
ATOM 3879 C CA . GLY A 1 253 ? 2.879 -22.425 -28.647 1.000 0.930 253 GLY A CA 1
ATOM 3880 C C . GLY A 1 253 ? 4.263 -22.370 -29.290 1.000 0.930 253 GLY A C 1
ATOM 3881 O O . GLY A 1 253 ? 4.597 -23.253 -30.082 1.000 0.930 253 GLY A O 1
ATOM 3885 N N . LYS A 1 254 ? 5.038 -21.318 -29.011 1.000 0.930 254 LYS A N 1
ATOM 3886 C CA . LYS A 1 254 ? 6.387 -21.092 -29.551 1.000 0.930 254 LYS A CA 1
ATOM 3887 C C . LYS A 1 254 ? 7.486 -21.179 -28.495 1.000 0.930 254 LYS A C 1
ATOM 3888 O O . LYS A 1 254 ? 8.631 -20.867 -28.803 1.000 0.930 254 LYS A O 1
ATOM 3907 N N . GLY A 1 255 ? 7.155 -21.655 -27.298 1.000 0.950 255 GLY A N 1
ATOM 3908 C CA . GLY A 1 255 ? 8.100 -21.836 -26.209 1.000 0.950 255 GLY A CA 1
ATOM 3909 C C . GLY A 1 255 ? 7.953 -20.783 -25.123 1.000 0.950 255 GLY A C 1
ATOM 3910 O O . GLY A 1 255 ? 7.139 -19.857 -25.224 1.000 0.950 255 GLY A O 1
ATOM 3914 N N . PHE A 1 256 ? 8.754 -20.937 -24.074 1.000 0.960 256 PHE A N 1
ATOM 3915 C CA . PHE A 1 256 ? 8.749 -20.004 -22.953 1.000 0.960 256 PHE A CA 1
ATOM 3916 C C . PHE A 1 256 ? 9.312 -18.637 -23.370 1.000 0.960 256 PHE A C 1
ATOM 3917 O O . PHE A 1 256 ? 9.987 -18.488 -24.390 1.000 0.960 256 PHE A O 1
ATOM 3934 N N . LEU A 1 257 ? 9.024 -17.616 -22.575 1.000 0.940 257 LEU A N 1
ATOM 3935 C CA . LEU A 1 257 ? 9.511 -16.264 -22.789 1.000 0.940 257 LEU A CA 1
ATOM 3936 C C . LEU A 1 257 ? 10.810 -16.052 -22.018 1.000 0.940 257 LEU A C 1
ATOM 3937 O O . LEU A 1 257 ? 10.820 -16.063 -20.786 1.000 0.940 257 LEU A O 1
ATOM 3953 N N . LEU A 1 258 ? 11.883 -15.791 -22.760 1.000 0.940 258 LEU A N 1
ATOM 3954 C CA . LEU A 1 258 ? 13.135 -15.268 -22.241 1.000 0.940 258 LEU A CA 1
ATOM 3955 C C . LEU A 1 258 ? 13.058 -13.742 -22.208 1.000 0.940 258 LEU A C 1
ATOM 3956 O O . LEU A 1 258 ? 13.351 -13.053 -23.192 1.000 0.940 258 LEU A O 1
ATOM 3972 N N . ARG A 1 259 ? 12.646 -13.202 -21.062 1.000 0.930 259 ARG A N 1
ATOM 3973 C CA . ARG A 1 259 ? 12.562 -11.755 -20.869 1.000 0.930 259 ARG A CA 1
ATOM 3974 C C . ARG A 1 259 ? 13.951 -11.174 -20.605 1.000 0.930 259 ARG A C 1
ATOM 3975 O O . ARG A 1 259 ? 14.552 -11.447 -19.573 1.000 0.930 259 ARG A O 1
ATOM 3996 N N . ILE A 1 260 ? 14.440 -10.340 -21.519 1.000 0.930 260 ILE A N 1
ATOM 3997 C CA . ILE A 1 260 ? 15.771 -9.712 -21.414 1.000 0.930 260 ILE A CA 1
ATOM 3998 C C . ILE A 1 260 ? 15.722 -8.292 -20.836 1.000 0.930 260 ILE A C 1
ATOM 3999 O O . ILE A 1 260 ? 16.730 -7.793 -20.331 1.000 0.930 260 ILE A O 1
ATOM 4015 N N . LEU A 1 261 ? 14.561 -7.641 -20.926 1.000 0.930 261 LEU A N 1
ATOM 4016 C CA . LEU A 1 261 ? 14.332 -6.274 -20.472 1.000 0.930 261 LEU A CA 1
ATOM 4017 C C . LEU A 1 261 ? 12.853 -6.071 -20.145 1.000 0.930 261 LEU A C 1
ATOM 4018 O O . LEU A 1 261 ? 11.977 -6.445 -20.928 1.000 0.930 261 LEU A O 1
ATOM 4034 N N . ASP A 1 262 ? 12.584 -5.392 -19.039 1.000 0.920 262 ASP A N 1
ATOM 4035 C CA . ASP A 1 262 ? 11.304 -4.736 -18.819 1.000 0.920 262 ASP A CA 1
ATOM 4036 C C . ASP A 1 262 ? 11.464 -3.374 -18.130 1.000 0.920 262 ASP A C 1
ATOM 4037 O O . ASP A 1 262 ? 12.575 -2.852 -18.024 1.000 0.920 262 ASP A O 1
ATOM 4046 N N . ARG A 1 263 ? 10.362 -2.750 -17.693 1.000 0.930 263 ARG A N 1
ATOM 4047 C CA . ARG A 1 263 ? 10.394 -1.418 -17.066 1.000 0.930 263 ARG A CA 1
ATOM 4048 C C . ARG A 1 263 ? 11.147 -1.395 -15.735 1.000 0.930 263 ARG A C 1
ATOM 4049 O O . ARG A 1 263 ? 11.557 -0.326 -15.285 1.000 0.930 263 ARG A O 1
ATOM 4070 N N . THR A 1 264 ? 11.277 -2.544 -15.088 1.000 0.940 264 THR A N 1
ATOM 4071 C CA . THR A 1 264 ? 11.787 -2.675 -13.724 1.000 0.940 264 THR A CA 1
ATOM 4072 C C . THR A 1 264 ? 13.162 -3.320 -13.664 1.000 0.940 264 THR A C 1
ATOM 4073 O O . THR A 1 264 ? 13.891 -3.074 -12.708 1.000 0.940 264 THR A O 1
ATOM 4084 N N . THR A 1 265 ? 13.550 -4.102 -14.675 1.000 0.950 265 THR A N 1
ATOM 4085 C CA . THR A 1 265 ? 14.826 -4.815 -14.664 1.000 0.950 265 THR A CA 1
ATOM 4086 C C . THR A 1 265 ? 15.461 -4.942 -16.046 1.000 0.950 265 THR A C 1
ATOM 4087 O O . THR A 1 265 ? 14.797 -5.159 -17.061 1.000 0.950 265 THR A O 1
ATOM 4098 N N . VAL A 1 266 ? 16.789 -4.843 -16.062 1.000 0.950 266 VAL A N 1
ATOM 4099 C CA . VAL A 1 266 ? 17.642 -5.318 -17.153 1.000 0.950 266 VAL A CA 1
ATOM 4100 C C . VAL A 1 266 ? 18.214 -6.650 -16.687 1.000 0.950 266 VAL A C 1
ATOM 4101 O O . VAL A 1 266 ? 18.846 -6.707 -15.630 1.000 0.950 266 VAL A O 1
ATOM 4114 N N . MET A 1 267 ? 17.994 -7.719 -17.454 1.000 0.950 267 MET A N 1
ATOM 4115 C CA . MET A 1 267 ? 18.475 -9.048 -17.076 1.000 0.950 267 MET A CA 1
ATOM 4116 C C . MET A 1 267 ? 20.003 -9.052 -16.938 1.000 0.950 267 MET A C 1
ATOM 4117 O O . MET A 1 267 ? 20.715 -8.562 -17.819 1.000 0.950 267 MET A O 1
ATOM 4131 N N . HIS A 1 268 ? 20.503 -9.633 -15.845 1.000 0.960 268 HIS A N 1
ATOM 4132 C CA . HIS A 1 268 ? 21.941 -9.759 -15.600 1.000 0.960 268 HIS A CA 1
ATOM 4133 C C . HIS A 1 268 ? 22.620 -10.525 -16.744 1.000 0.960 268 HIS A C 1
ATOM 4134 O O . HIS A 1 268 ? 22.114 -11.564 -17.174 1.000 0.960 268 HIS A O 1
ATOM 4148 N N . ARG A 1 269 ? 23.778 -10.053 -17.223 1.000 0.960 269 ARG A N 1
ATOM 4149 C CA . ARG A 1 269 ? 24.449 -10.621 -18.402 1.000 0.960 269 ARG A CA 1
ATOM 4150 C C . ARG A 1 269 ? 24.795 -12.100 -18.229 1.000 0.960 269 ARG A C 1
ATOM 4151 O O . ARG A 1 269 ? 24.337 -12.903 -19.038 1.000 0.960 269 ARG A O 1
ATOM 4172 N N . GLY A 1 270 ? 25.517 -12.458 -17.165 1.000 0.970 270 GLY A N 1
ATOM 4173 C CA . GLY A 1 270 ? 25.845 -13.854 -16.867 1.000 0.970 270 GLY A CA 1
ATOM 4174 C C . GLY A 1 270 ? 24.611 -14.748 -16.715 1.000 0.970 270 GLY A C 1
ATOM 4175 O O . GLY A 1 270 ? 24.636 -15.905 -17.117 1.000 0.970 270 GLY A O 1
ATOM 4179 N N . MET A 1 271 ? 23.488 -14.200 -16.233 1.000 0.980 271 MET A N 1
ATOM 4180 C CA . MET A 1 271 ? 22.232 -14.946 -16.130 1.000 0.980 271 MET A CA 1
ATOM 4181 C C . MET A 1 271 ? 21.600 -15.163 -17.510 1.000 0.980 271 MET A C 1
ATOM 4182 O O . MET A 1 271 ? 21.083 -16.238 -17.787 1.000 0.980 271 MET A O 1
ATOM 4196 N N . ARG A 1 272 ? 21.639 -14.162 -18.398 1.000 0.970 272 ARG A N 1
ATOM 4197 C CA . ARG A 1 272 ? 21.130 -14.293 -19.770 1.000 0.970 272 ARG A CA 1
ATOM 4198 C C . ARG A 1 272 ? 21.910 -15.343 -20.553 1.000 0.970 272 ARG A C 1
ATOM 4199 O O . ARG A 1 272 ? 21.289 -16.165 -21.214 1.000 0.970 272 ARG A O 1
ATOM 4220 N N . GLU A 1 273 ? 23.239 -15.308 -20.473 1.000 0.970 273 GLU A N 1
ATOM 4221 C CA . GLU A 1 273 ? 24.108 -16.303 -21.113 1.000 0.970 273 GLU A CA 1
ATOM 4222 C C . GLU A 1 273 ? 23.829 -17.704 -20.541 1.000 0.970 273 GLU A C 1
ATOM 4223 O O . GLU A 1 273 ? 23.584 -18.623 -21.312 1.000 0.970 273 GLU A O 1
ATOM 4235 N N . PHE A 1 274 ? 23.702 -17.842 -19.213 1.000 0.980 274 PHE A N 1
ATOM 4236 C CA . PHE A 1 274 ? 23.330 -19.107 -18.564 1.000 0.980 274 PHE A CA 1
ATOM 4237 C C . PHE A 1 274 ? 21.974 -19.661 -19.030 1.000 0.980 274 PHE A C 1
ATOM 4238 O O . PHE A 1 274 ? 21.852 -20.848 -19.330 1.000 0.980 274 PHE A O 1
ATOM 4255 N N . VAL A 1 275 ? 20.943 -18.815 -19.108 1.000 0.980 275 VAL A N 1
ATOM 4256 C CA . VAL A 1 275 ? 19.602 -19.244 -19.532 1.000 0.980 275 VAL A CA 1
ATOM 4257 C C . VAL A 1 275 ? 19.572 -19.623 -21.016 1.000 0.980 275 VAL A C 1
ATOM 4258 O O . VAL A 1 275 ? 18.908 -20.595 -21.372 1.000 0.980 275 VAL A O 1
ATOM 4271 N N . LEU A 1 276 ? 20.300 -18.906 -21.875 1.000 0.970 276 LEU A N 1
ATOM 4272 C CA . LEU A 1 276 ? 20.409 -19.230 -23.301 1.000 0.970 276 LEU A CA 1
ATOM 4273 C C . LEU A 1 276 ? 21.162 -20.540 -23.541 1.000 0.970 276 LEU A C 1
ATOM 4274 O O . LEU A 1 276 ? 20.599 -21.430 -24.177 1.000 0.970 276 LEU A O 1
ATOM 4290 N N . ASP A 1 277 ? 22.366 -20.695 -22.977 1.000 0.970 277 ASP A N 1
ATOM 4291 C CA . ASP A 1 277 ? 23.167 -21.924 -23.096 1.000 0.970 277 ASP A CA 1
ATOM 4292 C C . ASP A 1 277 ? 22.356 -23.146 -22.653 1.000 0.970 277 ASP A C 1
ATOM 4293 O O . ASP A 1 277 ? 22.411 -24.209 -23.275 1.000 0.970 277 ASP A O 1
ATOM 4302 N N . MET A 1 278 ? 21.558 -22.989 -21.593 1.000 0.980 278 MET A N 1
ATOM 4303 C CA . MET A 1 278 ? 20.719 -24.053 -21.063 1.000 0.980 278 MET A CA 1
ATOM 4304 C C . MET A 1 278 ? 19.547 -24.411 -21.990 1.000 0.980 278 MET A C 1
ATOM 4305 O O . MET A 1 278 ? 19.251 -25.600 -22.134 1.000 0.980 278 MET A O 1
ATOM 4319 N N . ALA A 1 279 ? 18.899 -23.423 -22.621 1.000 0.980 279 ALA A N 1
ATOM 4320 C CA . ALA A 1 279 ? 17.811 -23.652 -23.574 1.000 0.980 279 ALA A CA 1
ATOM 4321 C C . ALA A 1 279 ? 18.328 -24.306 -24.862 1.000 0.980 279 ALA A C 1
ATOM 4322 O O . ALA A 1 279 ? 17.711 -25.235 -25.375 1.000 0.980 279 ALA A O 1
ATOM 4329 N N . GLU A 1 280 ? 19.489 -23.865 -25.343 1.000 0.970 280 GLU A N 1
ATOM 4330 C CA . GLU A 1 280 ? 20.107 -24.365 -26.570 1.000 0.970 280 GLU A CA 1
ATOM 4331 C C . GLU A 1 280 ? 20.696 -25.770 -26.390 1.000 0.970 280 GLU A C 1
ATOM 4332 O O . GLU A 1 280 ? 20.426 -26.646 -27.206 1.000 0.970 280 GLU A O 1
ATOM 4344 N N . THR A 1 281 ? 21.413 -26.038 -25.290 1.000 0.980 281 THR A N 1
ATOM 4345 C CA . THR A 1 281 ? 21.982 -27.371 -24.980 1.000 0.980 281 THR A CA 1
ATOM 4346 C C . THR A 1 281 ? 20.912 -28.465 -24.876 1.000 0.980 281 THR A C 1
ATOM 4347 O O . THR A 1 281 ? 21.203 -29.644 -25.083 1.000 0.980 281 THR A O 1
ATOM 4358 N N . HIS A 1 282 ? 19.679 -28.089 -24.526 1.000 0.980 282 HIS A N 1
ATOM 4359 C CA . HIS A 1 282 ? 18.567 -29.012 -24.302 1.000 0.980 282 HIS A CA 1
ATOM 4360 C C . HIS A 1 282 ? 17.444 -28.901 -25.345 1.000 0.980 282 HIS A C 1
ATOM 4361 O O . HIS A 1 282 ? 16.406 -29.529 -25.157 1.000 0.980 282 HIS A O 1
ATOM 4375 N N . ASP A 1 283 ? 17.630 -28.125 -26.420 1.000 0.980 283 ASP A N 1
ATOM 4376 C CA . ASP A 1 283 ? 16.626 -27.895 -27.473 1.000 0.980 283 ASP A CA 1
ATOM 4377 C C . ASP A 1 283 ? 15.256 -27.414 -26.940 1.000 0.980 283 ASP A C 1
ATOM 4378 O O . ASP A 1 283 ? 14.194 -27.718 -27.497 1.000 0.980 283 ASP A O 1
ATOM 4387 N N . ILE A 1 284 ? 15.262 -26.640 -25.849 1.000 0.980 284 ILE A N 1
ATOM 4388 C CA . ILE A 1 284 ? 14.045 -26.108 -25.232 1.000 0.980 284 ILE A CA 1
ATOM 4389 C C . ILE A 1 284 ? 13.595 -24.877 -26.029 1.000 0.980 284 ILE A C 1
ATOM 4390 O O . ILE A 1 284 ? 14.338 -23.895 -26.116 1.000 0.980 284 ILE A O 1
ATOM 4406 N N . PRO A 1 285 ? 12.373 -24.867 -26.592 1.000 0.970 285 PRO A N 1
ATOM 4407 C CA . PRO A 1 285 ? 11.910 -23.746 -27.398 1.000 0.970 285 PRO A CA 1
ATOM 4408 C C . PRO A 1 285 ? 11.715 -22.492 -26.537 1.000 0.970 285 PRO A C 1
ATOM 4409 O O . PRO A 1 285 ? 11.071 -22.543 -25.483 1.000 0.970 285 PRO A O 1
ATOM 4420 N N . TYR A 1 286 ? 12.220 -21.357 -27.025 1.000 0.950 286 TYR A N 1
ATOM 4421 C CA . TYR A 1 286 ? 12.166 -20.068 -26.340 1.000 0.950 286 TYR A CA 1
ATOM 4422 C C . TYR A 1 286 ? 11.885 -18.904 -27.297 1.000 0.950 286 TYR A C 1
ATOM 4423 O O . TYR A 1 286 ? 12.056 -19.004 -28.514 1.000 0.950 286 TYR A O 1
ATOM 4441 N N . GLN A 1 287 ? 11.465 -17.775 -26.728 1.000 0.920 287 GLN A N 1
ATOM 4442 C CA . GLN A 1 287 ? 11.216 -16.525 -27.443 1.000 0.920 287 GLN A CA 1
ATOM 4443 C C . GLN A 1 287 ? 11.828 -15.356 -26.672 1.000 0.920 287 GLN A C 1
ATOM 4444 O O . GLN A 1 287 ? 11.569 -15.208 -25.478 1.000 0.920 287 GLN A O 1
ATOM 4458 N N . TYR A 1 288 ? 12.600 -14.497 -27.343 1.000 0.900 288 TYR A N 1
ATOM 4459 C CA . TYR A 1 288 ? 13.042 -13.236 -26.745 1.000 0.900 288 TYR A CA 1
ATOM 4460 C C . TYR A 1 288 ? 11.842 -12.338 -26.446 1.000 0.900 288 TYR A C 1
ATOM 4461 O O . TYR A 1 288 ? 10.936 -12.201 -27.269 1.000 0.900 288 TYR A O 1
ATOM 4479 N N . PHE A 1 289 ? 11.855 -11.699 -25.278 1.000 0.900 289 PHE A N 1
ATOM 4480 C CA . PHE A 1 289 ? 10.754 -10.857 -24.835 1.000 0.900 289 PHE A CA 1
ATOM 4481 C C . PHE A 1 289 ? 11.247 -9.563 -24.178 1.000 0.900 289 PHE A C 1
ATOM 4482 O O . PHE A 1 289 ? 12.171 -9.569 -23.360 1.000 0.900 289 PHE A O 1
ATOM 4499 N N . VAL A 1 290 ? 10.606 -8.449 -24.535 1.000 0.890 290 VAL A N 1
ATOM 4500 C CA . VAL A 1 290 ? 10.814 -7.117 -23.951 1.000 0.890 290 VAL A CA 1
ATOM 4501 C C . VAL A 1 290 ? 9.448 -6.538 -23.587 1.000 0.890 290 VAL A C 1
ATOM 4502 O O . VAL A 1 290 ? 8.501 -6.697 -24.354 1.000 0.890 290 VAL A O 1
ATOM 4515 N N . SER A 1 291 ? 9.327 -5.880 -22.430 1.000 0.850 291 SER A N 1
ATOM 4516 C CA . SER A 1 291 ? 8.034 -5.406 -21.913 1.000 0.850 291 SER A CA 1
ATOM 4517 C C . SER A 1 291 ? 8.076 -3.989 -21.337 1.000 0.850 291 SER A C 1
ATOM 4518 O O . SER A 1 291 ? 9.088 -3.539 -20.813 1.000 0.850 291 SER A O 1
ATOM 4526 N N . GLY A 1 292 ? 6.939 -3.290 -21.391 1.000 0.830 292 GLY A N 1
ATOM 4527 C CA . GLY A 1 292 ? 6.711 -2.058 -20.626 1.000 0.830 292 GLY A CA 1
ATOM 4528 C C . GLY A 1 292 ? 6.181 -2.295 -19.203 1.000 0.830 292 GLY A C 1
ATOM 4529 O O . GLY A 1 292 ? 6.049 -1.334 -18.442 1.000 0.830 292 GLY A O 1
ATOM 4533 N N . GLY A 1 293 ? 5.848 -3.545 -18.861 1.000 0.870 293 GLY A N 1
ATOM 4534 C CA . GLY A 1 293 ? 5.423 -3.972 -17.524 1.000 0.870 293 GLY A CA 1
ATOM 4535 C C . GLY A 1 293 ? 6.597 -4.252 -16.580 1.000 0.870 293 GLY A C 1
ATOM 4536 O O . GLY A 1 293 ? 7.750 -4.010 -16.934 1.000 0.870 293 GLY A O 1
ATOM 4540 N N . GLY A 1 294 ? 6.295 -4.751 -15.383 1.000 0.930 294 GLY A N 1
ATOM 4541 C CA . GLY A 1 294 ? 7.271 -5.271 -14.418 1.000 0.930 294 GLY A CA 1
ATOM 4542 C C . GLY A 1 294 ? 7.087 -6.771 -14.194 1.000 0.930 294 GLY A C 1
ATOM 4543 O O . GLY A 1 294 ? 6.284 -7.388 -14.887 1.000 0.930 294 GLY A O 1
ATOM 4547 N N . THR A 1 295 ? 7.877 -7.332 -13.283 1.000 0.960 295 THR A N 1
ATOM 4548 C CA . THR A 1 295 ? 7.630 -8.611 -12.590 1.000 0.960 295 THR A CA 1
ATOM 4549 C C . THR A 1 295 ? 8.246 -8.506 -11.199 1.000 0.960 295 THR A C 1
ATOM 4550 O O . THR A 1 295 ? 9.056 -7.602 -10.950 1.000 0.960 295 THR A O 1
ATOM 4561 N N . ASP A 1 296 ? 8.017 -9.496 -10.339 1.000 0.980 296 ASP A N 1
ATOM 4562 C CA . ASP A 1 296 ? 8.730 -9.658 -9.065 1.000 0.980 296 ASP A CA 1
ATOM 4563 C C . ASP A 1 296 ? 10.264 -9.517 -9.176 1.000 0.980 296 ASP A C 1
ATOM 4564 O O . ASP A 1 296 ? 10.916 -9.032 -8.243 1.000 0.980 296 ASP A O 1
ATOM 4573 N N . ALA A 1 297 ? 10.869 -9.847 -10.328 1.000 0.980 297 ALA A N 1
ATOM 4574 C CA . ALA A 1 297 ? 12.312 -9.694 -10.543 1.000 0.980 297 ALA A CA 1
ATOM 4575 C C . ALA A 1 297 ? 12.784 -8.239 -10.389 1.000 0.980 297 ALA A C 1
ATOM 4576 O O . ALA A 1 297 ? 13.910 -8.005 -9.948 1.000 0.980 297 ALA A O 1
ATOM 4583 N N . GLY A 1 298 ? 11.913 -7.266 -10.671 1.000 0.980 298 GLY A N 1
ATOM 4584 C CA . GLY A 1 298 ? 12.175 -5.841 -10.476 1.000 0.980 298 GLY A CA 1
ATOM 4585 C C . GLY A 1 298 ? 12.411 -5.433 -9.019 1.000 0.980 298 GLY A C 1
ATOM 4586 O O . GLY A 1 298 ? 13.055 -4.419 -8.762 1.000 0.980 298 GLY A O 1
ATOM 4590 N N . LYS A 1 299 ? 11.928 -6.214 -8.043 1.000 0.980 299 LYS A N 1
ATOM 4591 C CA . LYS A 1 299 ? 12.220 -5.998 -6.614 1.000 0.980 299 LYS A CA 1
ATOM 4592 C C . LYS A 1 299 ? 13.292 -6.930 -6.088 1.000 0.980 299 LYS A C 1
ATOM 4593 O O . LYS A 1 299 ? 14.139 -6.485 -5.315 1.000 0.980 299 LYS A O 1
ATOM 4612 N N . VAL A 1 300 ? 13.292 -8.193 -6.510 1.000 0.980 300 VAL A N 1
ATOM 4613 C CA . VAL A 1 300 ? 14.276 -9.162 -6.013 1.000 0.980 300 VAL A CA 1
ATOM 4614 C C . VAL A 1 300 ? 15.693 -8.784 -6.451 1.000 0.980 300 VAL A C 1
ATOM 4615 O O . VAL A 1 300 ? 16.608 -8.850 -5.628 1.000 0.980 300 VAL A O 1
ATOM 4628 N N . HIS A 1 301 ? 15.888 -8.293 -7.683 1.000 0.980 301 HIS A N 1
ATOM 4629 C CA . HIS A 1 301 ? 17.234 -8.016 -8.198 1.000 0.980 301 HIS A CA 1
ATOM 4630 C C . HIS A 1 301 ? 17.977 -6.880 -7.474 1.000 0.980 301 HIS A C 1
ATOM 4631 O O . HIS A 1 301 ? 19.205 -6.862 -7.481 1.000 0.980 301 HIS A O 1
ATOM 4645 N N . ILE A 1 302 ? 17.242 -5.964 -6.827 1.000 0.970 302 ILE A N 1
ATOM 4646 C CA . ILE A 1 302 ? 17.770 -4.840 -6.032 1.000 0.970 302 ILE A CA 1
ATOM 4647 C C . ILE A 1 302 ? 17.731 -5.126 -4.528 1.000 0.970 302 ILE A C 1
ATOM 4648 O O . ILE A 1 302 ? 18.041 -4.250 -3.721 1.000 0.970 302 ILE A O 1
ATOM 4664 N N . SER A 1 303 ? 17.314 -6.327 -4.126 1.000 0.950 303 SER A N 1
ATOM 4665 C CA . SER A 1 303 ? 17.332 -6.726 -2.724 1.000 0.950 303 SER A CA 1
ATOM 4666 C C . SER A 1 303 ? 18.766 -6.989 -2.255 1.000 0.950 303 SER A C 1
ATOM 4667 O O . SER A 1 303 ? 19.641 -7.362 -3.039 1.000 0.950 303 SER A O 1
ATOM 4675 N N . ASN A 1 304 ? 19.007 -6.834 -0.951 1.000 0.910 304 ASN A N 1
ATOM 4676 C CA . ASN A 1 304 ? 20.289 -7.153 -0.316 1.000 0.910 304 ASN A CA 1
ATOM 4677 C C . ASN A 1 304 ? 21.483 -6.449 -1.003 1.000 0.910 304 ASN A C 1
ATOM 4678 O O . ASN A 1 304 ? 21.538 -5.222 -1.020 1.000 0.910 304 ASN A O 1
ATOM 4689 N N . SER A 1 305 ? 22.437 -7.213 -1.546 1.000 0.940 305 SER A N 1
ATOM 4690 C CA . SER A 1 305 ? 23.610 -6.716 -2.287 1.000 0.940 305 SER A CA 1
ATOM 4691 C C . SER A 1 305 ? 23.466 -6.854 -3.810 1.000 0.940 305 SER A C 1
ATOM 4692 O O . SER A 1 305 ? 24.461 -6.775 -4.525 1.000 0.940 305 SER A O 1
ATOM 4700 N N . GLY A 1 306 ? 22.240 -7.050 -4.298 1.000 0.960 306 GLY A N 1
ATOM 4701 C CA . GLY A 1 306 ? 21.935 -7.376 -5.686 1.000 0.960 306 GLY A CA 1
ATOM 4702 C C . GLY A 1 306 ? 21.805 -8.883 -5.907 1.000 0.960 306 GLY A C 1
ATOM 4703 O O . GLY A 1 306 ? 22.584 -9.668 -5.369 1.000 0.960 306 GLY A O 1
ATOM 4707 N N . VAL A 1 307 ? 20.812 -9.290 -6.700 1.000 0.980 307 VAL A N 1
ATOM 4708 C CA . VAL A 1 307 ? 20.508 -10.705 -6.975 1.000 0.980 307 VAL A CA 1
ATOM 4709 C C . VAL A 1 307 ? 20.321 -10.899 -8.483 1.000 0.980 307 VAL A C 1
ATOM 4710 O O . VAL A 1 307 ? 19.308 -10.442 -9.027 1.000 0.980 307 VAL A O 1
ATOM 4723 N N . PRO A 1 308 ? 21.244 -11.574 -9.198 1.000 0.980 308 PRO A N 1
ATOM 4724 C CA . PRO A 1 308 ? 21.027 -11.912 -10.600 1.000 0.980 308 PRO A CA 1
ATOM 4725 C C . PRO A 1 308 ? 19.700 -12.663 -10.773 1.000 0.980 308 PRO A C 1
ATOM 4726 O O . PRO A 1 308 ? 19.453 -13.690 -10.138 1.000 0.980 308 PRO A O 1
ATOM 4737 N N . SER A 1 309 ? 18.822 -12.102 -11.604 1.000 0.980 309 SER A N 1
ATOM 4738 C CA . SER A 1 309 ? 17.428 -12.530 -11.727 1.000 0.980 309 SER A CA 1
ATOM 4739 C C . SER A 1 309 ? 17.058 -12.798 -13.183 1.000 0.980 309 SER A C 1
ATOM 4740 O O . SER A 1 309 ? 17.515 -12.090 -14.084 1.000 0.980 309 SER A O 1
ATOM 4748 N N . ALA A 1 310 ? 16.208 -13.797 -13.399 1.000 0.980 310 ALA A N 1
ATOM 4749 C CA . ALA A 1 310 ? 15.623 -14.150 -14.687 1.000 0.980 310 ALA A CA 1
ATOM 4750 C C . ALA A 1 310 ? 14.104 -14.286 -14.562 1.000 0.980 310 ALA A C 1
ATOM 4751 O O . ALA A 1 310 ? 13.597 -14.637 -13.499 1.000 0.980 310 ALA A O 1
ATOM 4758 N N . VAL A 1 311 ? 13.384 -14.060 -15.660 1.000 0.970 311 VAL A N 1
ATOM 4759 C CA . VAL A 1 311 ? 11.949 -14.354 -15.746 1.000 0.970 311 VAL A CA 1
ATOM 4760 C C . VAL A 1 311 ? 11.753 -15.513 -16.716 1.000 0.970 311 VAL A C 1
ATOM 4761 O O . VAL A 1 311 ? 12.159 -15.420 -17.874 1.000 0.970 311 VAL A O 1
ATOM 4774 N N . ILE A 1 312 ? 11.124 -16.589 -16.249 1.000 0.960 312 ILE A N 1
ATOM 4775 C CA . ILE A 1 312 ? 10.713 -17.744 -17.051 1.000 0.960 312 ILE A CA 1
ATOM 4776 C C . ILE A 1 312 ? 9.219 -17.599 -17.334 1.000 0.960 312 ILE A C 1
ATOM 4777 O O . ILE A 1 312 ? 8.356 -18.126 -16.621 1.000 0.960 312 ILE A O 1
ATOM 4793 N N . GLY A 1 313 ? 8.923 -16.792 -18.351 1.000 0.950 313 GLY A N 1
ATOM 4794 C CA . GLY A 1 313 ? 7.553 -16.415 -18.664 1.000 0.950 313 GLY A CA 1
ATOM 4795 C C . GLY A 1 313 ? 6.854 -17.382 -19.618 1.000 0.950 313 GLY A C 1
ATOM 4796 O O . GLY A 1 313 ? 7.506 -18.141 -20.331 1.000 0.950 313 GLY A O 1
ATOM 4800 N N . ILE A 1 314 ? 5.528 -17.308 -19.707 1.000 0.950 314 ILE A N 1
ATOM 4801 C CA . ILE A 1 314 ? 4.770 -17.868 -20.838 1.000 0.950 314 ILE A CA 1
ATOM 4802 C C . ILE A 1 314 ? 3.963 -16.788 -21.537 1.000 0.950 314 ILE A C 1
ATOM 4803 O O . ILE A 1 314 ? 3.568 -15.782 -20.947 1.000 0.950 314 ILE A O 1
ATOM 4819 N N . CYS A 1 315 ? 3.693 -17.023 -22.813 1.000 0.900 315 CYS A N 1
ATOM 4820 C CA . CYS A 1 315 ? 2.835 -16.157 -23.590 1.000 0.900 315 CYS A CA 1
ATOM 4821 C C . CYS A 1 315 ? 1.362 -16.382 -23.212 1.000 0.900 315 CYS A C 1
ATOM 4822 O O . CYS A 1 315 ? 0.909 -17.523 -23.096 1.000 0.900 315 CYS A O 1
ATOM 4830 N N . SER A 1 316 ? 0.620 -15.291 -23.023 1.000 0.910 316 SER A N 1
ATOM 4831 C CA . SER A 1 316 ? -0.777 -15.307 -22.590 1.000 0.910 316 SER A CA 1
ATOM 4832 C C . SER A 1 316 ? -1.590 -14.242 -23.324 1.000 0.910 316 SER A C 1
ATOM 4833 O O . SER A 1 316 ? -1.229 -13.065 -23.358 1.000 0.910 316 SER A O 1
ATOM 4841 N N . ARG A 1 317 ? -2.718 -14.630 -23.926 1.000 0.880 317 ARG A N 1
ATOM 4842 C CA . ARG A 1 317 ? -3.647 -13.668 -24.545 1.000 0.880 317 ARG A CA 1
ATOM 4843 C C . ARG A 1 317 ? -4.619 -13.136 -23.506 1.000 0.880 317 ARG A C 1
ATOM 4844 O O . ARG A 1 317 ? -5.164 -13.934 -22.753 1.000 0.880 317 ARG A O 1
ATOM 4865 N N . TYR A 1 318 ? -4.908 -11.836 -23.568 1.000 0.860 318 TYR A N 1
ATOM 4866 C CA . TYR A 1 318 ? -5.909 -11.162 -22.728 1.000 0.860 318 TYR A CA 1
ATOM 4867 C C . TYR A 1 318 ? -5.583 -11.174 -21.227 1.000 0.860 318 TYR A C 1
ATOM 4868 O O . TYR A 1 318 ? -6.487 -11.274 -20.397 1.000 0.860 318 TYR A O 1
ATOM 4886 N N . ILE A 1 319 ? -4.298 -11.049 -20.875 1.000 0.810 319 ILE A N 1
ATOM 4887 C CA . ILE A 1 319 ? -3.913 -10.766 -19.486 1.000 0.810 319 ILE A CA 1
ATOM 4888 C C . ILE A 1 319 ? -4.622 -9.499 -18.980 1.000 0.810 319 ILE A C 1
ATOM 4889 O O . ILE A 1 319 ? -5.000 -8.640 -19.783 1.000 0.810 319 ILE A O 1
ATOM 4905 N N . HIS A 1 320 ? -4.818 -9.394 -17.665 1.000 0.830 320 HIS A N 1
ATOM 4906 C CA . HIS A 1 320 ? -5.567 -8.299 -17.034 1.000 0.830 320 HIS A CA 1
ATOM 4907 C C . HIS A 1 320 ? -7.009 -8.150 -17.572 1.000 0.830 320 HIS A C 1
ATOM 4908 O O . HIS A 1 320 ? -7.542 -7.048 -17.735 1.000 0.830 320 HIS A O 1
ATOM 4922 N N . THR A 1 321 ? -7.650 -9.277 -17.886 1.000 0.850 321 THR A N 1
ATOM 4923 C CA . THR A 1 321 ? -9.077 -9.354 -18.220 1.000 0.850 321 THR A CA 1
ATOM 4924 C C . THR A 1 321 ? -9.730 -10.501 -17.454 1.000 0.850 321 THR A C 1
ATOM 4925 O O . THR A 1 321 ? -9.062 -11.270 -16.765 1.000 0.850 321 THR A O 1
ATOM 4936 N N . ASN A 1 322 ? -11.043 -10.670 -17.614 1.000 0.890 322 ASN A N 1
ATOM 4937 C CA . ASN A 1 322 ? -11.756 -11.796 -17.019 1.000 0.890 322 ASN A CA 1
ATOM 4938 C C . ASN A 1 322 ? -11.274 -13.162 -17.520 1.000 0.890 322 ASN A C 1
ATOM 4939 O O . ASN A 1 322 ? -11.503 -14.154 -16.834 1.000 0.890 322 ASN A O 1
ATOM 4950 N N . ALA A 1 323 ? -10.669 -13.246 -18.707 1.000 0.910 323 ALA A N 1
ATOM 4951 C CA . ALA A 1 323 ? -10.428 -14.522 -19.361 1.000 0.910 323 ALA A CA 1
ATOM 4952 C C . ALA A 1 323 ? -9.146 -14.506 -20.198 1.000 0.910 323 ALA A C 1
ATOM 4953 O O . ALA A 1 323 ? -9.092 -13.896 -21.262 1.000 0.910 323 ALA A O 1
ATOM 4960 N N . THR A 1 324 ? -8.152 -15.265 -19.753 1.000 0.930 324 THR A N 1
ATOM 4961 C CA . THR A 1 324 ? -6.831 -15.382 -20.370 1.000 0.930 324 THR A CA 1
ATOM 4962 C C . THR A 1 324 ? -6.681 -16.741 -21.044 1.000 0.930 324 THR A C 1
ATOM 4963 O O . THR A 1 324 ? -7.183 -17.752 -20.547 1.000 0.930 324 THR A O 1
ATOM 4974 N N . ILE A 1 325 ? -5.972 -16.791 -22.172 1.000 0.950 325 ILE A N 1
ATOM 4975 C CA . ILE A 1 325 ? -5.643 -18.047 -22.861 1.000 0.950 325 ILE A CA 1
ATOM 4976 C C . ILE A 1 325 ? -4.142 -18.280 -22.814 1.000 0.950 325 ILE A C 1
ATOM 4977 O O . ILE A 1 325 ? -3.380 -17.429 -23.272 1.000 0.950 325 ILE A O 1
ATOM 4993 N N . ILE A 1 326 ? -3.750 -19.475 -22.379 1.000 0.960 326 ILE A N 1
ATOM 4994 C CA . ILE A 1 326 ? -2.371 -19.966 -22.467 1.000 0.960 326 ILE A CA 1
ATOM 4995 C C . ILE A 1 326 ? -2.260 -21.147 -23.430 1.000 0.960 326 ILE A C 1
ATOM 4996 O O . ILE A 1 326 ? -3.268 -21.750 -23.820 1.000 0.960 326 ILE A O 1
ATOM 5012 N N . HIS A 1 327 ? -1.027 -21.524 -23.765 1.000 0.970 327 HIS A N 1
ATOM 5013 C CA . HIS A 1 327 ? -0.726 -22.738 -24.513 1.000 0.970 327 HIS A CA 1
ATOM 5014 C C . HIS A 1 327 ? 0.041 -23.749 -23.654 1.000 0.970 327 HIS A C 1
ATOM 5015 O O . HIS A 1 327 ? 1.055 -23.421 -23.040 1.000 0.970 327 HIS A O 1
ATOM 5029 N N . ILE A 1 328 ? -0.407 -25.007 -23.635 1.000 0.970 328 ILE A N 1
ATOM 5030 C CA . ILE A 1 328 ? 0.189 -26.037 -22.769 1.000 0.970 328 ILE A CA 1
ATOM 5031 C C . ILE A 1 328 ? 1.631 -26.393 -23.151 1.000 0.970 328 ILE A C 1
ATOM 5032 O O . ILE A 1 328 ? 2.376 -26.842 -22.286 1.000 0.970 328 ILE A O 1
ATOM 5048 N N . ASP A 1 329 ? 2.017 -26.209 -24.419 1.000 0.970 329 ASP A N 1
ATOM 5049 C CA . ASP A 1 329 ? 3.396 -26.466 -24.862 1.000 0.970 329 ASP A CA 1
ATOM 5050 C C . ASP A 1 329 ? 4.357 -25.377 -24.355 1.000 0.970 329 ASP A C 1
ATOM 5051 O O . ASP A 1 329 ? 5.496 -25.693 -24.032 1.000 0.970 329 ASP A O 1
ATOM 5060 N N . ASP A 1 330 ? 3.896 -24.127 -24.202 1.000 0.970 330 ASP A N 1
ATOM 5061 C CA . ASP A 1 330 ? 4.722 -23.055 -23.622 1.000 0.970 330 ASP A CA 1
ATOM 5062 C C . ASP A 1 330 ? 4.945 -23.320 -22.131 1.000 0.970 330 ASP A C 1
ATOM 5063 O O . ASP A 1 330 ? 6.066 -23.218 -21.641 1.000 0.970 330 ASP A O 1
ATOM 5072 N N . TYR A 1 331 ? 3.894 -23.754 -21.422 1.000 0.970 331 TYR A N 1
ATOM 5073 C CA . TYR A 1 331 ? 4.014 -24.233 -20.043 1.000 0.970 331 TYR A CA 1
ATOM 5074 C C . TYR A 1 331 ? 4.999 -25.404 -19.926 1.000 0.970 331 TYR A C 1
ATOM 5075 O O . TYR A 1 331 ? 5.820 -25.427 -19.013 1.000 0.970 331 TYR A O 1
ATOM 5093 N N . ALA A 1 332 ? 4.928 -26.382 -20.836 1.000 0.980 332 ALA A N 1
ATOM 5094 C CA . ALA A 1 332 ? 5.834 -27.527 -20.817 1.000 0.980 332 ALA A CA 1
ATOM 5095 C C . ALA A 1 332 ? 7.293 -27.095 -21.029 1.000 0.980 332 ALA A C 1
ATOM 5096 O O . ALA A 1 332 ? 8.157 -27.524 -20.267 1.000 0.980 332 ALA A O 1
ATOM 5103 N N . ALA A 1 333 ? 7.543 -26.197 -21.990 1.000 0.980 333 ALA A N 1
ATOM 5104 C CA . ALA A 1 333 ? 8.865 -25.623 -22.227 1.000 0.980 333 ALA A CA 1
ATOM 5105 C C . ALA A 1 333 ? 9.380 -24.855 -20.998 1.000 0.980 333 ALA A C 1
ATOM 5106 O O . ALA A 1 333 ? 10.507 -25.075 -20.565 1.000 0.980 333 ALA A O 1
ATOM 5113 N N . ALA A 1 334 ? 8.543 -24.015 -20.378 1.000 0.980 334 ALA A N 1
ATOM 5114 C CA . ALA A 1 334 ? 8.903 -23.281 -19.166 1.000 0.980 334 ALA A CA 1
ATOM 5115 C C . ALA A 1 334 ? 9.197 -24.212 -17.978 1.000 0.980 334 ALA A C 1
ATOM 5116 O O . ALA A 1 334 ? 10.145 -23.980 -17.227 1.000 0.980 334 ALA A O 1
ATOM 5123 N N . LYS A 1 335 ? 8.418 -25.293 -17.825 1.000 0.980 335 LYS A N 1
ATOM 5124 C CA . LYS A 1 335 ? 8.641 -26.302 -16.785 1.000 0.980 335 LYS A CA 1
ATOM 5125 C C . LYS A 1 335 ? 9.974 -27.012 -16.969 1.000 0.980 335 LYS A C 1
ATOM 5126 O O . LYS A 1 335 ? 10.742 -27.099 -16.014 1.000 0.980 335 LYS A O 1
ATOM 5145 N N . GLU A 1 336 ? 10.245 -27.508 -18.173 1.000 0.980 336 GLU A N 1
ATOM 5146 C CA . GLU A 1 336 ? 11.517 -28.155 -18.489 1.000 0.980 336 GLU A CA 1
ATOM 5147 C C . GLU A 1 336 ? 12.690 -27.205 -18.234 1.000 0.980 336 GLU A C 1
ATOM 5148 O O . GLU A 1 336 ? 13.629 -27.567 -17.523 1.000 0.980 336 GLU A O 1
ATOM 5160 N N . MET A 1 337 ? 12.573 -25.965 -18.714 1.000 0.980 337 MET A N 1
ATOM 5161 C CA . MET A 1 337 ? 13.577 -24.924 -18.527 1.000 0.980 337 MET A CA 1
ATOM 5162 C C . MET A 1 337 ? 13.899 -24.696 -17.050 1.000 0.980 337 MET A C 1
ATOM 5163 O O . MET A 1 337 ? 15.059 -24.733 -16.643 1.000 0.980 337 MET A O 1
ATOM 5177 N N . LEU A 1 338 ? 12.872 -24.500 -16.226 1.000 0.990 338 LEU A N 1
ATOM 5178 C CA . LEU A 1 338 ? 13.036 -24.217 -14.805 1.000 0.990 338 LEU A CA 1
ATOM 5179 C C . LEU A 1 338 ? 13.743 -25.358 -14.064 1.000 0.990 338 LEU A C 1
ATOM 5180 O O . LEU A 1 338 ? 14.636 -25.106 -13.258 1.000 0.990 338 LEU A O 1
ATOM 5196 N N . ILE A 1 339 ? 13.385 -26.611 -14.359 1.000 0.990 339 ILE A N 1
ATOM 5197 C CA . ILE A 1 339 ? 14.026 -27.789 -13.757 1.000 0.990 339 ILE A CA 1
ATOM 5198 C C . ILE A 1 339 ? 15.513 -27.837 -14.121 1.000 0.990 339 ILE A C 1
ATOM 5199 O O . ILE A 1 339 ? 16.345 -28.117 -13.253 1.000 0.990 339 ILE A O 1
ATOM 5215 N N . LYS A 1 340 ? 15.854 -27.557 -15.386 1.000 0.980 340 LYS A N 1
ATOM 5216 C CA . LYS A 1 340 ? 17.240 -27.547 -15.874 1.000 0.980 340 LYS A CA 1
ATOM 5217 C C . LYS A 1 340 ? 18.076 -26.463 -15.210 1.000 0.980 340 LYS A C 1
ATOM 5218 O O . LYS A 1 340 ? 19.169 -26.755 -14.734 1.000 0.980 340 LYS A O 1
ATOM 5237 N N . LEU A 1 341 ? 17.532 -25.253 -15.113 1.000 0.980 341 LEU A N 1
ATOM 5238 C CA . LEU A 1 341 ? 18.191 -24.132 -14.448 1.000 0.980 341 LEU A CA 1
ATOM 5239 C C . LEU A 1 341 ? 18.450 -24.450 -12.976 1.000 0.980 341 LEU A C 1
ATOM 5240 O O . LEU A 1 341 ? 19.595 -24.449 -12.536 1.000 0.980 341 LEU A O 1
ATOM 5256 N N . VAL A 1 342 ? 17.403 -24.805 -12.232 1.000 0.990 342 VAL A N 1
ATOM 5257 C CA . VAL A 1 342 ? 17.499 -25.047 -10.787 1.000 0.990 342 VAL A CA 1
ATOM 5258 C C . VAL A 1 342 ? 18.438 -26.212 -10.462 1.000 0.990 342 VAL A C 1
ATOM 5259 O O . VAL A 1 342 ? 19.220 -26.110 -9.521 1.000 0.990 342 VAL A O 1
ATOM 5272 N N . THR A 1 343 ? 18.418 -27.298 -11.242 1.000 0.980 343 THR A N 1
ATOM 5273 C CA . THR A 1 343 ? 19.306 -28.460 -11.018 1.000 0.980 343 THR A CA 1
ATOM 5274 C C . THR A 1 343 ? 20.773 -28.152 -11.343 1.000 0.980 343 THR A C 1
ATOM 5275 O O . THR A 1 343 ? 21.659 -28.822 -10.822 1.000 0.980 343 THR A O 1
ATOM 5286 N N . ALA A 1 344 ? 21.040 -27.142 -12.178 1.000 0.980 344 ALA A N 1
ATOM 5287 C CA . ALA A 1 344 ? 22.387 -26.716 -12.551 1.000 0.980 344 ALA A CA 1
ATOM 5288 C C . ALA A 1 344 ? 22.956 -25.597 -11.659 1.000 0.980 344 ALA A C 1
ATOM 5289 O O . ALA A 1 344 ? 24.152 -25.341 -11.715 1.000 0.980 344 ALA A O 1
ATOM 5296 N N . CYS A 1 345 ? 22.140 -24.924 -10.838 1.000 0.980 345 CYS A N 1
ATOM 5297 C CA . CYS A 1 345 ? 22.581 -23.829 -9.966 1.000 0.980 345 CYS A CA 1
ATOM 5298 C C . CYS A 1 345 ? 23.379 -24.320 -8.742 1.000 0.980 345 CYS A C 1
ATOM 5299 O O . CYS A 1 345 ? 22.933 -24.168 -7.604 1.000 0.980 345 CYS A O 1
ATOM 5307 N N . ASP A 1 346 ? 24.546 -24.918 -8.967 1.000 0.980 346 ASP A N 1
ATOM 5308 C CA . ASP A 1 346 ? 25.542 -25.177 -7.930 1.000 0.980 346 ASP A CA 1
ATOM 5309 C C . ASP A 1 346 ? 26.365 -23.918 -7.602 1.000 0.980 346 ASP A C 1
ATOM 5310 O O . ASP A 1 346 ? 26.206 -22.854 -8.208 1.000 0.980 346 ASP A O 1
ATOM 5319 N N . LYS A 1 347 ? 27.249 -24.034 -6.608 1.000 0.980 347 LYS A N 1
ATOM 5320 C CA . LYS A 1 347 ? 28.085 -22.920 -6.145 1.000 0.980 347 LYS A CA 1
ATOM 5321 C C . LYS A 1 347 ? 28.947 -22.332 -7.263 1.000 0.980 347 LYS A C 1
ATOM 5322 O O . LYS A 1 347 ? 28.991 -21.119 -7.422 1.000 0.980 347 LYS A O 1
ATOM 5341 N N . GLN A 1 348 ? 29.577 -23.185 -8.068 1.000 0.970 348 GLN A N 1
ATOM 5342 C CA . GLN A 1 348 ? 30.487 -22.754 -9.127 1.000 0.970 348 GLN A CA 1
ATOM 5343 C C . GLN A 1 348 ? 29.738 -22.039 -10.263 1.000 0.970 348 GLN A C 1
ATOM 5344 O O . GLN A 1 348 ? 30.207 -21.022 -10.769 1.000 0.970 348 GLN A O 1
ATOM 5358 N N . THR A 1 349 ? 28.549 -22.529 -10.613 1.000 0.980 349 THR A N 1
ATOM 5359 C CA . THR A 1 349 ? 27.648 -21.932 -11.606 1.000 0.980 349 THR A CA 1
ATOM 5360 C C . THR A 1 349 ? 27.125 -20.581 -11.130 1.000 0.980 349 THR A C 1
ATOM 5361 O O . THR A 1 349 ? 27.122 -19.614 -11.889 1.000 0.980 349 THR A O 1
ATOM 5372 N N . VAL A 1 350 ? 26.718 -20.478 -9.861 1.000 0.980 350 VAL A N 1
ATOM 5373 C CA . VAL A 1 350 ? 26.239 -19.222 -9.263 1.000 0.980 350 VAL A CA 1
ATOM 5374 C C . VAL A 1 350 ? 27.346 -18.167 -9.221 1.000 0.980 350 VAL A C 1
ATOM 5375 O O . VAL A 1 350 ? 27.095 -17.019 -9.592 1.000 0.980 350 VAL A O 1
ATOM 5388 N N . ASP A 1 351 ? 28.564 -18.541 -8.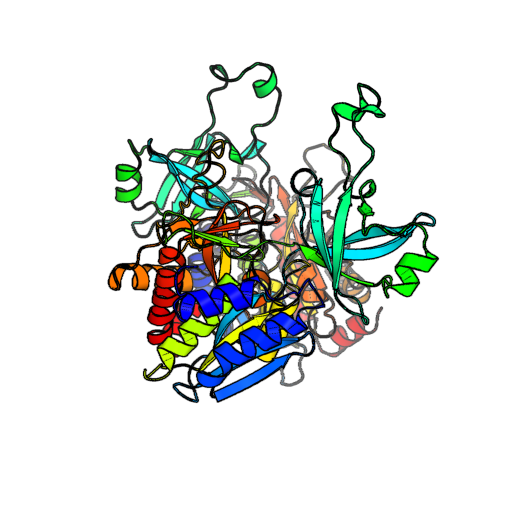825 1.000 0.970 351 ASP A N 1
ATOM 5389 C CA . ASP A 1 351 ? 29.711 -17.628 -8.800 1.000 0.970 351 ASP A CA 1
ATOM 5390 C C . ASP A 1 351 ? 30.079 -17.164 -10.219 1.000 0.970 351 ASP A C 1
ATOM 5391 O O . ASP A 1 351 ? 30.227 -15.964 -10.452 1.000 0.970 351 ASP A O 1
ATOM 5400 N N . ALA A 1 352 ? 30.087 -18.073 -11.202 1.000 0.970 352 ALA A N 1
ATOM 5401 C CA . ALA A 1 352 ? 30.330 -17.729 -12.604 1.000 0.970 352 ALA A CA 1
ATOM 5402 C C . ALA A 1 352 ? 29.276 -16.756 -13.169 1.000 0.970 352 ALA A C 1
ATOM 5403 O O . ALA A 1 352 ? 29.614 -15.820 -13.897 1.000 0.970 352 ALA A O 1
ATOM 5410 N N . ILE A 1 353 ? 27.999 -16.934 -12.808 1.000 0.970 353 ILE A N 1
ATOM 5411 C CA . ILE A 1 353 ? 26.921 -16.014 -13.198 1.000 0.970 353 ILE A CA 1
ATOM 5412 C C . ILE A 1 353 ? 27.154 -14.620 -12.611 1.000 0.970 353 ILE A C 1
ATOM 5413 O O . ILE A 1 353 ? 26.936 -13.637 -13.317 1.000 0.970 353 ILE A O 1
ATOM 5429 N N . LYS A 1 354 ? 27.572 -14.527 -11.342 1.000 0.950 354 LYS A N 1
ATOM 5430 C CA . LYS A 1 354 ? 27.827 -13.255 -10.643 1.000 0.950 354 LYS A CA 1
ATOM 5431 C C . LYS A 1 354 ? 29.090 -12.544 -11.151 1.000 0.950 354 LYS A C 1
ATOM 5432 O O . LYS A 1 354 ? 29.106 -11.317 -11.193 1.000 0.950 354 LYS A O 1
ATOM 5451 N N . GLU A 1 355 ? 30.131 -13.284 -11.536 1.000 0.930 355 GLU A N 1
ATOM 5452 C CA . GLU A 1 355 ? 31.395 -12.728 -12.052 1.000 0.930 355 GLU A CA 1
ATOM 5453 C C . GLU A 1 355 ? 31.284 -12.206 -13.493 1.000 0.930 355 GLU A C 1
ATOM 5454 O O . GLU A 1 355 ? 31.998 -11.277 -13.877 1.000 0.930 355 GLU A O 1
ATOM 5466 N N . ASN A 1 356 ? 30.383 -12.774 -14.295 1.000 0.840 356 ASN A N 1
ATOM 5467 C CA . ASN A 1 356 ? 30.212 -12.418 -15.701 1.000 0.840 356 ASN A CA 1
ATOM 5468 C C . ASN A 1 356 ? 29.282 -11.197 -15.881 1.000 0.840 356 ASN A C 1
ATOM 5469 O O . ASN A 1 356 ? 28.116 -11.324 -16.286 1.000 0.840 356 ASN A O 1
ATOM 5480 N N . MET A 1 357 ? 29.804 -10.013 -15.532 1.000 0.730 357 MET A N 1
ATOM 5481 C CA . MET A 1 357 ? 29.143 -8.704 -15.690 1.000 0.730 357 MET A CA 1
ATOM 5482 C C . MET A 1 357 ? 29.358 -8.057 -17.070 1.000 0.730 357 MET A C 1
ATOM 5483 O O . MET A 1 357 ? 30.438 -8.212 -17.690 1.000 0.730 357 MET A O 1
ATOM 5498 N N . MET B 2 1 ? -9.810 35.375 25.135 1.000 0.410 1 MET B N 1
ATOM 5499 C CA . MET B 2 1 ? -9.786 33.979 24.655 1.000 0.410 1 MET B CA 1
ATOM 5500 C C . MET B 2 1 ? -10.388 33.097 25.729 1.000 0.410 1 MET B C 1
ATOM 5501 O O . MET B 2 1 ? -10.122 33.357 26.901 1.000 0.410 1 MET B O 1
ATOM 5517 N N . ALA B 2 2 ? -11.214 32.117 25.352 1.000 0.550 2 ALA B N 1
ATOM 5518 C CA . ALA B 2 2 ? -11.594 31.054 26.277 1.000 0.550 2 ALA B CA 1
ATOM 5519 C C . ALA B 2 2 ? -10.315 30.365 26.777 1.000 0.550 2 ALA B C 1
ATOM 5520 O O . ALA B 2 2 ? -9.323 30.284 26.051 1.000 0.550 2 ALA B O 1
ATOM 5527 N N . LYS B 2 3 ? -10.306 29.947 28.039 1.000 0.770 3 LYS B N 1
ATOM 5528 C CA . LYS B 2 3 ? -9.155 29.259 28.622 1.000 0.770 3 LYS B CA 1
ATOM 5529 C C . LYS B 2 3 ? -9.067 27.879 27.956 1.000 0.770 3 LYS B C 1
ATOM 5530 O O . LYS B 2 3 ? -10.014 27.112 28.091 1.000 0.770 3 LYS B O 1
ATOM 5549 N N . LEU B 2 4 ? -8.000 27.603 27.202 1.000 0.900 4 LEU B N 1
ATOM 5550 C CA . LEU B 2 4 ? -7.795 26.297 26.564 1.000 0.900 4 LEU B CA 1
ATOM 5551 C C . LEU B 2 4 ? -7.563 25.230 27.640 1.000 0.900 4 LEU B C 1
ATOM 5552 O O . LEU B 2 4 ? -6.907 25.501 28.648 1.000 0.900 4 LEU B O 1
ATOM 5568 N N . ASP B 2 5 ? -8.112 24.036 27.428 1.000 0.920 5 ASP B N 1
ATOM 5569 C CA . ASP B 2 5 ? -7.750 22.863 28.224 1.000 0.920 5 ASP B CA 1
ATOM 5570 C C . ASP B 2 5 ? -6.365 22.322 27.804 1.000 0.920 5 ASP B C 1
ATOM 5571 O O . ASP B 2 5 ? -5.736 22.834 26.870 1.000 0.920 5 ASP B O 1
ATOM 5580 N N . GLU B 2 6 ? -5.856 21.315 28.517 1.000 0.940 6 GLU B N 1
ATOM 5581 C CA . GLU B 2 6 ? -4.528 20.735 28.259 1.000 0.940 6 GLU B CA 1
ATOM 5582 C C . GLU B 2 6 ? -4.416 20.132 26.852 1.000 0.940 6 GLU B C 1
ATOM 5583 O O . GLU B 2 6 ? -3.415 20.346 26.169 1.000 0.940 6 GLU B O 1
ATOM 5595 N N . THR B 2 7 ? -5.460 19.442 26.385 1.000 0.960 7 THR B N 1
ATOM 5596 C CA . THR B 2 7 ? -5.499 18.840 25.048 1.000 0.960 7 THR B CA 1
ATOM 5597 C C . THR B 2 7 ? -5.469 19.916 23.968 1.000 0.960 7 THR B C 1
ATOM 5598 O O . THR B 2 7 ? -4.642 19.858 23.067 1.000 0.960 7 THR B O 1
ATOM 5609 N N . LEU B 2 8 ? -6.317 20.941 24.060 1.000 0.970 8 LEU B N 1
ATOM 5610 C CA . LEU B 2 8 ? -6.340 22.054 23.110 1.000 0.970 8 LEU B CA 1
ATOM 5611 C C . LEU B 2 8 ? -5.034 22.852 23.128 1.000 0.970 8 LEU B C 1
ATOM 5612 O O . LEU B 2 8 ? -4.614 23.332 22.080 1.000 0.970 8 LEU B O 1
ATOM 5628 N N . THR B 2 9 ? -4.389 22.983 24.290 1.000 0.980 9 THR B N 1
ATOM 5629 C CA . THR B 2 9 ? -3.065 23.614 24.404 1.000 0.980 9 THR B CA 1
ATOM 5630 C C . THR B 2 9 ? -2.014 22.804 23.646 1.000 0.980 9 THR B C 1
ATOM 5631 O O . THR B 2 9 ? -1.312 23.364 22.810 1.000 0.980 9 THR B O 1
ATOM 5642 N N . MET B 2 10 ? -1.972 21.483 23.849 1.000 0.980 10 MET B N 1
ATOM 5643 C CA . MET B 2 10 ? -1.080 20.586 23.109 1.000 0.980 10 MET B CA 1
ATOM 5644 C C . MET B 2 10 ? -1.337 20.635 21.599 1.000 0.980 10 MET B C 1
ATOM 5645 O O . MET B 2 10 ? -0.397 20.776 20.820 1.000 0.980 10 MET B O 1
ATOM 5659 N N . LEU B 2 11 ? -2.602 20.533 21.179 1.000 0.980 11 LEU B N 1
ATOM 5660 C CA . LEU B 2 11 ? -2.979 20.595 19.767 1.000 0.980 11 LEU B CA 1
ATOM 5661 C C . LEU B 2 11 ? -2.554 21.927 19.142 1.000 0.980 11 LEU B C 1
ATOM 5662 O O . LEU B 2 11 ? -1.969 21.925 18.062 1.000 0.980 11 LEU B O 1
ATOM 5678 N N . LYS B 2 12 ? -2.782 23.046 19.844 1.000 0.980 12 LYS B N 1
ATOM 5679 C CA . LYS B 2 12 ? -2.337 24.373 19.416 1.000 0.980 12 LYS B CA 1
ATOM 5680 C C . LYS B 2 12 ? -0.819 24.430 19.254 1.000 0.980 12 LYS B C 1
ATOM 5681 O O . LYS B 2 12 ? -0.346 24.860 18.206 1.000 0.980 12 LYS B O 1
ATOM 5700 N N . ASP B 2 13 ? -0.061 23.986 20.254 1.000 0.980 13 ASP B N 1
ATOM 5701 C CA . ASP B 2 13 ? 1.404 24.018 20.212 1.000 0.980 13 ASP B CA 1
ATOM 5702 C C . ASP B 2 13 ? 1.952 23.177 19.055 1.000 0.980 13 ASP B C 1
ATOM 5703 O O . ASP B 2 13 ? 2.864 23.603 18.343 1.000 0.980 13 ASP B O 1
ATOM 5712 N N . LEU B 2 14 ? 1.358 22.005 18.820 1.000 0.990 14 LEU B N 1
ATOM 5713 C CA . LEU B 2 14 ? 1.717 21.143 17.702 1.000 0.990 14 LEU B CA 1
ATOM 5714 C C . LEU B 2 14 ? 1.400 21.794 16.357 1.000 0.990 14 LEU B C 1
ATOM 5715 O O . LEU B 2 14 ? 2.245 21.735 15.473 1.000 0.990 14 LEU B O 1
ATOM 5731 N N . THR B 2 15 ? 0.235 22.416 16.169 1.000 0.980 15 THR B N 1
ATOM 5732 C CA . THR B 2 15 ? -0.124 23.048 14.885 1.000 0.980 15 THR B CA 1
ATOM 5733 C C . THR B 2 15 ? 0.634 24.348 14.626 1.000 0.980 15 THR B C 1
ATOM 5734 O O . THR B 2 15 ? 0.945 24.658 13.475 1.000 0.980 15 THR B O 1
ATOM 5745 N N . ASP B 2 16 ? 0.972 25.096 15.678 1.000 0.970 16 ASP B N 1
ATOM 5746 C CA . ASP B 2 16 ? 1.684 26.375 15.578 1.000 0.970 16 ASP B CA 1
ATOM 5747 C C . ASP B 2 16 ? 3.180 26.195 15.295 1.000 0.970 16 ASP B C 1
ATOM 5748 O O . ASP B 2 16 ? 3.795 27.060 14.653 1.000 0.970 16 ASP B O 1
ATOM 5757 N N . ALA B 2 17 ? 3.759 25.073 15.739 1.000 0.980 17 ALA B N 1
ATOM 5758 C CA . ALA B 2 17 ? 5.152 24.738 15.484 1.000 0.980 17 ALA B CA 1
ATOM 5759 C C . ALA B 2 17 ? 5.462 24.732 13.977 1.000 0.980 17 ALA B C 1
ATOM 5760 O O . ALA B 2 17 ? 4.615 24.389 13.143 1.000 0.980 17 ALA B O 1
ATOM 5767 N N . LYS B 2 18 ? 6.682 25.117 13.608 1.000 0.980 18 LYS B N 1
ATOM 5768 C CA . LYS B 2 18 ? 7.105 25.247 12.204 1.000 0.980 18 LYS B CA 1
ATOM 5769 C C . LYS B 2 18 ? 7.971 24.067 11.806 1.000 0.980 18 LYS B C 1
ATOM 5770 O O . LYS B 2 18 ? 9.006 23.817 12.419 1.000 0.980 18 LYS B O 1
ATOM 5789 N N . GLY B 2 19 ? 7.585 23.361 10.753 1.000 0.980 19 GLY B N 1
ATOM 5790 C CA . GLY B 2 19 ? 8.424 22.280 10.254 1.000 0.980 19 GLY B CA 1
ATOM 5791 C C . GLY B 2 19 ? 7.942 21.740 8.931 1.000 0.980 19 GLY B C 1
ATOM 5792 O O . GLY B 2 19 ? 7.019 20.941 8.911 1.000 0.980 19 GLY B O 1
ATOM 5796 N N . ILE B 2 20 ? 8.594 22.158 7.849 1.000 0.980 20 ILE B N 1
ATOM 5797 C CA . ILE B 2 20 ? 8.416 21.557 6.521 1.000 0.980 20 ILE B CA 1
ATOM 5798 C C . ILE B 2 20 ? 9.285 20.295 6.388 1.000 0.980 20 ILE B C 1
ATOM 5799 O O . ILE B 2 20 ? 10.185 20.100 7.216 1.000 0.980 20 ILE B O 1
ATOM 5815 N N . PRO B 2 21 ? 9.130 19.495 5.317 1.000 0.980 21 PRO B N 1
ATOM 5816 C CA . PRO B 2 21 ? 9.971 18.329 5.087 1.000 0.980 21 PRO B CA 1
ATOM 5817 C C . PRO B 2 21 ? 11.465 18.678 5.082 1.000 0.980 21 PRO B C 1
ATOM 5818 O O . PRO B 2 21 ? 11.926 19.553 4.342 1.000 0.980 21 PRO B O 1
ATOM 5829 N N . GLY B 2 22 ? 12.231 17.982 5.919 1.000 0.970 22 GLY B N 1
ATOM 5830 C CA . GLY B 2 22 ? 13.660 18.192 6.142 1.000 0.970 22 GLY B CA 1
ATOM 5831 C C . GLY B 2 22 ? 14.010 19.299 7.145 1.000 0.970 22 GLY B C 1
ATOM 5832 O O . GLY B 2 22 ? 15.197 19.545 7.361 1.000 0.970 22 GLY B O 1
ATOM 5836 N N . ASN B 2 23 ? 13.024 19.974 7.753 1.000 0.980 23 ASN B N 1
ATOM 5837 C CA . ASN B 2 23 ? 13.211 21.033 8.755 1.000 0.980 23 ASN B CA 1
ATOM 5838 C C . ASN B 2 23 ? 12.276 20.892 9.980 1.000 0.980 23 ASN B C 1
ATOM 5839 O O . ASN B 2 23 ? 11.828 21.873 10.563 1.000 0.980 23 ASN B O 1
ATOM 5850 N N . GLU B 2 24 ? 12.023 19.671 10.442 1.000 0.980 24 GLU B N 1
ATOM 5851 C CA . GLU B 2 24 ? 11.009 19.331 11.458 1.000 0.980 24 GLU B CA 1
ATOM 5852 C C . GLU B 2 24 ? 11.461 19.555 12.916 1.000 0.980 24 GLU B C 1
ATOM 5853 O O . GLU B 2 24 ? 10.837 19.077 13.865 1.000 0.980 24 GLU B O 1
ATOM 5865 N N . ARG B 2 25 ? 12.589 20.242 13.135 1.000 0.980 25 ARG B N 1
ATOM 5866 C CA . ARG B 2 25 ? 13.241 20.328 14.455 1.000 0.980 25 ARG B CA 1
ATOM 5867 C C . ARG B 2 25 ? 12.333 20.913 15.537 1.000 0.980 25 ARG B C 1
ATOM 5868 O O . ARG B 2 25 ? 12.331 20.386 16.646 1.000 0.980 25 ARG B O 1
ATOM 5889 N N . GLU B 2 26 ? 11.639 22.006 15.242 1.000 0.980 26 GLU B N 1
ATOM 5890 C CA . GLU B 2 26 ? 10.785 22.698 16.215 1.000 0.980 26 GLU B CA 1
ATOM 5891 C C . GLU B 2 26 ? 9.616 21.803 16.637 1.000 0.980 26 GLU B C 1
ATOM 5892 O O . GLU B 2 26 ? 9.405 21.567 17.824 1.000 0.980 26 GLU B O 1
ATOM 5904 N N . VAL B 2 27 ? 8.937 21.193 15.665 1.000 0.980 27 VAL B N 1
ATOM 5905 C CA . VAL B 2 27 ? 7.830 20.253 15.898 1.000 0.980 27 VAL B CA 1
ATOM 5906 C C . VAL B 2 27 ? 8.289 19.058 16.725 1.000 0.980 27 VAL B C 1
ATOM 5907 O O . VAL B 2 27 ? 7.630 18.673 17.688 1.000 0.980 27 VAL B O 1
ATOM 5920 N N . ARG B 2 28 ? 9.466 18.507 16.407 1.000 0.990 28 ARG B N 1
ATOM 5921 C CA . ARG B 2 28 ? 10.063 17.417 17.180 1.000 0.990 28 ARG B CA 1
ATOM 5922 C C . ARG B 2 28 ? 10.297 17.807 18.638 1.000 0.990 28 ARG B C 1
ATOM 5923 O O . ARG B 2 28 ? 10.131 16.963 19.511 1.000 0.990 28 ARG B O 1
ATOM 5944 N N . GLN B 2 29 ? 10.690 19.052 18.916 1.000 0.990 29 GLN B N 1
ATOM 5945 C CA . GLN B 2 29 ? 10.873 19.537 20.289 1.000 0.990 29 GLN B CA 1
ATOM 5946 C C . GLN B 2 29 ? 9.540 19.649 21.037 1.000 0.990 29 GLN B C 1
ATOM 5947 O O . GLN B 2 29 ? 9.474 19.221 22.187 1.000 0.990 29 GLN B O 1
ATOM 5961 N N . VAL B 2 30 ? 8.487 20.149 20.383 1.000 0.990 30 VAL B N 1
ATOM 5962 C CA . VAL B 2 30 ? 7.134 20.228 20.961 1.000 0.990 30 VAL B CA 1
ATOM 5963 C C . VAL B 2 30 ? 6.562 18.834 21.220 1.000 0.990 30 VAL B C 1
ATOM 5964 O O . VAL B 2 30 ? 6.153 18.531 22.339 1.000 0.990 30 VAL B O 1
ATOM 5977 N N . MET B 2 31 ? 6.591 17.938 20.227 1.000 0.990 31 MET B N 1
ATOM 5978 C CA . MET B 2 31 ? 6.137 16.556 20.414 1.000 0.990 31 MET B CA 1
ATOM 5979 C C . MET B 2 31 ? 6.920 15.880 21.540 1.000 0.990 31 MET B C 1
ATOM 5980 O O . MET B 2 31 ? 6.320 15.233 22.397 1.000 0.990 31 MET B O 1
ATOM 5994 N N . LYS B 2 32 ? 8.246 16.081 21.585 1.000 0.990 32 LYS B N 1
ATOM 5995 C CA . LYS B 2 32 ? 9.088 15.554 22.657 1.000 0.990 32 LYS B CA 1
ATOM 5996 C C . LYS B 2 32 ? 8.600 16.007 24.033 1.000 0.990 32 LYS B C 1
ATOM 5997 O O . LYS B 2 32 ? 8.418 15.154 24.892 1.000 0.990 32 LYS B O 1
ATOM 6016 N N . SER B 2 33 ? 8.353 17.301 24.247 1.000 0.990 33 SER B N 1
ATOM 6017 C CA . SER B 2 33 ? 7.927 17.798 25.564 1.000 0.990 33 SER B CA 1
ATOM 6018 C C . SER B 2 33 ? 6.587 17.229 26.031 1.000 0.990 33 SER B C 1
ATOM 6019 O O . SER B 2 33 ? 6.385 17.073 27.232 1.000 0.990 33 SER B O 1
ATOM 6027 N N . TYR B 2 34 ? 5.687 16.905 25.098 1.000 0.990 34 TYR B N 1
ATOM 6028 C CA . TYR B 2 34 ? 4.384 16.327 25.422 1.000 0.990 34 TYR B CA 1
ATOM 6029 C C . TYR B 2 34 ? 4.408 14.794 25.557 1.000 0.990 34 TYR B C 1
ATOM 6030 O O . TYR B 2 34 ? 3.625 14.263 26.340 1.000 0.990 34 TYR B O 1
ATOM 6048 N N . ILE B 2 35 ? 5.284 14.075 24.838 1.000 0.980 35 ILE B N 1
ATOM 6049 C CA . ILE B 2 35 ? 5.335 12.599 24.858 1.000 0.980 35 ILE B CA 1
ATOM 6050 C C . ILE B 2 35 ? 6.299 12.022 25.900 1.000 0.980 35 ILE B C 1
ATOM 6051 O O . ILE B 2 35 ? 6.060 10.937 26.422 1.000 0.980 35 ILE B O 1
ATOM 6067 N N . GLU B 2 36 ? 7.388 12.733 26.209 1.000 0.980 36 GLU B N 1
ATOM 6068 C CA . GLU B 2 36 ? 8.462 12.259 27.092 1.000 0.980 36 GLU B CA 1
ATOM 6069 C C . GLU B 2 36 ? 7.977 11.835 28.496 1.000 0.980 36 GLU B C 1
ATOM 6070 O O . GLU B 2 36 ? 8.439 10.797 28.963 1.000 0.980 36 GLU B O 1
ATOM 6082 N N . PRO B 2 37 ? 7.001 12.504 29.153 1.000 0.980 37 PRO B N 1
ATOM 6083 C CA . PRO B 2 37 ? 6.460 12.053 30.443 1.000 0.980 37 PRO B CA 1
ATOM 6084 C C . PRO B 2 37 ? 5.755 10.685 30.416 1.000 0.980 37 PRO B C 1
ATOM 6085 O O . PRO B 2 37 ? 5.512 10.108 31.477 1.000 0.980 37 PRO B O 1
ATOM 6096 N N . PHE B 2 38 ? 5.392 10.192 29.227 1.000 0.980 38 PHE B N 1
ATOM 6097 C CA . PHE B 2 38 ? 4.654 8.941 29.018 1.000 0.980 38 PHE B CA 1
ATOM 6098 C C . PHE B 2 38 ? 5.504 7.849 28.357 1.000 0.980 38 PHE B C 1
ATOM 6099 O O . PHE B 2 38 ? 4.982 6.791 28.009 1.000 0.980 38 PHE B O 1
ATOM 6116 N N . ALA B 2 39 ? 6.799 8.099 28.162 1.000 0.980 39 ALA B N 1
ATOM 6117 C CA . ALA B 2 39 ? 7.728 7.191 27.507 1.000 0.980 39 ALA B CA 1
ATOM 6118 C C . ALA B 2 39 ? 8.862 6.792 28.460 1.000 0.980 39 ALA B C 1
ATOM 6119 O O . ALA B 2 39 ? 9.339 7.602 29.251 1.000 0.980 39 ALA B O 1
ATOM 6126 N N . ASP B 2 40 ? 9.332 5.553 28.348 1.000 0.980 40 ASP B N 1
ATOM 6127 C CA . ASP B 2 40 ? 10.513 5.076 29.076 1.000 0.980 40 ASP B CA 1
ATOM 6128 C C . ASP B 2 40 ? 11.801 5.624 28.450 1.000 0.980 40 ASP B C 1
ATOM 6129 O O . ASP B 2 40 ? 12.820 5.798 29.115 1.000 0.980 40 ASP B O 1
ATOM 6138 N N . GLU B 2 41 ? 11.760 5.874 27.141 1.000 0.980 41 GLU B N 1
ATOM 6139 C CA . GLU B 2 41 ? 12.888 6.353 26.356 1.000 0.980 41 GLU B CA 1
ATOM 6140 C C . GLU B 2 41 ? 12.384 7.158 25.153 1.000 0.980 41 GLU B C 1
ATOM 6141 O O . GLU B 2 41 ? 11.420 6.767 24.493 1.000 0.980 41 GLU B O 1
ATOM 6153 N N . VAL B 2 42 ? 13.064 8.263 24.831 1.000 0.990 42 VAL B N 1
ATOM 6154 C CA . VAL B 2 42 ? 12.830 9.033 23.602 1.000 0.990 42 VAL B CA 1
ATOM 6155 C C . VAL B 2 42 ? 14.137 9.168 22.827 1.000 0.990 42 VAL B C 1
ATOM 6156 O O . VAL B 2 42 ? 15.098 9.775 23.304 1.000 0.990 42 VAL B O 1
ATOM 6169 N N . THR B 2 43 ? 14.158 8.636 21.605 1.000 0.990 43 THR B N 1
ATOM 6170 C CA . THR B 2 43 ? 15.305 8.667 20.685 1.000 0.990 43 THR B CA 1
ATOM 6171 C C . THR B 2 43 ? 14.936 9.323 19.356 1.000 0.990 43 THR B C 1
ATOM 6172 O O . THR B 2 43 ? 13.800 9.756 19.144 1.000 0.990 43 THR B O 1
ATOM 6183 N N . THR B 2 44 ? 15.913 9.425 18.454 1.000 0.980 44 THR B N 1
ATOM 6184 C CA . THR B 2 44 ? 15.687 9.844 17.073 1.000 0.980 44 THR B CA 1
ATOM 6185 C C . THR B 2 44 ? 16.410 8.932 16.097 1.000 0.980 44 THR B C 1
ATOM 6186 O O . THR B 2 44 ? 17.541 8.523 16.370 1.000 0.980 44 THR B O 1
ATOM 6197 N N . ASP B 2 45 ? 15.813 8.672 14.935 1.000 0.980 45 ASP B N 1
ATOM 6198 C CA . ASP B 2 45 ? 16.555 8.074 13.823 1.000 0.980 45 ASP B CA 1
ATOM 6199 C C . ASP B 2 45 ? 17.549 9.084 13.200 1.000 0.980 45 ASP B C 1
ATOM 6200 O O . ASP B 2 45 ? 17.710 10.217 13.666 1.000 0.980 45 ASP B O 1
ATOM 6209 N N . ARG B 2 46 ? 18.249 8.677 12.133 1.000 0.980 46 ARG B N 1
ATOM 6210 C CA . ARG B 2 46 ? 19.258 9.526 11.472 1.000 0.980 46 ARG B CA 1
ATOM 6211 C C . ARG B 2 46 ? 18.681 10.593 10.534 1.000 0.980 46 ARG B C 1
ATOM 6212 O O . ARG B 2 46 ? 19.439 11.468 10.124 1.000 0.980 46 ARG B O 1
ATOM 6233 N N . LEU B 2 47 ? 17.398 10.524 10.176 1.000 0.980 47 LEU B N 1
ATOM 6234 C CA . LEU B 2 47 ? 16.716 11.577 9.412 1.000 0.980 47 LEU B CA 1
ATOM 6235 C C . LEU B 2 47 ? 16.040 12.601 10.328 1.000 0.980 47 LEU B C 1
ATOM 6236 O O . LEU B 2 47 ? 15.821 13.736 9.917 1.000 0.980 47 LEU B O 1
ATOM 6252 N N . GLY B 2 48 ? 15.772 12.226 11.577 1.000 0.980 48 GLY B N 1
ATOM 6253 C CA . GLY B 2 48 ? 15.171 13.079 12.588 1.000 0.980 48 GLY B CA 1
ATOM 6254 C C . GLY B 2 48 ? 13.787 12.628 13.041 1.000 0.980 48 GLY B C 1
ATOM 6255 O O . GLY B 2 48 ? 13.142 13.407 13.739 1.000 0.980 48 GLY B O 1
ATOM 6259 N N . SER B 2 49 ? 13.331 11.420 12.700 1.000 0.990 49 SER B N 1
ATOM 6260 C CA . SER B 2 49 ? 12.082 10.878 13.249 1.000 0.990 49 SER B CA 1
ATOM 6261 C C . SER B 2 49 ? 12.211 10.733 14.762 1.000 0.990 49 SER B C 1
ATOM 6262 O O . SER B 2 49 ? 13.202 10.172 15.227 1.000 0.990 49 SER B O 1
ATOM 6270 N N . LEU B 2 50 ? 11.239 11.224 15.530 1.000 0.990 50 LEU B N 1
ATOM 6271 C CA . LEU B 2 50 ? 11.162 11.009 16.976 1.000 0.990 50 LEU B CA 1
ATOM 6272 C C . LEU B 2 50 ? 10.588 9.626 17.255 1.000 0.990 50 LEU B C 1
ATOM 6273 O O . LEU B 2 50 ? 9.554 9.279 16.698 1.000 0.990 50 LEU B O 1
ATOM 6289 N N . ILE B 2 51 ? 11.223 8.862 18.138 1.000 0.990 51 ILE B N 1
ATOM 6290 C CA . ILE B 2 51 ? 10.773 7.523 18.522 1.000 0.990 51 ILE B CA 1
ATOM 6291 C C . ILE B 2 51 ? 10.671 7.472 20.046 1.000 0.990 51 ILE B C 1
ATOM 6292 O O . ILE B 2 51 ? 11.691 7.439 20.737 1.000 0.990 51 ILE B O 1
ATOM 6308 N N . ALA B 2 52 ? 9.445 7.469 20.564 1.000 0.990 52 ALA B N 1
ATOM 6309 C CA . ALA B 2 52 ? 9.140 7.322 21.982 1.000 0.990 52 ALA B CA 1
ATOM 6310 C C . ALA B 2 52 ? 8.718 5.881 22.284 1.000 0.990 52 ALA B C 1
ATOM 6311 O O . ALA B 2 52 ? 7.795 5.366 21.657 1.000 0.990 52 ALA B O 1
ATOM 6318 N N . LYS B 2 53 ? 9.381 5.225 23.237 1.000 0.990 53 LYS B N 1
ATOM 6319 C CA . LYS B 2 53 ? 9.144 3.823 23.604 1.000 0.990 53 LYS B CA 1
ATOM 6320 C C . LYS B 2 53 ? 8.401 3.731 24.936 1.000 0.990 53 LYS B C 1
ATOM 6321 O O . LYS B 2 53 ? 8.829 4.341 25.910 1.000 0.990 53 LYS B O 1
ATOM 6340 N N . LYS B 2 54 ? 7.348 2.914 24.991 1.000 0.980 54 LYS B N 1
ATOM 6341 C CA . LYS B 2 54 ? 6.616 2.538 26.207 1.000 0.980 54 LYS B CA 1
ATOM 6342 C C . LYS B 2 54 ? 6.535 1.017 26.315 1.000 0.980 54 LYS B C 1
ATOM 6343 O O . LYS B 2 54 ? 5.949 0.347 25.467 1.000 0.980 54 LYS B O 1
ATOM 6362 N N . THR B 2 55 ? 7.154 0.464 27.343 1.000 0.980 55 THR B N 1
ATOM 6363 C CA . THR B 2 55 ? 7.319 -0.973 27.555 1.000 0.980 55 THR B CA 1
ATOM 6364 C C . THR B 2 55 ? 6.213 -1.476 28.471 1.000 0.980 55 THR B C 1
ATOM 6365 O O . THR B 2 55 ? 6.128 -1.064 29.624 1.000 0.980 55 THR B O 1
ATOM 6376 N N . GLY B 2 56 ? 5.375 -2.373 27.955 1.000 0.980 56 GLY B N 1
ATOM 6377 C CA . GLY B 2 56 ? 4.462 -3.182 28.754 1.000 0.980 56 GLY B CA 1
ATOM 6378 C C . GLY B 2 56 ? 5.152 -4.497 29.096 1.000 0.980 56 GLY B C 1
ATOM 6379 O O . GLY B 2 56 ? 6.104 -4.528 29.872 1.000 0.980 56 GLY B O 1
ATOM 6383 N N . ALA B 2 57 ? 4.745 -5.593 28.458 1.000 0.970 57 ALA B N 1
ATOM 6384 C CA . ALA B 2 57 ? 5.501 -6.842 28.529 1.000 0.970 57 ALA B CA 1
ATOM 6385 C C . ALA B 2 57 ? 6.855 -6.721 27.792 1.000 0.970 57 ALA B C 1
ATOM 6386 O O . ALA B 2 57 ? 6.883 -6.542 26.574 1.000 0.970 57 ALA B O 1
ATOM 6393 N N . GLU B 2 58 ? 7.978 -6.896 28.503 1.000 0.960 58 GLU B N 1
ATOM 6394 C CA . GLU B 2 58 ? 9.348 -6.755 27.957 1.000 0.960 58 GLU B CA 1
ATOM 6395 C C . GLU B 2 58 ? 9.648 -7.639 26.735 1.000 0.960 58 GLU B C 1
ATOM 6396 O O . GLU B 2 58 ? 10.479 -7.282 25.904 1.000 0.960 58 GLU B O 1
ATOM 6408 N N . ASN B 2 59 ? 8.972 -8.784 26.609 1.000 0.970 59 ASN B N 1
ATOM 6409 C CA . ASN B 2 59 ? 9.120 -9.713 25.481 1.000 0.970 59 ASN B CA 1
ATOM 6410 C C . ASN B 2 59 ? 7.888 -9.730 24.554 1.000 0.970 59 ASN B C 1
ATOM 6411 O O . ASN B 2 59 ? 7.719 -10.648 23.747 1.000 0.970 59 ASN B O 1
ATOM 6422 N N . GLY B 2 60 ? 6.995 -8.747 24.693 1.000 0.980 60 GLY B N 1
ATOM 6423 C CA . GLY B 2 60 ? 5.795 -8.617 23.874 1.000 0.980 60 GLY B CA 1
ATOM 6424 C C . GLY B 2 60 ? 6.087 -8.137 22.444 1.000 0.980 60 GLY B C 1
ATOM 6425 O O . GLY B 2 60 ? 7.214 -7.737 22.136 1.000 0.980 60 GLY B O 1
ATOM 6429 N N . PRO B 2 61 ? 5.095 -8.190 21.534 1.000 0.990 61 PRO B N 1
ATOM 6430 C CA . PRO B 2 61 ? 5.254 -7.674 20.181 1.000 0.990 61 PRO B CA 1
ATOM 6431 C C . PRO B 2 61 ? 5.503 -6.169 20.164 1.000 0.990 61 PRO B C 1
ATOM 6432 O O . PRO B 2 61 ? 5.112 -5.445 21.075 1.000 0.990 61 PRO B O 1
ATOM 6443 N N . LYS B 2 62 ? 6.176 -5.689 19.122 1.000 0.990 62 LYS B N 1
ATOM 6444 C CA . LYS B 2 62 ? 6.433 -4.258 18.939 1.000 0.990 62 LYS B CA 1
ATOM 6445 C C . LYS B 2 62 ? 5.311 -3.625 18.128 1.000 0.990 62 LYS B C 1
ATOM 6446 O O . LYS B 2 62 ? 5.105 -4.009 16.979 1.000 0.990 62 LYS B O 1
ATOM 6465 N N . ILE B 2 63 ? 4.624 -2.640 18.692 1.000 0.990 63 ILE B N 1
ATOM 6466 C CA . ILE B 2 63 ? 3.539 -1.921 18.019 1.000 0.990 63 ILE B CA 1
ATOM 6467 C C . ILE B 2 63 ? 4.009 -0.506 17.715 1.000 0.990 63 ILE B C 1
ATOM 6468 O O . ILE B 2 63 ? 4.415 0.211 18.624 1.000 0.990 63 ILE B O 1
ATOM 6484 N N . MET B 2 64 ? 3.971 -0.096 16.454 1.000 0.990 64 MET B N 1
ATOM 6485 C CA . MET B 2 64 ? 4.345 1.256 16.034 1.000 0.990 64 MET B CA 1
ATOM 6486 C C . MET B 2 64 ? 3.095 2.082 15.731 1.000 0.990 64 MET B C 1
ATOM 6487 O O . MET B 2 64 ? 2.192 1.607 15.052 1.000 0.990 64 MET B O 1
ATOM 6501 N N . ILE B 2 65 ? 3.058 3.323 16.207 1.000 0.990 65 ILE B N 1
ATOM 6502 C CA . ILE B 2 65 ? 2.030 4.317 15.888 1.000 0.990 65 ILE B CA 1
ATOM 6503 C C . ILE B 2 65 ? 2.763 5.507 15.282 1.000 0.990 65 ILE B C 1
ATOM 6504 O O . ILE B 2 65 ? 3.574 6.130 15.966 1.000 0.990 65 ILE B O 1
ATOM 6520 N N . ALA B 2 66 ? 2.525 5.788 14.008 1.000 0.990 66 ALA B N 1
ATOM 6521 C CA . ALA B 2 66 ? 3.288 6.765 13.244 1.000 0.990 66 ALA B CA 1
ATOM 6522 C C . ALA B 2 66 ? 2.377 7.871 12.719 1.000 0.990 66 ALA B C 1
ATOM 6523 O O . ALA B 2 66 ? 1.485 7.592 11.925 1.000 0.990 66 ALA B O 1
ATOM 6530 N N . GLY B 2 67 ? 2.617 9.103 13.158 1.000 0.990 67 GLY B N 1
ATOM 6531 C CA . GLY B 2 67 ? 2.156 10.308 12.470 1.000 0.990 67 GLY B CA 1
ATOM 6532 C C . GLY B 2 67 ? 3.367 11.162 12.109 1.000 0.990 67 GLY B C 1
ATOM 6533 O O . GLY B 2 67 ? 4.404 11.060 12.771 1.000 0.990 67 GLY B O 1
ATOM 6537 N N . HIS B 2 68 ? 3.263 12.000 11.084 1.000 0.990 68 HIS B N 1
ATOM 6538 C CA . HIS B 2 68 ? 4.411 12.779 10.621 1.000 0.990 68 HIS B CA 1
ATOM 6539 C C . HIS B 2 68 ? 4.465 14.195 11.193 1.000 0.990 68 HIS B C 1
ATOM 6540 O O . HIS B 2 68 ? 3.459 14.844 11.479 1.000 0.990 68 HIS B O 1
ATOM 6554 N N . LEU B 2 69 ? 5.693 14.665 11.405 1.000 0.990 69 LEU B N 1
ATOM 6555 C CA . LEU B 2 69 ? 6.002 15.975 11.969 1.000 0.990 69 LEU B CA 1
ATOM 6556 C C . LEU B 2 69 ? 5.940 17.078 10.911 1.000 0.990 69 LEU B C 1
ATOM 6557 O O . LEU B 2 69 ? 5.643 18.229 11.243 1.000 0.990 69 LEU B O 1
ATOM 6573 N N . ASP B 2 70 ? 6.287 16.762 9.666 1.000 0.980 70 ASP B N 1
ATOM 6574 C CA . ASP B 2 70 ? 6.334 17.734 8.585 1.000 0.980 70 ASP B CA 1
ATOM 6575 C C . ASP B 2 70 ? 4.942 18.208 8.166 1.000 0.980 70 ASP B C 1
ATOM 6576 O O . ASP B 2 70 ? 3.963 17.476 8.246 1.000 0.980 70 ASP B O 1
ATOM 6585 N N . GLU B 2 71 ? 4.881 19.467 7.743 1.000 0.970 71 GLU B N 1
ATOM 6586 C CA . GLU B 2 71 ? 3.738 20.086 7.079 1.000 0.970 71 GLU B CA 1
ATOM 6587 C C . GLU B 2 71 ? 4.145 20.516 5.666 1.000 0.970 71 GLU B C 1
ATOM 6588 O O . GLU B 2 71 ? 5.286 20.935 5.446 1.000 0.970 71 GLU B O 1
ATOM 6600 N N . VAL B 2 72 ? 3.217 20.521 4.710 1.000 0.970 72 VAL B N 1
ATOM 6601 C CA . VAL B 2 72 ? 3.488 21.135 3.404 1.000 0.970 72 VAL B CA 1
ATOM 6602 C C . VAL B 2 72 ? 3.923 22.602 3.537 1.000 0.970 72 VAL B C 1
ATOM 6603 O O . VAL B 2 72 ? 3.372 23.397 4.300 1.000 0.970 72 VAL B O 1
ATOM 6616 N N . GLY B 2 73 ? 4.898 23.009 2.729 1.000 0.970 73 GLY B N 1
ATOM 6617 C CA . GLY B 2 73 ? 5.398 24.382 2.743 1.000 0.970 73 GLY B CA 1
ATOM 6618 C C . GLY B 2 73 ? 6.259 24.708 1.535 1.000 0.970 73 GLY B C 1
ATOM 6619 O O . GLY B 2 73 ? 6.062 24.158 0.447 1.000 0.970 73 GLY B O 1
ATOM 6623 N N . PHE B 2 74 ? 7.211 25.624 1.709 1.000 0.980 74 PHE B N 1
ATOM 6624 C CA . PHE B 2 74 ? 8.090 26.066 0.630 1.000 0.980 74 PHE B CA 1
ATOM 6625 C C . PHE B 2 74 ? 9.534 26.232 1.096 1.000 0.980 74 PHE B C 1
ATOM 6626 O O . PHE B 2 74 ? 9.818 26.399 2.277 1.000 0.980 74 PHE B O 1
ATOM 6643 N N . MET B 2 75 ? 10.455 26.228 0.143 1.000 0.980 75 MET B N 1
ATOM 6644 C CA . MET B 2 75 ? 11.874 26.485 0.362 1.000 0.980 75 MET B CA 1
ATOM 6645 C C . MET B 2 75 ? 12.311 27.657 -0.508 1.000 0.980 75 MET B C 1
ATOM 6646 O O . MET B 2 75 ? 12.014 27.674 -1.705 1.000 0.980 75 MET B O 1
ATOM 6660 N N . VAL B 2 76 ? 13.028 28.625 0.068 1.000 0.980 76 VAL B N 1
ATOM 6661 C CA . VAL B 2 76 ? 13.625 29.738 -0.684 1.000 0.980 76 VAL B CA 1
ATOM 6662 C C . VAL B 2 76 ? 14.579 29.170 -1.734 1.000 0.980 76 VAL B C 1
ATOM 6663 O O . VAL B 2 76 ? 15.521 28.458 -1.398 1.000 0.980 76 VAL B O 1
ATOM 6676 N N . THR B 2 77 ? 14.380 29.495 -3.011 1.000 0.980 77 THR B N 1
ATOM 6677 C CA . THR B 2 77 ? 15.305 29.097 -4.087 1.000 0.980 77 THR B CA 1
ATOM 6678 C C . THR B 2 77 ? 16.172 30.257 -4.551 1.000 0.980 77 THR B C 1
ATOM 6679 O O . THR B 2 77 ? 17.355 30.055 -4.825 1.000 0.980 77 THR B O 1
ATOM 6690 N N . GLN B 2 78 ? 15.616 31.473 -4.649 1.000 0.980 78 GLN B N 1
ATOM 6691 C CA . GLN B 2 78 ? 16.330 32.669 -5.116 1.000 0.980 78 GLN B CA 1
ATOM 6692 C C . GLN B 2 78 ? 15.743 33.958 -4.531 1.000 0.980 78 GLN B C 1
ATOM 6693 O O . GLN B 2 78 ? 14.555 34.034 -4.225 1.000 0.980 78 GLN B O 1
ATOM 6707 N N . ILE B 2 79 ? 16.572 35.001 -4.474 1.000 0.980 79 ILE B N 1
ATOM 6708 C CA . ILE B 2 79 ? 16.159 36.381 -4.204 1.000 0.980 79 ILE B CA 1
ATOM 6709 C C . ILE B 2 79 ? 16.342 37.161 -5.501 1.000 0.980 79 ILE B C 1
ATOM 6710 O O . ILE B 2 79 ? 17.436 37.186 -6.070 1.000 0.980 79 ILE B O 1
ATOM 6726 N N . THR B 2 80 ? 15.260 37.750 -5.995 1.000 0.970 80 THR B N 1
ATOM 6727 C CA . THR B 2 80 ? 15.292 38.606 -7.186 1.000 0.970 80 THR B CA 1
ATOM 6728 C C . THR B 2 80 ? 15.956 39.949 -6.875 1.000 0.970 80 THR B C 1
ATOM 6729 O O . THR B 2 80 ? 15.971 40.377 -5.724 1.000 0.970 80 THR B O 1
ATOM 6740 N N . ASP B 2 81 ? 16.430 40.666 -7.897 1.000 0.970 81 ASP B N 1
ATOM 6741 C CA . ASP B 2 81 ? 17.097 41.972 -7.724 1.000 0.970 81 ASP B CA 1
ATOM 6742 C C . ASP B 2 81 ? 16.215 43.024 -7.029 1.000 0.970 81 ASP B C 1
ATOM 6743 O O . ASP B 2 81 ? 16.723 43.934 -6.382 1.000 0.970 81 ASP B O 1
ATOM 6752 N N . LYS B 2 82 ? 14.888 42.875 -7.124 1.000 0.970 82 LYS B N 1
ATOM 6753 C CA . LYS B 2 82 ? 13.886 43.752 -6.496 1.000 0.970 82 LYS B CA 1
ATOM 6754 C C . LYS B 2 82 ? 13.462 43.309 -5.088 1.000 0.970 82 LYS B C 1
ATOM 6755 O O . LYS B 2 82 ? 12.451 43.789 -4.604 1.000 0.970 82 LYS B O 1
ATOM 6774 N N . GLY B 2 83 ? 14.152 42.352 -4.469 1.000 0.970 83 GLY B N 1
ATOM 6775 C CA . GLY B 2 83 ? 13.848 41.903 -3.103 1.000 0.970 83 GLY B CA 1
ATOM 6776 C C . GLY B 2 83 ? 12.739 40.849 -2.966 1.000 0.970 83 GLY B C 1
ATOM 6777 O O . GLY B 2 83 ? 12.494 40.377 -1.861 1.000 0.970 83 GLY B O 1
ATOM 6781 N N . PHE B 2 84 ? 12.105 40.401 -4.059 1.000 0.980 84 PHE B N 1
ATOM 6782 C CA . PHE B 2 84 ? 11.117 39.308 -4.008 1.000 0.980 84 PHE B CA 1
ATOM 6783 C C . PHE B 2 84 ? 11.770 37.929 -3.915 1.000 0.980 84 PHE B C 1
ATOM 6784 O O . PHE B 2 84 ? 12.823 37.688 -4.517 1.000 0.980 84 PHE B O 1
ATOM 6801 N N . ILE B 2 85 ? 11.084 36.998 -3.256 1.000 0.980 85 ILE B N 1
ATOM 6802 C CA . ILE B 2 85 ? 11.560 35.638 -3.012 1.000 0.980 85 ILE B CA 1
ATOM 6803 C C . ILE B 2 85 ? 10.929 34.653 -3.997 1.000 0.980 85 ILE B C 1
ATOM 6804 O O . ILE B 2 85 ? 9.706 34.543 -4.106 1.000 0.980 85 ILE B O 1
ATOM 6820 N N . ARG B 2 86 ? 11.769 33.910 -4.717 1.000 0.980 86 ARG B N 1
ATOM 6821 C CA . ARG B 2 86 ? 11.367 32.708 -5.456 1.000 0.980 86 ARG B CA 1
ATOM 6822 C C . ARG B 2 86 ? 11.472 31.502 -4.537 1.000 0.980 86 ARG B C 1
ATOM 6823 O O . ARG B 2 86 ? 12.356 31.445 -3.682 1.000 0.980 86 ARG B O 1
ATOM 6844 N N . PHE B 2 87 ? 10.595 30.532 -4.744 1.000 0.980 87 PHE B N 1
ATOM 6845 C CA . PHE B 2 87 ? 10.497 29.365 -3.884 1.000 0.980 87 PHE B CA 1
ATOM 6846 C C . PHE B 2 87 ? 10.220 28.090 -4.684 1.000 0.980 87 PHE B C 1
ATOM 6847 O O . PHE B 2 87 ? 9.791 28.140 -5.835 1.000 0.980 87 PHE B O 1
ATOM 6864 N N . GLN B 2 88 ? 10.479 26.954 -4.048 1.000 0.970 88 GLN B N 1
ATOM 6865 C CA . GLN B 2 88 ? 10.082 25.615 -4.473 1.000 0.970 88 GLN B CA 1
ATOM 6866 C C . GLN B 2 88 ? 9.056 25.095 -3.465 1.000 0.970 88 GLN B C 1
ATOM 6867 O O . GLN B 2 88 ? 9.267 25.234 -2.263 1.000 0.970 88 GLN B O 1
ATOM 6881 N N . THR B 2 89 ? 7.953 24.507 -3.928 1.000 0.970 89 THR B N 1
ATOM 6882 C CA . THR B 2 89 ? 7.019 23.798 -3.041 1.000 0.970 89 THR B CA 1
ATOM 6883 C C . THR B 2 89 ? 7.688 22.553 -2.472 1.000 0.970 89 THR B C 1
ATOM 6884 O O . THR B 2 89 ? 8.379 21.836 -3.200 1.000 0.970 89 THR B O 1
ATOM 6895 N N . VAL B 2 90 ? 7.468 22.294 -1.188 1.000 0.970 90 VAL B N 1
ATOM 6896 C CA . VAL B 2 90 ? 7.915 21.091 -0.484 1.000 0.970 90 VAL B CA 1
ATOM 6897 C C . VAL B 2 90 ? 6.658 20.413 0.055 1.000 0.970 90 VAL B C 1
ATOM 6898 O O . VAL B 2 90 ? 6.003 20.961 0.939 1.000 0.970 90 VAL B O 1
ATOM 6911 N N . GLY B 2 91 ? 6.283 19.286 -0.550 1.000 0.940 91 GLY B N 1
ATOM 6912 C CA . GLY B 2 91 ? 4.944 18.703 -0.422 1.000 0.940 91 GLY B CA 1
ATOM 6913 C C . GLY B 2 91 ? 3.980 19.138 -1.534 1.000 0.940 91 GLY B C 1
ATOM 6914 O O . GLY B 2 91 ? 4.311 19.973 -2.391 1.000 0.940 91 GLY B O 1
ATOM 6918 N N . GLY B 2 92 ? 2.793 18.529 -1.556 1.000 0.920 92 GLY B N 1
ATOM 6919 C CA . GLY B 2 92 ? 1.797 18.724 -2.612 1.000 0.920 92 GLY B CA 1
ATOM 6920 C C . GLY B 2 92 ? 0.944 19.980 -2.413 1.000 0.920 92 GLY B C 1
ATOM 6921 O O . GLY B 2 92 ? 0.179 20.052 -1.461 1.000 0.920 92 GLY B O 1
ATOM 6925 N N . TRP B 2 93 ? 1.003 20.941 -3.344 1.000 0.930 93 TRP B N 1
ATOM 6926 C CA . TRP B 2 93 ? 0.208 22.180 -3.292 1.000 0.930 93 TRP B CA 1
ATOM 6927 C C . TRP B 2 93 ? -0.693 22.369 -4.510 1.000 0.930 93 TRP B C 1
ATOM 6928 O O . TRP B 2 93 ? -0.270 22.170 -5.653 1.000 0.930 93 TRP B O 1
ATOM 6949 N N . TRP B 2 94 ? -1.907 22.879 -4.280 1.000 0.890 94 TRP B N 1
ATOM 6950 C CA . TRP B 2 94 ? -2.765 23.362 -5.357 1.000 0.890 94 TRP B CA 1
ATOM 6951 C C . TRP B 2 94 ? -2.616 24.869 -5.555 1.000 0.890 94 TRP B C 1
ATOM 6952 O O . TRP B 2 94 ? -2.880 25.671 -4.663 1.000 0.890 94 TRP B O 1
ATOM 6973 N N . ALA B 2 95 ? -2.246 25.272 -6.769 1.000 0.900 95 ALA B N 1
ATOM 6974 C CA . ALA B 2 95 ? -1.929 26.664 -7.083 1.000 0.900 95 ALA B CA 1
ATOM 6975 C C . ALA B 2 95 ? -3.031 27.671 -6.684 1.000 0.900 95 ALA B C 1
ATOM 6976 O O . ALA B 2 95 ? -2.731 28.803 -6.309 1.000 0.900 95 ALA B O 1
ATOM 6983 N N . GLN B 2 96 ? -4.310 27.284 -6.746 1.000 0.870 96 GLN B N 1
ATOM 6984 C CA . GLN B 2 96 ? -5.423 28.205 -6.482 1.000 0.870 96 GLN B CA 1
ATOM 6985 C C . GLN B 2 96 ? -5.588 28.591 -5.006 1.000 0.870 96 GLN B C 1
ATOM 6986 O O . GLN B 2 96 ? -6.183 29.630 -4.733 1.000 0.870 96 GLN B O 1
ATOM 7000 N N . VAL B 2 97 ? -5.038 27.817 -4.062 1.000 0.890 97 VAL B N 1
ATOM 7001 C CA . VAL B 2 97 ? -5.125 28.118 -2.618 1.000 0.890 97 VAL B CA 1
ATOM 7002 C C . VAL B 2 97 ? -3.924 28.911 -2.089 1.000 0.890 97 VAL B C 1
ATOM 7003 O O . VAL B 2 97 ? -3.833 29.154 -0.889 1.000 0.890 97 VAL B O 1
ATOM 7016 N N . MET B 2 98 ? -2.990 29.305 -2.964 1.000 0.920 98 MET B N 1
ATOM 7017 C CA . MET B 2 98 ? -1.706 29.903 -2.570 1.000 0.920 98 MET B CA 1
ATOM 7018 C C . MET B 2 98 ? -1.678 31.436 -2.636 1.000 0.920 98 MET B C 1
ATOM 7019 O O . MET B 2 98 ? -1.005 32.067 -1.831 1.000 0.920 98 MET B O 1
ATOM 7033 N N . LEU B 2 99 ? -2.366 32.061 -3.596 1.000 0.890 99 LEU B N 1
ATOM 7034 C CA . LEU B 2 99 ? -2.252 33.509 -3.831 1.000 0.890 99 LEU B CA 1
ATOM 7035 C C . LEU B 2 99 ? -2.829 34.350 -2.682 1.000 0.890 99 LEU B C 1
ATOM 7036 O O . LEU B 2 99 ? -3.864 34.007 -2.117 1.000 0.890 99 LEU B O 1
ATOM 7052 N N . ALA B 2 100 ? -2.185 35.491 -2.406 1.000 0.900 100 ALA B N 1
ATOM 7053 C CA . ALA B 2 100 ? -2.516 36.448 -1.342 1.000 0.900 100 ALA B CA 1
ATOM 7054 C C . ALA B 2 100 ? -2.447 35.882 0.089 1.000 0.900 100 ALA B C 1
ATOM 7055 O O . ALA B 2 100 ? -2.869 36.548 1.035 1.000 0.900 100 ALA B O 1
ATOM 7062 N N . GLN B 2 101 ? -1.891 34.681 0.256 1.000 0.940 101 GLN B N 1
ATOM 7063 C CA . GLN B 2 101 ? -1.736 34.046 1.556 1.000 0.940 101 GLN B CA 1
ATOM 7064 C C . GLN B 2 101 ? -0.491 34.538 2.285 1.000 0.940 101 GLN B C 1
ATOM 7065 O O . GLN B 2 101 ? 0.544 34.819 1.670 1.000 0.940 101 GLN B O 1
ATOM 7079 N N . ARG B 2 102 ? -0.601 34.621 3.612 1.000 0.960 102 ARG B N 1
ATOM 7080 C CA . ARG B 2 102 ? 0.499 34.996 4.497 1.000 0.960 102 ARG B CA 1
ATOM 7081 C C . ARG B 2 102 ? 1.375 33.781 4.786 1.000 0.960 102 ARG B C 1
ATOM 7082 O O . ARG B 2 102 ? 0.881 32.698 5.094 1.000 0.960 102 ARG B O 1
ATOM 7103 N N . VAL B 2 103 ? 2.681 34.000 4.744 1.000 0.980 103 VAL B N 1
ATOM 7104 C CA . VAL B 2 103 ? 3.702 32.994 5.033 1.000 0.980 103 VAL B CA 1
ATOM 7105 C C . VAL B 2 103 ? 4.754 33.556 5.983 1.000 0.980 103 VAL B C 1
ATOM 7106 O O . VAL B 2 103 ? 4.905 34.774 6.113 1.000 0.980 103 VAL B O 1
ATOM 7119 N N . THR B 2 104 ? 5.504 32.666 6.620 1.000 0.980 104 THR B N 1
ATOM 7120 C CA . THR B 2 104 ? 6.654 33.011 7.458 1.000 0.980 104 THR B CA 1
ATOM 7121 C C . THR B 2 104 ? 7.906 32.355 6.894 1.000 0.980 104 THR B C 1
ATOM 7122 O O . THR B 2 104 ? 7.970 31.130 6.807 1.000 0.980 104 THR B O 1
ATOM 7133 N N . ILE B 2 105 ? 8.909 33.162 6.545 1.000 0.980 105 ILE B N 1
ATOM 7134 C CA . ILE B 2 105 ? 10.261 32.694 6.222 1.000 0.980 105 ILE B CA 1
ATOM 7135 C C . ILE B 2 105 ? 11.053 32.601 7.526 1.000 0.980 105 ILE B C 1
ATOM 7136 O O . ILE B 2 105 ? 11.153 33.591 8.257 1.000 0.980 105 ILE B O 1
ATOM 7152 N N . VAL B 2 106 ? 11.621 31.431 7.817 1.000 0.980 106 VAL B N 1
ATOM 7153 C CA . VAL B 2 106 ? 12.423 31.209 9.027 1.000 0.980 106 VAL B CA 1
ATOM 7154 C C . VAL B 2 106 ? 13.902 31.296 8.676 1.000 0.980 106 VAL B C 1
ATOM 7155 O O . VAL B 2 106 ? 14.474 30.367 8.111 1.000 0.980 106 VAL B O 1
ATOM 7168 N N . THR B 2 107 ? 14.513 32.433 9.011 1.000 0.970 107 THR B N 1
ATOM 7169 C CA . THR B 2 107 ? 15.928 32.708 8.736 1.000 0.970 107 THR B CA 1
ATOM 7170 C C . THR B 2 107 ? 16.787 32.506 9.982 1.000 0.970 107 THR B C 1
ATOM 7171 O O . THR B 2 107 ? 16.301 32.485 11.115 1.000 0.970 107 THR B O 1
ATOM 7182 N N . LYS B 2 108 ? 18.111 32.478 9.801 1.000 0.960 108 LYS B N 1
ATOM 7183 C CA . LYS B 2 108 ? 19.072 32.495 10.922 1.000 0.960 108 LYS B CA 1
ATOM 7184 C C . LYS B 2 108 ? 18.985 33.743 11.805 1.000 0.960 108 LYS B C 1
ATOM 7185 O O . LYS B 2 108 ? 19.490 33.714 12.925 1.000 0.960 108 LYS B O 1
ATOM 7204 N N . LYS B 2 109 ? 18.418 34.841 11.298 1.000 0.970 109 LYS B N 1
ATOM 7205 C CA . LYS B 2 109 ? 18.272 36.111 12.026 1.000 0.970 109 LYS B CA 1
ATOM 7206 C C . LYS B 2 109 ? 16.894 36.280 12.666 1.000 0.970 109 LYS B C 1
ATOM 7207 O O . LYS B 2 109 ? 16.691 37.248 13.392 1.000 0.970 109 LYS B O 1
ATOM 7226 N N . GLY B 2 110 ? 15.974 35.351 12.422 1.000 0.970 110 GLY B N 1
ATOM 7227 C CA . GLY B 2 110 ? 14.605 35.404 12.914 1.000 0.970 110 GLY B CA 1
ATOM 7228 C C . GLY B 2 110 ? 13.577 35.203 11.808 1.000 0.970 110 GLY B C 1
ATOM 7229 O O . GLY B 2 110 ? 13.894 34.857 10.667 1.000 0.970 110 GLY B O 1
ATOM 7233 N N . GLU B 2 111 ? 12.322 35.405 12.178 1.000 0.980 111 GLU B N 1
ATOM 7234 C CA . GLU B 2 111 ? 11.175 35.208 11.301 1.000 0.980 111 GLU B CA 1
ATOM 7235 C C . GLU B 2 111 ? 10.863 36.460 10.485 1.000 0.980 111 GLU B C 1
ATOM 7236 O O . GLU B 2 111 ? 10.818 37.572 11.012 1.000 0.980 111 GLU B O 1
ATOM 7248 N N . ILE B 2 112 ? 10.591 36.265 9.197 1.000 0.980 112 ILE B N 1
ATOM 7249 C CA . ILE B 2 112 ? 10.197 37.328 8.275 1.000 0.980 112 ILE B CA 1
ATOM 7250 C C . ILE B 2 112 ? 8.816 36.985 7.722 1.000 0.980 112 ILE B C 1
ATOM 7251 O O . ILE B 2 112 ? 8.615 35.932 7.119 1.000 0.980 112 ILE B O 1
ATOM 7267 N N . THR B 2 113 ? 7.847 37.877 7.935 1.000 0.980 113 THR B N 1
ATOM 7268 C CA . THR B 2 113 ? 6.517 37.751 7.322 1.000 0.980 113 THR B CA 1
ATOM 7269 C C . THR B 2 113 ? 6.617 38.037 5.827 1.000 0.980 113 THR B C 1
ATOM 7270 O O . THR B 2 113 ? 7.230 39.022 5.426 1.000 0.980 113 THR B O 1
ATOM 7281 N N . GLY B 2 114 ? 5.952 37.222 5.015 1.000 0.970 114 GLY B N 1
ATOM 7282 C CA . GLY B 2 114 ? 5.750 37.495 3.600 1.000 0.970 114 GLY B CA 1
ATOM 7283 C C . GLY B 2 114 ? 4.320 37.217 3.153 1.000 0.970 114 GLY B C 1
ATOM 7284 O O . GLY B 2 114 ? 3.510 36.656 3.895 1.000 0.970 114 GLY B O 1
ATOM 7288 N N . VAL B 2 115 ? 4.017 37.604 1.918 1.000 0.970 115 VAL B N 1
ATOM 7289 C CA . VAL B 2 115 ? 2.748 37.310 1.244 1.000 0.970 115 VAL B CA 1
ATOM 7290 C C . VAL B 2 115 ? 3.022 36.751 -0.144 1.000 0.970 115 VAL B C 1
ATOM 7291 O O . VAL B 2 115 ? 3.858 37.278 -0.878 1.000 0.970 115 VAL B O 1
ATOM 7304 N N . ILE B 2 116 ? 2.305 35.696 -0.528 1.000 0.960 116 ILE B N 1
ATOM 7305 C CA . ILE B 2 116 ? 2.416 35.119 -1.869 1.000 0.960 116 ILE B CA 1
ATOM 7306 C C . ILE B 2 116 ? 1.723 36.039 -2.881 1.000 0.960 116 ILE B C 1
ATOM 7307 O O . ILE B 2 116 ? 0.516 36.285 -2.824 1.000 0.960 116 ILE B O 1
ATOM 7323 N N . GLY B 2 117 ? 2.496 36.524 -3.844 1.000 0.920 117 GLY B N 1
ATOM 7324 C CA . GLY B 2 117 ? 2.065 37.407 -4.914 1.000 0.920 117 GLY B CA 1
ATOM 7325 C C . GLY B 2 117 ? 2.195 36.785 -6.303 1.000 0.920 117 GLY B C 1
ATOM 7326 O O . GLY B 2 117 ? 2.821 35.747 -6.521 1.000 0.920 117 GLY B O 1
ATOM 7330 N N . SER B 2 118 ? 1.584 37.463 -7.270 1.000 0.870 118 SER B N 1
ATOM 7331 C CA . SER B 2 118 ? 1.752 37.219 -8.704 1.000 0.870 118 SER B CA 1
ATOM 7332 C C . SER B 2 118 ? 1.515 38.518 -9.482 1.000 0.870 118 SER B C 1
ATOM 7333 O O . SER B 2 118 ? 1.233 39.566 -8.895 1.000 0.870 118 SER B O 1
ATOM 7341 N N . LYS B 2 119 ? 1.636 38.483 -10.815 1.000 0.820 119 LYS B N 1
ATOM 7342 C CA . LYS B 2 119 ? 1.285 39.638 -11.654 1.000 0.820 119 LYS B CA 1
ATOM 7343 C C . LYS B 2 119 ? -0.206 39.974 -11.499 1.000 0.820 119 LYS B C 1
ATOM 7344 O O . LYS B 2 119 ? -1.037 39.087 -11.695 1.000 0.820 119 LYS B O 1
ATOM 7363 N N . PRO B 2 120 ? -0.568 41.242 -11.242 1.000 0.810 120 PRO B N 1
ATOM 7364 C CA . PRO B 2 120 ? -1.962 41.630 -11.085 1.000 0.810 120 PRO B CA 1
ATOM 7365 C C . PRO B 2 120 ? -2.807 41.285 -12.319 1.000 0.810 120 PRO B C 1
ATOM 7366 O O . PRO B 2 120 ? -2.370 41.529 -13.446 1.000 0.810 120 PRO B O 1
ATOM 7377 N N . PRO B 2 121 ? -4.056 40.821 -12.151 1.000 0.740 121 PRO B N 1
ATOM 7378 C CA . PRO B 2 121 ? -4.911 40.476 -13.282 1.000 0.740 121 PRO B CA 1
ATOM 7379 C C . PRO B 2 121 ? -5.149 41.681 -14.192 1.000 0.740 121 PRO B C 1
ATOM 7380 O O . PRO B 2 121 ? -5.211 41.533 -15.408 1.000 0.740 121 PRO B O 1
ATOM 7391 N N . HIS B 2 122 ? -5.196 42.894 -13.638 1.000 0.750 122 HIS B N 1
ATOM 7392 C CA . HIS B 2 122 ? -5.436 44.126 -14.390 1.000 0.750 122 HIS B CA 1
ATOM 7393 C C . HIS B 2 122 ? -4.426 44.382 -15.521 1.000 0.750 122 HIS B C 1
ATOM 7394 O O . HIS B 2 122 ? -4.812 44.969 -16.528 1.000 0.750 122 HIS B O 1
ATOM 7408 N N . ILE B 2 123 ? -3.191 43.880 -15.405 1.000 0.780 123 ILE B N 1
ATOM 7409 C CA . ILE B 2 123 ? -2.150 43.988 -16.444 1.000 0.780 123 ILE B CA 1
ATOM 7410 C C . ILE B 2 123 ? -2.033 42.735 -17.327 1.000 0.780 123 ILE B C 1
ATOM 7411 O O . ILE B 2 123 ? -1.266 42.727 -18.287 1.000 0.780 123 ILE B O 1
ATOM 7427 N N . LEU B 2 124 ? -2.773 41.667 -17.011 1.000 0.770 124 LEU B N 1
ATOM 7428 C CA . LEU B 2 124 ? -2.824 40.454 -17.823 1.000 0.770 124 LEU B CA 1
ATOM 7429 C C . LEU B 2 124 ? -3.775 40.636 -19.006 1.000 0.770 124 LEU B C 1
ATOM 7430 O O . LEU B 2 124 ? -4.833 41.266 -18.887 1.000 0.770 124 LEU B O 1
ATOM 7446 N N . SER B 2 125 ? -3.418 40.020 -20.133 1.000 0.830 125 SER B N 1
ATOM 7447 C CA . SER B 2 125 ? -4.302 39.928 -21.292 1.000 0.830 125 SER B CA 1
ATOM 7448 C C . SER B 2 125 ? -5.603 39.185 -20.938 1.000 0.830 125 SER B C 1
ATOM 7449 O O . SER B 2 125 ? -5.621 38.373 -20.003 1.000 0.830 125 SER B O 1
ATOM 7457 N N . PRO B 2 126 ? -6.696 39.403 -21.692 1.000 0.830 126 PRO B N 1
ATOM 7458 C CA . PRO B 2 126 ? -7.962 38.707 -21.454 1.000 0.830 126 PRO B CA 1
ATOM 7459 C C . PRO B 2 126 ? -7.836 37.176 -21.473 1.000 0.830 126 PRO B C 1
ATOM 7460 O O . PRO B 2 126 ? -8.510 36.494 -20.707 1.000 0.830 126 PRO B O 1
ATOM 7471 N N . GLU B 2 127 ? -6.960 36.631 -22.323 1.000 0.840 127 GLU B N 1
ATOM 7472 C CA . GLU B 2 127 ? -6.697 35.190 -22.416 1.000 0.840 127 GLU B CA 1
ATOM 7473 C C . GLU B 2 127 ? -5.895 34.668 -21.223 1.000 0.840 127 GLU B C 1
ATOM 7474 O O . GLU B 2 127 ? -6.228 33.618 -20.676 1.000 0.840 127 GLU B O 1
ATOM 7486 N N . ALA B 2 128 ? -4.882 35.414 -20.772 1.000 0.780 128 ALA B N 1
ATOM 7487 C CA . ALA B 2 128 ? -4.095 35.043 -19.600 1.000 0.780 128 ALA B CA 1
ATOM 7488 C C . ALA B 2 128 ? -4.941 35.056 -18.316 1.000 0.780 128 ALA B C 1
ATOM 7489 O O . ALA B 2 128 ? -4.758 34.186 -17.474 1.000 0.780 128 ALA B O 1
ATOM 7496 N N . ARG B 2 129 ? -5.923 35.964 -18.194 1.000 0.790 129 ARG B N 1
ATOM 7497 C CA . ARG B 2 129 ? -6.839 36.021 -17.034 1.000 0.790 129 ARG B CA 1
ATOM 7498 C C . ARG B 2 129 ? -7.727 34.787 -16.859 1.000 0.790 129 ARG B C 1
ATOM 7499 O O . ARG B 2 129 ? -8.231 34.573 -15.764 1.000 0.790 129 ARG B O 1
ATOM 7520 N N . LYS B 2 130 ? -7.966 34.007 -17.918 1.000 0.800 130 LYS B N 1
ATOM 7521 C CA . LYS B 2 130 ? -8.781 32.778 -17.849 1.000 0.800 130 LYS B CA 1
ATOM 7522 C C . LYS B 2 130 ? -7.978 31.564 -17.390 1.000 0.800 130 LYS B C 1
ATOM 7523 O O . LYS B 2 130 ? -8.564 30.532 -17.076 1.000 0.800 130 LYS B O 1
ATOM 7542 N N . LYS B 2 131 ? -6.649 31.668 -17.404 1.000 0.810 131 LYS B N 1
ATOM 7543 C CA . LYS B 2 131 ? -5.751 30.611 -16.953 1.000 0.810 131 LYS B CA 1
ATOM 7544 C C . LYS B 2 131 ? -5.415 30.849 -15.486 1.000 0.810 131 LYS B C 1
ATOM 7545 O O . LYS B 2 131 ? -5.178 31.982 -15.076 1.000 0.810 131 LYS B O 1
ATOM 7564 N N . SER B 2 132 ? -5.385 29.779 -14.699 1.000 0.850 132 SER B N 1
ATOM 7565 C CA . SER B 2 132 ? -4.826 29.834 -13.350 1.000 0.850 132 SER B CA 1
ATOM 7566 C C . SER B 2 132 ? -3.349 30.218 -13.421 1.000 0.850 132 SER B C 1
ATOM 7567 O O . SER B 2 132 ? -2.630 29.741 -14.300 1.000 0.850 132 SER B O 1
ATOM 7575 N N . VAL B 2 133 ? -2.894 31.051 -12.487 1.000 0.860 133 VAL B N 1
ATOM 7576 C CA . VAL B 2 133 ? -1.472 31.383 -12.342 1.000 0.860 133 VAL B CA 1
ATOM 7577 C C . VAL B 2 133 ? -0.696 30.112 -11.986 1.000 0.860 133 VAL B C 1
ATOM 7578 O O . VAL B 2 133 ? -1.085 29.388 -11.070 1.000 0.860 133 VAL B O 1
ATOM 7591 N N . GLU B 2 134 ? 0.388 29.826 -12.707 1.000 0.910 134 GLU B N 1
ATOM 7592 C CA . GLU B 2 134 ? 1.261 28.692 -12.397 1.000 0.910 134 GLU B CA 1
ATOM 7593 C C . GLU B 2 134 ? 2.143 29.001 -11.177 1.000 0.910 134 GLU B C 1
ATOM 7594 O O . GLU B 2 134 ? 2.615 30.125 -11.020 1.000 0.910 134 GLU B O 1
ATOM 7606 N N . ILE B 2 135 ? 2.432 27.994 -10.342 1.000 0.930 135 ILE B N 1
ATOM 7607 C CA . ILE B 2 135 ? 3.245 28.156 -9.118 1.000 0.930 135 ILE B CA 1
ATOM 7608 C C . ILE B 2 135 ? 4.614 28.787 -9.429 1.000 0.930 135 ILE B C 1
ATOM 7609 O O . ILE B 2 135 ? 5.069 29.669 -8.706 1.000 0.930 135 ILE B O 1
ATOM 7625 N N . LYS B 2 136 ? 5.235 28.416 -10.558 1.000 0.920 136 LYS B N 1
ATOM 7626 C CA . LYS B 2 136 ? 6.524 28.967 -11.021 1.000 0.920 136 LYS B CA 1
ATOM 7627 C C . LYS B 2 136 ? 6.510 30.485 -11.283 1.000 0.920 136 LYS B C 1
ATOM 7628 O O . LYS B 2 136 ? 7.566 31.115 -11.261 1.000 0.920 136 LYS B O 1
ATOM 7647 N N . ASP B 2 137 ? 5.337 31.072 -11.538 1.000 0.920 137 ASP B N 1
ATOM 7648 C CA . ASP B 2 137 ? 5.166 32.508 -11.798 1.000 0.920 137 ASP B CA 1
ATOM 7649 C C . ASP B 2 137 ? 4.856 33.314 -10.527 1.000 0.920 137 ASP B C 1
ATOM 7650 O O . ASP B 2 137 ? 4.855 34.549 -10.566 1.000 0.920 137 ASP B O 1
ATOM 7659 N N . MET B 2 138 ? 4.626 32.633 -9.402 1.000 0.960 138 MET B N 1
ATOM 7660 C CA . MET B 2 138 ? 4.422 33.251 -8.096 1.000 0.960 138 MET B CA 1
ATOM 7661 C C . MET B 2 138 ? 5.757 33.689 -7.472 1.000 0.960 138 MET B C 1
ATOM 7662 O O . MET B 2 138 ? 6.856 33.336 -7.918 1.000 0.960 138 MET B O 1
ATOM 7676 N N . PHE B 2 139 ? 5.660 34.514 -6.439 1.000 0.970 139 PHE B N 1
ATOM 7677 C CA . PHE B 2 139 ? 6.779 34.962 -5.613 1.000 0.970 139 PHE B CA 1
ATOM 7678 C C . PHE B 2 139 ? 6.258 35.320 -4.222 1.000 0.970 139 PHE B C 1
ATOM 7679 O O . PHE B 2 139 ? 5.054 35.475 -4.041 1.000 0.970 139 PHE B O 1
ATOM 7696 N N . ILE B 2 140 ? 7.146 35.478 -3.249 1.000 0.980 140 ILE B N 1
ATOM 7697 C CA . ILE B 2 140 ? 6.792 35.998 -1.927 1.000 0.980 140 ILE B CA 1
ATOM 7698 C C . ILE B 2 140 ? 7.339 37.421 -1.798 1.000 0.980 140 ILE B C 1
ATOM 7699 O O . ILE B 2 140 ? 8.520 37.670 -2.051 1.000 0.980 140 ILE B O 1
ATOM 7715 N N . ASP B 2 141 ? 6.454 38.349 -1.445 1.000 0.970 141 ASP B N 1
ATOM 7716 C CA . ASP B 2 141 ? 6.778 39.730 -1.105 1.000 0.970 141 ASP B CA 1
ATOM 7717 C C . ASP B 2 141 ? 6.949 39.843 0.412 1.000 0.970 141 ASP B C 1
ATOM 7718 O O . ASP B 2 141 ? 6.029 39.541 1.174 1.000 0.970 141 ASP B O 1
ATOM 7727 N N . ILE B 2 142 ? 8.146 40.235 0.836 1.000 0.980 142 ILE B N 1
ATOM 7728 C CA . ILE B 2 142 ? 8.519 40.470 2.238 1.000 0.980 142 ILE B CA 1
ATOM 7729 C C . ILE B 2 142 ? 8.620 41.967 2.560 1.000 0.980 142 ILE B C 1
ATOM 7730 O O . ILE B 2 142 ? 9.004 42.339 3.663 1.000 0.980 142 ILE B O 1
ATOM 7746 N N . GLY B 2 143 ? 8.308 42.832 1.595 1.000 0.970 143 GLY B N 1
ATOM 7747 C CA . GLY B 2 143 ? 8.458 44.278 1.710 1.000 0.970 143 GLY B CA 1
ATOM 7748 C C . GLY B 2 143 ? 9.881 44.796 1.484 1.000 0.970 143 GLY B C 1
ATOM 7749 O O . GLY B 2 143 ? 10.140 45.952 1.802 1.000 0.970 143 GLY B O 1
ATOM 7753 N N . ALA B 2 144 ? 10.802 43.983 0.957 1.000 0.970 144 ALA B N 1
ATOM 7754 C CA . ALA B 2 144 ? 12.150 44.426 0.598 1.000 0.970 144 ALA B CA 1
ATOM 7755 C C . ALA B 2 144 ? 12.158 45.160 -0.754 1.000 0.970 144 ALA B C 1
ATOM 7756 O O . ALA B 2 144 ? 11.442 44.795 -1.685 1.000 0.970 144 ALA B O 1
ATOM 7763 N N . SER B 2 145 ? 13.024 46.159 -0.879 1.000 0.970 145 SER B N 1
ATOM 7764 C CA . SER B 2 145 ? 13.220 46.982 -2.075 1.000 0.970 145 SER B CA 1
ATOM 7765 C C . SER B 2 145 ? 14.370 46.485 -2.960 1.000 0.970 145 SER B C 1
ATOM 7766 O O . SER B 2 145 ? 14.466 46.889 -4.121 1.000 0.970 145 SER B O 1
ATOM 7774 N N . SER B 2 146 ? 15.250 45.617 -2.441 1.000 0.970 146 SER B N 1
ATOM 7775 C CA . SER B 2 146 ? 16.373 45.034 -3.187 1.000 0.970 146 SER B CA 1
ATOM 7776 C C . SER B 2 146 ? 16.806 43.658 -2.668 1.000 0.970 146 SER B C 1
ATOM 7777 O O . SER B 2 146 ? 16.430 43.234 -1.572 1.000 0.970 146 SER B O 1
ATOM 7785 N N . ARG B 2 147 ? 17.632 42.951 -3.456 1.000 0.980 147 ARG B N 1
ATOM 7786 C CA . ARG B 2 147 ? 18.288 41.704 -3.026 1.000 0.980 147 ARG B CA 1
ATOM 7787 C C . ARG B 2 147 ? 19.174 41.921 -1.796 1.000 0.980 147 ARG B C 1
ATOM 7788 O O . ARG B 2 147 ? 19.199 41.058 -0.923 1.000 0.980 147 ARG B O 1
ATOM 7809 N N . GLU B 2 148 ? 19.879 43.052 -1.727 1.000 0.980 148 GLU B N 1
ATOM 7810 C CA . GLU B 2 148 ? 20.757 43.412 -0.607 1.000 0.980 148 GLU B CA 1
ATOM 7811 C C . GLU B 2 148 ? 19.969 43.576 0.695 1.000 0.980 148 GLU B C 1
ATOM 7812 O O . GLU B 2 148 ? 20.408 43.073 1.724 1.000 0.980 148 GLU B O 1
ATOM 7824 N N . GLU B 2 149 ? 18.785 44.192 0.643 1.000 0.970 149 GLU B N 1
ATOM 7825 C CA . GLU B 2 149 ? 17.927 44.371 1.820 1.000 0.970 149 GLU B CA 1
ATOM 7826 C C . GLU B 2 149 ? 17.388 43.020 2.345 1.000 0.970 149 GLU B C 1
ATOM 7827 O O . GLU B 2 149 ? 17.478 42.742 3.540 1.000 0.970 149 GLU B O 1
ATOM 7839 N N . ALA B 2 150 ? 16.948 42.103 1.465 1.000 0.970 150 ALA B N 1
ATOM 7840 C CA . ALA B 2 150 ? 16.514 40.750 1.861 1.000 0.970 150 ALA B CA 1
ATOM 7841 C C . ALA B 2 150 ? 17.659 39.903 2.462 1.000 0.970 150 ALA B C 1
ATOM 7842 O O . ALA B 2 150 ? 17.454 39.138 3.410 1.000 0.970 150 ALA B O 1
ATOM 7849 N N . LEU B 2 151 ? 18.881 40.068 1.939 1.000 0.980 151 LEU B N 1
ATOM 7850 C CA . LEU B 2 151 ? 20.092 39.452 2.493 1.000 0.980 151 LEU B CA 1
ATOM 7851 C C . LEU B 2 151 ? 20.470 40.057 3.854 1.000 0.980 151 LEU B C 1
ATOM 7852 O O . LEU B 2 151 ? 20.889 39.333 4.764 1.000 0.980 151 LEU B O 1
ATOM 7868 N N . GLU B 2 152 ? 20.301 41.370 4.031 1.000 0.970 152 GLU B N 1
ATOM 7869 C CA . GLU B 2 152 ? 20.519 42.048 5.310 1.000 0.970 152 GLU B CA 1
ATOM 7870 C C . GLU B 2 152 ? 19.562 41.526 6.389 1.000 0.970 152 GLU B C 1
ATOM 7871 O O . GLU B 2 152 ? 19.981 41.316 7.532 1.000 0.970 152 GLU B O 1
ATOM 7883 N N . TRP B 2 153 ? 18.328 41.178 6.022 1.000 0.970 153 TRP B N 1
ATOM 7884 C CA . TRP B 2 153 ? 17.369 40.539 6.932 1.000 0.970 153 TRP B CA 1
ATOM 7885 C C . TRP B 2 153 ? 17.650 39.057 7.185 1.000 0.970 153 TRP B C 1
ATOM 7886 O O . TRP B 2 153 ? 17.138 38.490 8.144 1.000 0.970 153 TRP B O 1
ATOM 7907 N N . GLY B 2 154 ? 18.539 38.444 6.399 1.000 0.970 154 GLY B N 1
ATOM 7908 C CA . GLY B 2 154 ? 19.044 37.091 6.626 1.000 0.970 154 GLY B CA 1
ATOM 7909 C C . GLY B 2 154 ? 18.434 36.016 5.740 1.000 0.970 154 GLY B C 1
ATOM 7910 O O . GLY B 2 154 ? 18.765 34.854 5.954 1.000 0.970 154 GLY B O 1
ATOM 7914 N N . VAL B 2 155 ? 17.600 36.385 4.763 1.000 0.980 155 VAL B N 1
ATOM 7915 C CA . VAL B 2 155 ? 17.007 35.432 3.819 1.000 0.980 155 VAL B CA 1
ATOM 7916 C C . VAL B 2 155 ? 18.100 34.804 2.961 1.000 0.980 155 VAL B C 1
ATOM 7917 O O . VAL B 2 155 ? 18.909 35.511 2.359 1.000 0.980 155 VAL B O 1
ATOM 7930 N N . LEU B 2 156 ? 18.110 33.478 2.861 1.000 0.980 156 LEU B N 1
ATOM 7931 C CA . LEU B 2 156 ? 19.034 32.718 2.025 1.000 0.980 156 LEU B CA 1
ATOM 7932 C C . LEU B 2 156 ? 18.309 31.583 1.284 1.000 0.980 156 LEU B C 1
ATOM 7933 O O . LEU B 2 156 ? 17.335 31.030 1.792 1.000 0.980 156 LEU B O 1
ATOM 7949 N N . PRO B 2 157 ? 18.783 31.179 0.089 1.000 0.980 157 PRO B N 1
ATOM 7950 C CA . PRO B 2 157 ? 18.354 29.928 -0.527 1.000 0.980 157 PRO B CA 1
ATOM 7951 C C . PRO B 2 157 ? 18.530 28.738 0.422 1.000 0.980 157 PRO B C 1
ATOM 7952 O O . PRO B 2 157 ? 19.581 28.589 1.043 1.000 0.980 157 PRO B O 1
ATOM 7963 N N . GLY B 2 158 ? 17.512 27.885 0.502 1.000 0.980 158 GLY B N 1
ATOM 7964 C CA . GLY B 2 158 ? 17.438 26.763 1.437 1.000 0.980 158 GLY B CA 1
ATOM 7965 C C . GLY B 2 158 ? 16.675 27.066 2.728 1.000 0.980 158 GLY B C 1
ATOM 7966 O O . GLY B 2 158 ? 16.293 26.118 3.410 1.000 0.980 158 GLY B O 1
ATOM 7970 N N . ASP B 2 159 ? 16.400 28.336 3.045 1.000 0.980 159 ASP B N 1
ATOM 7971 C CA . ASP B 2 159 ? 15.559 28.680 4.195 1.000 0.980 159 ASP B CA 1
ATOM 7972 C C . ASP B 2 159 ? 14.128 28.161 3.999 1.000 0.980 159 ASP B C 1
ATOM 7973 O O . ASP B 2 159 ? 13.581 28.169 2.886 1.000 0.980 159 ASP B O 1
ATOM 7982 N N . MET B 2 160 ? 13.510 27.723 5.096 1.000 0.980 160 MET B N 1
ATOM 7983 C CA . MET B 2 160 ? 12.141 27.221 5.073 1.000 0.980 160 MET B CA 1
ATOM 7984 C C . MET B 2 160 ? 11.114 28.347 5.106 1.000 0.980 160 MET B C 1
ATOM 7985 O O . MET B 2 160 ? 11.324 29.407 5.701 1.000 0.980 160 MET B O 1
ATOM 7999 N N . ILE B 2 161 ? 9.966 28.067 4.502 1.000 0.980 161 ILE B N 1
ATOM 8000 C CA . ILE B 2 161 ? 8.810 28.947 4.455 1.000 0.980 161 ILE B CA 1
ATOM 8001 C C . ILE B 2 161 ? 7.584 28.130 4.852 1.000 0.980 161 ILE B C 1
ATOM 8002 O O . ILE B 2 161 ? 7.260 27.140 4.194 1.000 0.980 161 ILE B O 1
ATOM 8018 N N . VAL B 2 162 ? 6.890 28.565 5.900 1.000 0.980 162 VAL B N 1
ATOM 8019 C CA . VAL B 2 162 ? 5.679 27.901 6.403 1.000 0.980 162 VAL B CA 1
ATOM 8020 C C . VAL B 2 162 ? 4.429 28.754 6.183 1.000 0.980 162 VAL B C 1
ATOM 8021 O O . VAL B 2 162 ? 4.521 29.990 6.202 1.000 0.980 162 VAL B O 1
ATOM 8034 N N . PRO B 2 163 ? 3.253 28.127 6.007 1.000 0.970 163 PRO B N 1
ATOM 8035 C CA . PRO B 2 163 ? 1.970 28.814 6.101 1.000 0.970 163 PRO B CA 1
ATOM 8036 C C . PRO B 2 163 ? 1.821 29.544 7.441 1.000 0.970 163 PRO B C 1
ATOM 8037 O O . PRO B 2 163 ? 2.254 29.052 8.486 1.000 0.970 163 PRO B O 1
ATOM 8048 N N . HIS B 2 164 ? 1.174 30.708 7.427 1.000 0.940 164 HIS B N 1
ATOM 8049 C CA . HIS B 2 164 ? 0.784 31.407 8.649 1.000 0.940 164 HIS B CA 1
ATOM 8050 C C . HIS B 2 164 ? -0.728 31.311 8.857 1.000 0.940 164 HIS B C 1
ATOM 8051 O O . HIS B 2 164 ? -1.500 31.830 8.051 1.000 0.940 164 HIS B O 1
ATOM 8065 N N . PHE B 2 165 ? -1.145 30.697 9.962 1.000 0.930 165 PHE B N 1
ATOM 8066 C CA . PHE B 2 165 ? -2.548 30.608 10.354 1.000 0.930 165 PHE B CA 1
ATOM 8067 C C . PHE B 2 165 ? -2.673 30.480 11.874 1.000 0.930 165 PHE B C 1
ATOM 8068 O O . PHE B 2 165 ? -1.787 29.917 12.511 1.000 0.930 165 PHE B O 1
ATOM 8085 N N . GLU B 2 166 ? -3.754 31.003 12.451 1.000 0.910 166 GLU B N 1
ATOM 8086 C CA . GLU B 2 166 ? -3.995 30.977 13.899 1.000 0.910 166 GLU B CA 1
ATOM 8087 C C . GLU B 2 166 ? -4.881 29.783 14.289 1.000 0.910 166 GLU B C 1
ATOM 8088 O O . GLU B 2 166 ? -5.965 29.599 13.725 1.000 0.910 166 GLU B O 1
ATOM 8100 N N . PHE B 2 167 ? -4.450 28.992 15.280 1.000 0.960 167 PHE B N 1
ATOM 8101 C CA . PHE B 2 167 ? -5.291 27.953 15.880 1.000 0.960 167 PHE B CA 1
ATOM 8102 C C . PHE B 2 167 ? -6.573 28.559 16.463 1.000 0.960 167 PHE B C 1
ATOM 8103 O O . PHE B 2 167 ? -6.530 29.425 17.339 1.000 0.960 167 PHE B O 1
ATOM 8120 N N . THR B 2 168 ? -7.725 28.071 16.009 1.000 0.950 168 THR B N 1
ATOM 8121 C CA . THR B 2 168 ? -9.034 28.627 16.353 1.000 0.950 168 THR B CA 1
ATOM 8122 C C . THR B 2 168 ? -10.014 27.520 16.738 1.000 0.950 168 THR B C 1
ATOM 8123 O O . THR B 2 168 ? -10.329 26.636 15.940 1.000 0.950 168 THR B O 1
ATOM 8134 N N . VAL B 2 169 ? -10.555 27.605 17.957 1.000 0.960 169 VAL B N 1
ATOM 8135 C CA . VAL B 2 169 ? -11.750 26.849 18.363 1.000 0.960 169 VAL B CA 1
ATOM 8136 C C . VAL B 2 169 ? -12.970 27.559 17.777 1.000 0.960 169 VAL B C 1
ATOM 8137 O O . VAL B 2 169 ? -13.193 28.736 18.059 1.000 0.960 169 VAL B O 1
ATOM 8150 N N . MET B 2 170 ? -13.737 26.875 16.930 1.000 0.950 170 MET B N 1
ATOM 8151 C CA . MET B 2 170 ? -14.890 27.471 16.247 1.000 0.950 170 MET B CA 1
ATOM 8152 C C . MET B 2 170 ? -16.082 27.663 17.203 1.000 0.950 170 MET B C 1
ATOM 8153 O O . MET B 2 170 ? -16.101 27.138 18.313 1.000 0.950 170 MET B O 1
ATOM 8167 N N . ASN B 2 171 ? -17.132 28.368 16.749 1.000 0.940 171 ASN B N 1
ATOM 8168 C CA . ASN B 2 171 ? -18.373 28.547 17.528 1.000 0.940 171 ASN B CA 1
ATOM 8169 C C . ASN B 2 171 ? -19.019 27.215 17.941 1.000 0.940 171 ASN B C 1
ATOM 8170 O O . ASN B 2 171 ? -19.651 27.137 18.990 1.000 0.940 171 ASN B O 1
ATOM 8181 N N . ASN B 2 172 ? -18.887 26.182 17.106 1.000 0.940 172 ASN B N 1
ATOM 8182 C CA . ASN B 2 172 ? -19.044 24.815 17.576 1.000 0.940 172 ASN B CA 1
ATOM 8183 C C . ASN B 2 172 ? -17.677 24.349 18.079 1.000 0.940 172 ASN B C 1
ATOM 8184 O O . ASN B 2 172 ? -16.781 24.106 17.273 1.000 0.940 172 ASN B O 1
ATOM 8195 N N . GLU B 2 173 ? -17.545 24.206 19.395 1.000 0.950 173 GLU B N 1
ATOM 8196 C CA . GLU B 2 173 ? -16.273 23.932 20.073 1.000 0.950 173 GLU B CA 1
ATOM 8197 C C . GLU B 2 173 ? -15.648 22.579 19.705 1.000 0.950 173 GLU B C 1
ATOM 8198 O O . GLU B 2 173 ? -14.475 22.334 19.980 1.000 0.950 173 GLU B O 1
ATOM 8210 N N . LYS B 2 174 ? -16.412 21.692 19.059 1.000 0.970 174 LYS B N 1
ATOM 8211 C CA . LYS B 2 174 ? -15.890 20.435 18.522 1.000 0.970 174 LYS B CA 1
ATOM 8212 C C . LYS B 2 174 ? -15.140 20.611 17.204 1.000 0.970 174 LYS B C 1
ATOM 8213 O O . LYS B 2 174 ? -14.388 19.720 16.835 1.000 0.970 174 LYS B O 1
ATOM 8232 N N . PHE B 2 175 ? -15.323 21.726 16.501 1.000 0.960 175 PHE B N 1
ATOM 8233 C CA . PHE B 2 175 ? -14.646 22.014 15.240 1.000 0.960 175 PHE B CA 1
ATOM 8234 C C . PHE B 2 175 ? -13.411 22.866 15.525 1.000 0.960 175 PHE B C 1
ATOM 8235 O O . PHE B 2 175 ? -13.513 23.971 16.063 1.000 0.960 175 PHE B O 1
ATOM 8252 N N . LEU B 2 176 ? -12.244 22.355 15.143 1.000 0.970 176 LEU B N 1
ATOM 8253 C CA . LEU B 2 176 ? -10.960 23.007 15.375 1.000 0.970 176 LEU B CA 1
ATOM 8254 C C . LEU B 2 176 ? -10.333 23.369 14.032 1.000 0.970 176 LEU B C 1
ATOM 8255 O O . LEU B 2 176 ? -10.203 22.520 13.150 1.000 0.970 176 LEU B O 1
ATOM 8271 N N . LEU B 2 177 ? -9.956 24.632 13.875 1.000 0.970 177 LEU B N 1
ATOM 8272 C CA . LEU B 2 177 ? -9.377 25.178 12.654 1.000 0.970 177 LEU B CA 1
ATOM 8273 C C . LEU B 2 177 ? -7.908 25.526 12.907 1.000 0.970 177 LEU B C 1
ATOM 8274 O O . LEU B 2 177 ? -7.614 26.287 13.827 1.000 0.970 177 LEU B O 1
ATOM 8290 N N . ALA B 2 178 ? -6.997 24.988 12.100 1.000 0.970 178 ALA B N 1
ATOM 8291 C CA . ALA B 2 178 ? -5.567 25.269 12.210 1.000 0.970 178 ALA B CA 1
ATOM 8292 C C . ALA B 2 178 ? -4.826 24.927 10.909 1.000 0.970 178 ALA B C 1
ATOM 8293 O O . ALA B 2 178 ? -5.374 24.270 10.021 1.000 0.970 178 ALA B O 1
ATOM 8300 N N . LYS B 2 179 ? -3.564 25.353 10.803 1.000 0.950 179 LYS B N 1
ATOM 8301 C CA . LYS B 2 179 ? -2.632 24.809 9.804 1.000 0.950 179 LYS B CA 1
ATOM 8302 C C . LYS B 2 179 ? -2.087 23.452 10.258 1.000 0.950 179 LYS B C 1
ATOM 8303 O O . LYS B 2 179 ? -2.162 23.132 11.441 1.000 0.950 179 LYS B O 1
ATOM 8322 N N . ALA B 2 180 ? -1.472 22.709 9.337 1.000 0.970 180 ALA B N 1
ATOM 8323 C CA . ALA B 2 180 ? -0.705 21.494 9.635 1.000 0.970 180 ALA B CA 1
ATOM 8324 C C . ALA B 2 180 ? -1.482 20.410 10.400 1.000 0.970 180 ALA B C 1
ATOM 8325 O O . ALA B 2 180 ? -0.879 19.582 11.070 1.000 0.970 180 ALA B O 1
ATOM 8332 N N . TRP B 2 181 ? -2.819 20.380 10.327 1.000 0.960 181 TRP B N 1
ATOM 8333 C CA . TRP B 2 181 ? -3.540 19.224 10.870 1.000 0.960 181 TRP B CA 1
ATOM 8334 C C . TRP B 2 181 ? -3.039 17.919 10.271 1.000 0.960 181 TRP B C 1
ATOM 8335 O O . TRP B 2 181 ? -2.917 16.948 11.008 1.000 0.960 181 TRP B O 1
ATOM 8356 N N . ASP B 2 182 ? -2.691 17.997 8.990 1.000 0.920 182 ASP B N 1
ATOM 8357 C CA . ASP B 2 182 ? -1.878 17.081 8.209 1.000 0.920 182 ASP B CA 1
ATOM 8358 C C . ASP B 2 182 ? -0.373 17.343 8.476 1.000 0.920 182 ASP B C 1
ATOM 8359 O O . ASP B 2 182 ? 0.183 18.332 7.989 1.000 0.920 182 ASP B O 1
ATOM 8368 N N . ASN B 2 183 ? 0.295 16.616 9.376 1.000 0.890 183 ASN B N 1
ATOM 8369 C CA . ASN B 2 183 ? -0.250 15.542 10.221 1.000 0.890 183 ASN B CA 1
ATOM 8370 C C . ASN B 2 183 ? 0.102 15.689 11.712 1.000 0.890 183 ASN B C 1
ATOM 8371 O O . ASN B 2 183 ? 0.442 14.750 12.444 1.000 0.890 183 ASN B O 1
ATOM 8382 N N . ARG B 2 184 ? -0.040 16.913 12.227 1.000 0.970 184 ARG B N 1
ATOM 8383 C CA . ARG B 2 184 ? 0.108 17.174 13.666 1.000 0.970 184 ARG B CA 1
ATOM 8384 C C . ARG B 2 184 ? -0.960 16.453 14.493 1.000 0.970 184 ARG B C 1
ATOM 8385 O O . ARG B 2 184 ? -0.717 16.182 15.671 1.000 0.970 184 ARG B O 1
ATOM 8406 N N . ILE B 2 185 ? -2.100 16.086 13.896 1.000 0.980 185 ILE B N 1
ATOM 8407 C CA . ILE B 2 185 ? -3.104 15.265 14.581 1.000 0.980 185 ILE B CA 1
ATOM 8408 C C . ILE B 2 185 ? -2.614 13.830 14.820 1.000 0.980 185 ILE B C 1
ATOM 8409 O O . ILE B 2 185 ? -2.826 13.308 15.911 1.000 0.980 185 ILE B O 1
ATOM 8425 N N . GLY B 2 186 ? -1.891 13.215 13.879 1.000 0.990 186 GLY B N 1
ATOM 8426 C CA . GLY B 2 186 ? -1.281 11.896 14.053 1.000 0.990 186 GLY B CA 1
ATOM 8427 C C . GLY B 2 186 ? -0.230 11.894 15.162 1.000 0.990 186 GLY B C 1
ATOM 8428 O O . GLY B 2 186 ? -0.229 11.014 16.026 1.000 0.990 186 GLY B O 1
ATOM 8432 N N . CYS B 2 187 ? 0.590 12.949 15.231 1.000 0.990 187 CYS B N 1
ATOM 8433 C CA . CYS B 2 187 ? 1.506 13.167 16.356 1.000 0.990 187 CYS B CA 1
ATOM 8434 C C . CYS B 2 187 ? 0.753 13.258 17.698 1.000 0.990 187 CYS B C 1
ATOM 8435 O O . CYS B 2 187 ? 1.157 12.638 18.685 1.000 0.990 187 CYS B O 1
ATOM 8443 N N . ALA B 2 188 ? -0.360 14.001 17.735 1.000 0.990 188 ALA B N 1
ATOM 8444 C CA . ALA B 2 188 ? -1.208 14.115 18.920 1.000 0.990 188 ALA B CA 1
ATOM 8445 C C . ALA B 2 188 ? -1.859 12.778 19.314 1.000 0.990 188 ALA B C 1
ATOM 8446 O O . ALA B 2 188 ? -2.017 12.506 20.504 1.000 0.990 188 ALA B O 1
ATOM 8453 N N . ILE B 2 189 ? -2.226 11.931 18.345 1.000 0.990 189 ILE B 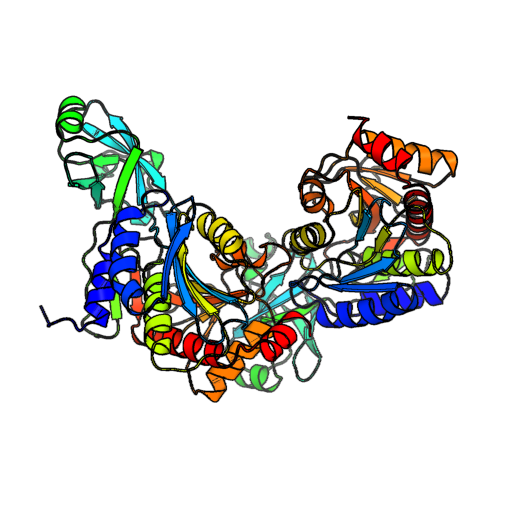N 1
ATOM 8454 C CA . ILE B 2 189 ? -2.764 10.588 18.605 1.000 0.990 189 ILE B CA 1
ATOM 8455 C C . ILE B 2 189 ? -1.687 9.714 19.252 1.000 0.990 189 ILE B C 1
ATOM 8456 O O . ILE B 2 189 ? -1.955 9.071 20.263 1.000 0.990 189 ILE B O 1
ATOM 8472 N N . ALA B 2 190 ? -0.458 9.727 18.726 1.000 0.990 190 ALA B N 1
ATOM 8473 C CA . ALA B 2 190 ? 0.651 8.969 19.304 1.000 0.990 190 ALA B CA 1
ATOM 8474 C C . ALA B 2 190 ? 0.947 9.381 20.764 1.000 0.990 190 ALA B C 1
ATOM 8475 O O . ALA B 2 190 ? 1.134 8.507 21.613 1.000 0.990 190 ALA B O 1
ATOM 8482 N N . ILE B 2 191 ? 0.937 10.687 21.077 1.000 0.990 191 ILE B N 1
ATOM 8483 C CA . ILE B 2 191 ? 1.105 11.201 22.451 1.000 0.990 191 ILE B CA 1
ATOM 8484 C C . ILE B 2 191 ? 0.002 10.675 23.376 1.000 0.990 191 ILE B C 1
ATOM 8485 O O . ILE B 2 191 ? 0.293 10.134 24.446 1.000 0.990 191 ILE B O 1
ATOM 8501 N N . ASP B 2 192 ? -1.260 10.827 22.974 1.000 0.990 192 ASP B N 1
ATOM 8502 C CA . ASP B 2 192 ? -2.402 10.515 23.834 1.000 0.990 192 ASP B CA 1
ATOM 8503 C C . ASP B 2 192 ? -2.625 9.005 23.995 1.000 0.990 192 ASP B C 1
ATOM 8504 O O . ASP B 2 192 ? -3.069 8.566 25.056 1.000 0.990 192 ASP B O 1
ATOM 8513 N N . VAL B 2 193 ? -2.242 8.184 23.009 1.000 0.990 193 VAL B N 1
ATOM 8514 C CA . VAL B 2 193 ? -2.206 6.723 23.181 1.000 0.990 193 VAL B CA 1
ATOM 8515 C C . VAL B 2 193 ? -1.163 6.332 24.233 1.000 0.990 193 VAL B C 1
ATOM 8516 O O . VAL B 2 193 ? -1.485 5.567 25.140 1.000 0.990 193 VAL B O 1
ATOM 8529 N N . LEU B 2 194 ? 0.058 6.883 24.188 1.000 0.990 194 LEU B N 1
ATOM 8530 C CA . LEU B 2 194 ? 1.063 6.621 25.232 1.000 0.990 194 LEU B CA 1
ATOM 8531 C C . LEU B 2 194 ? 0.598 7.125 26.606 1.000 0.990 194 LEU B C 1
ATOM 8532 O O . LEU B 2 194 ? 0.761 6.419 27.604 1.000 0.990 194 LEU B O 1
ATOM 8548 N N . ARG B 2 195 ? -0.049 8.298 26.659 1.000 0.980 195 ARG B N 1
ATOM 8549 C CA . ARG B 2 195 ? -0.671 8.821 27.885 1.000 0.980 195 ARG B CA 1
ATOM 8550 C C . ARG B 2 195 ? -1.677 7.825 28.467 1.000 0.980 195 ARG B C 1
ATOM 8551 O O . ARG B 2 195 ? -1.626 7.548 29.665 1.000 0.980 195 ARG B O 1
ATOM 8572 N N . ASN B 2 196 ? -2.554 7.259 27.637 1.000 0.980 196 ASN B N 1
ATOM 8573 C CA . ASN B 2 196 ? -3.560 6.287 28.073 1.000 0.980 196 ASN B CA 1
ATOM 8574 C C . ASN B 2 196 ? -2.955 4.976 28.592 1.000 0.980 196 ASN B C 1
ATOM 8575 O O . ASN B 2 196 ? -3.566 4.313 29.428 1.000 0.980 196 ASN B O 1
ATOM 8586 N N . LEU B 2 197 ? -1.766 4.600 28.120 1.000 0.980 197 LEU B N 1
ATOM 8587 C CA . LEU B 2 197 ? -1.072 3.382 28.540 1.000 0.980 197 LEU B CA 1
ATOM 8588 C C . LEU B 2 197 ? -0.251 3.556 29.829 1.000 0.980 197 LEU B C 1
ATOM 8589 O O . LEU B 2 197 ? 0.181 2.564 30.406 1.000 0.980 197 LEU B O 1
ATOM 8605 N N . GLN B 2 198 ? -0.037 4.781 30.326 1.000 0.940 198 GLN B N 1
ATOM 8606 C CA . GLN B 2 198 ? 0.885 5.048 31.441 1.000 0.940 198 GLN B CA 1
ATOM 8607 C C . GLN B 2 198 ? 0.596 4.242 32.721 1.000 0.940 198 GLN B C 1
ATOM 8608 O O . GLN B 2 198 ? 1.539 3.820 33.385 1.000 0.940 198 GLN B O 1
ATOM 8622 N N . ASN B 2 199 ? -0.678 4.031 33.065 1.000 0.880 199 ASN B N 1
ATOM 8623 C CA . ASN B 2 199 ? -1.109 3.300 34.267 1.000 0.880 199 ASN B CA 1
ATOM 8624 C C . ASN B 2 199 ? -1.975 2.088 33.904 1.000 0.880 199 ASN B C 1
ATOM 8625 O O . ASN B 2 199 ? -2.956 1.783 34.582 1.000 0.880 199 ASN B O 1
ATOM 8636 N N . THR B 2 200 ? -1.686 1.459 32.769 1.000 0.930 200 THR B N 1
ATOM 8637 C CA . THR B 2 200 ? -2.437 0.304 32.285 1.000 0.930 200 THR B CA 1
ATOM 8638 C C . THR B 2 200 ? -1.473 -0.755 31.798 1.000 0.930 200 THR B C 1
ATOM 8639 O O . THR B 2 200 ? -0.590 -0.468 30.998 1.000 0.930 200 THR B O 1
ATOM 8650 N N . ASP B 2 201 ? -1.663 -1.986 32.259 1.000 0.940 201 ASP B N 1
ATOM 8651 C CA . ASP B 2 201 ? -0.897 -3.114 31.751 1.000 0.940 201 ASP B CA 1
ATOM 8652 C C . ASP B 2 201 ? -1.243 -3.358 30.277 1.000 0.940 201 ASP B C 1
ATOM 8653 O O . ASP B 2 201 ? -2.413 -3.360 29.884 1.000 0.940 201 ASP B O 1
ATOM 8662 N N . HIS B 2 202 ? -0.218 -3.576 29.453 1.000 0.970 202 HIS B N 1
ATOM 8663 C CA . HIS B 2 202 ? -0.378 -3.916 28.043 1.000 0.970 202 HIS B CA 1
ATOM 8664 C C . HIS B 2 202 ? 0.644 -4.987 27.615 1.000 0.970 202 HIS B C 1
ATOM 8665 O O . HIS B 2 202 ? 1.781 -4.995 28.094 1.000 0.970 202 HIS B O 1
ATOM 8679 N N . PRO B 2 203 ? 0.274 -5.926 26.724 1.000 0.990 203 PRO B N 1
ATOM 8680 C CA . PRO B 2 203 ? 1.047 -7.150 26.487 1.000 0.990 203 PRO B CA 1
ATOM 8681 C C . PRO B 2 203 ? 2.201 -6.980 25.481 1.000 0.990 203 PRO B C 1
ATOM 8682 O O . PRO B 2 203 ? 2.681 -7.964 24.920 1.000 0.990 203 PRO B O 1
ATOM 8693 N N . ASN B 2 204 ? 2.631 -5.747 25.216 1.000 0.990 204 ASN B N 1
ATOM 8694 C CA . ASN B 2 204 ? 3.490 -5.375 24.093 1.000 0.990 204 ASN B CA 1
ATOM 8695 C C . ASN B 2 204 ? 4.413 -4.194 24.425 1.000 0.990 204 ASN B C 1
ATOM 8696 O O . ASN B 2 204 ? 4.353 -3.622 25.509 1.000 0.990 204 ASN B O 1
ATOM 8707 N N . ILE B 2 205 ? 5.277 -3.831 23.482 1.000 0.990 205 ILE B N 1
ATOM 8708 C CA . ILE B 2 205 ? 6.098 -2.620 23.540 1.000 0.990 205 ILE B CA 1
ATOM 8709 C C . ILE B 2 205 ? 5.561 -1.659 22.484 1.000 0.990 205 ILE B C 1
ATOM 8710 O O . ILE B 2 205 ? 5.559 -1.986 21.298 1.000 0.990 205 ILE B O 1
ATOM 8726 N N . VAL B 2 206 ? 5.118 -0.477 22.898 1.000 0.990 206 VAL B N 1
ATOM 8727 C CA . VAL B 2 206 ? 4.516 0.521 22.010 1.000 0.990 206 VAL B CA 1
ATOM 8728 C C . VAL B 2 206 ? 5.537 1.597 21.665 1.000 0.990 206 VAL B C 1
ATOM 8729 O O . VAL B 2 206 ? 6.277 2.073 22.524 1.000 0.990 206 VAL B O 1
ATOM 8742 N N . TYR B 2 207 ? 5.565 1.988 20.396 1.000 0.990 207 TYR B N 1
ATOM 8743 C CA . TYR B 2 207 ? 6.406 3.047 19.865 1.000 0.990 207 TYR B CA 1
ATOM 8744 C C . TYR B 2 207 ? 5.525 4.162 19.304 1.000 0.990 207 TYR B C 1
ATOM 8745 O O . TYR B 2 207 ? 4.925 3.997 18.243 1.000 0.990 207 TYR B O 1
ATOM 8763 N N . GLY B 2 208 ? 5.458 5.290 20.012 1.000 0.990 208 GLY B N 1
ATOM 8764 C CA . GLY B 2 208 ? 4.875 6.528 19.500 1.000 0.990 208 GLY B CA 1
ATOM 8765 C C . GLY B 2 208 ? 5.908 7.263 18.650 1.000 0.990 208 GLY B C 1
ATOM 8766 O O . GLY B 2 208 ? 6.966 7.641 19.156 1.000 0.990 208 GLY B O 1
ATOM 8770 N N . VAL B 2 209 ? 5.634 7.434 17.358 1.000 0.990 209 VAL B N 1
ATOM 8771 C CA . VAL B 2 209 ? 6.609 7.930 16.382 1.000 0.990 209 VAL B CA 1
ATOM 8772 C C . VAL B 2 209 ? 6.110 9.202 15.713 1.000 0.990 209 VAL B C 1
ATOM 8773 O O . VAL B 2 209 ? 4.995 9.243 15.202 1.000 0.990 209 VAL B O 1
ATOM 8786 N N . GLY B 2 210 ? 6.974 10.218 15.708 1.000 0.990 210 GLY B N 1
ATOM 8787 C CA . GLY B 2 210 ? 6.864 11.396 14.854 1.000 0.990 210 GLY B CA 1
ATOM 8788 C C . GLY B 2 210 ? 7.804 11.232 13.666 1.000 0.990 210 GLY B C 1
ATOM 8789 O O . GLY B 2 210 ? 9.003 11.476 13.818 1.000 0.990 210 GLY B O 1
ATOM 8793 N N . THR B 2 211 ? 7.313 10.761 12.523 1.000 0.990 211 THR B N 1
ATOM 8794 C CA . THR B 2 211 ? 8.124 10.575 11.306 1.000 0.990 211 THR B CA 1
ATOM 8795 C C . THR B 2 211 ? 8.449 11.924 10.655 1.000 0.990 211 THR B C 1
ATOM 8796 O O . THR B 2 211 ? 7.911 12.966 11.026 1.000 0.990 211 THR B O 1
ATOM 8807 N N . VAL B 2 212 ? 9.409 11.929 9.732 1.000 0.990 212 VAL B N 1
ATOM 8808 C CA . VAL B 2 212 ? 9.837 13.122 8.983 1.000 0.990 212 VAL B CA 1
ATOM 8809 C C . VAL B 2 212 ? 9.707 12.889 7.486 1.000 0.990 212 VAL B C 1
ATOM 8810 O O . VAL B 2 212 ? 9.867 11.758 7.021 1.000 0.990 212 VAL B O 1
ATOM 8823 N N . GLN B 2 213 ? 9.558 13.958 6.710 1.000 0.980 213 GLN B N 1
ATOM 8824 C CA . GLN B 2 213 ? 9.557 13.901 5.249 1.000 0.980 213 GLN B CA 1
ATOM 8825 C C . GLN B 2 213 ? 8.541 12.901 4.660 1.000 0.980 213 GLN B C 1
ATOM 8826 O O . GLN B 2 213 ? 8.866 12.188 3.697 1.000 0.980 213 GLN B O 1
ATOM 8840 N N . GLU B 2 214 ? 7.343 12.822 5.236 1.000 0.960 214 GLU B N 1
ATOM 8841 C CA . GLU B 2 214 ? 6.233 12.057 4.658 1.000 0.960 214 GLU B CA 1
ATOM 8842 C C . GLU B 2 214 ? 5.836 12.669 3.310 1.000 0.960 214 GLU B C 1
ATOM 8843 O O . GLU B 2 214 ? 5.899 11.993 2.277 1.000 0.960 214 GLU B O 1
ATOM 8855 N N . GLU B 2 215 ? 5.663 13.992 3.294 1.000 0.960 215 GLU B N 1
ATOM 8856 C CA . GLU B 2 215 ? 5.100 14.777 2.183 1.000 0.960 215 GLU B CA 1
ATOM 8857 C C . GLU B 2 215 ? 5.979 14.773 0.921 1.000 0.960 215 GLU B C 1
ATOM 8858 O O . GLU B 2 215 ? 5.623 15.255 -0.159 1.000 0.960 215 GLU B O 1
ATOM 8870 N N . VAL B 2 216 ? 7.203 14.260 1.051 1.000 0.970 216 VAL B N 1
ATOM 8871 C CA . VAL B 2 216 ? 8.190 14.125 -0.029 1.000 0.970 216 VAL B CA 1
ATOM 8872 C C . VAL B 2 216 ? 8.571 12.666 -0.295 1.000 0.970 216 VAL B C 1
ATOM 8873 O O . VAL B 2 216 ? 9.606 12.391 -0.923 1.000 0.970 216 VAL B O 1
ATOM 8886 N N . GLY B 2 217 ? 7.731 11.732 0.153 1.000 0.960 217 GLY B N 1
ATOM 8887 C CA . GLY B 2 217 ? 7.770 10.316 -0.198 1.000 0.960 217 GLY B CA 1
ATOM 8888 C C . GLY B 2 217 ? 8.027 9.368 0.972 1.000 0.960 217 GLY B C 1
ATOM 8889 O O . GLY B 2 217 ? 8.903 8.511 0.842 1.000 0.960 217 GLY B O 1
ATOM 8893 N N . LEU B 2 218 ? 7.290 9.502 2.082 1.000 0.980 218 LEU B N 1
ATOM 8894 C CA . LEU B 2 218 ? 7.229 8.532 3.194 1.000 0.980 218 LEU B CA 1
ATOM 8895 C C . LEU B 2 218 ? 8.605 8.179 3.797 1.000 0.980 218 LEU B C 1
ATOM 8896 O O . LEU B 2 218 ? 8.879 7.038 4.196 1.000 0.980 218 LEU B O 1
ATOM 8912 N N . ARG B 2 219 ? 9.551 9.127 3.771 1.000 0.980 219 ARG B N 1
ATOM 8913 C CA . ARG B 2 219 ? 10.980 8.807 3.942 1.000 0.980 219 ARG B CA 1
ATOM 8914 C C . ARG B 2 219 ? 11.313 8.450 5.383 1.000 0.980 219 ARG B C 1
ATOM 8915 O O . ARG B 2 219 ? 12.039 7.482 5.615 1.000 0.980 219 ARG B O 1
ATOM 8936 N N . GLY B 2 220 ? 10.779 9.217 6.330 1.000 0.990 220 GLY B N 1
ATOM 8937 C CA . GLY B 2 220 ? 10.969 9.001 7.759 1.000 0.990 220 GLY B CA 1
ATOM 8938 C C . GLY B 2 220 ? 10.283 7.736 8.249 1.000 0.990 220 GLY B C 1
ATOM 8939 O O . GLY B 2 220 ? 10.888 7.002 9.023 1.000 0.990 220 GLY B O 1
ATOM 8943 N N . ALA B 2 221 ? 9.091 7.397 7.743 1.000 0.990 221 ALA B N 1
ATOM 8944 C CA . ALA B 2 221 ? 8.465 6.106 8.036 1.000 0.990 221 ALA B CA 1
ATOM 8945 C C . ALA B 2 221 ? 9.367 4.929 7.669 1.000 0.990 221 ALA B C 1
ATOM 8946 O O . ALA B 2 221 ? 9.539 4.010 8.470 1.000 0.990 221 ALA B O 1
ATOM 8953 N N . LYS B 2 222 ? 10.010 4.980 6.496 1.000 0.980 222 LYS B N 1
ATOM 8954 C CA . LYS B 2 222 ? 10.937 3.930 6.060 1.000 0.980 222 LYS B CA 1
ATOM 8955 C C . LYS B 2 222 ? 12.105 3.750 7.035 1.000 0.980 222 LYS B C 1
ATOM 8956 O O . LYS B 2 222 ? 12.451 2.620 7.381 1.000 0.980 222 LYS B O 1
ATOM 8975 N N . THR B 2 223 ? 12.735 4.839 7.476 1.000 0.990 223 THR B N 1
ATOM 8976 C CA . THR B 2 223 ? 13.903 4.770 8.374 1.000 0.990 223 THR B CA 1
ATOM 8977 C C . THR B 2 223 ? 13.525 4.481 9.824 1.000 0.990 223 THR B C 1
ATOM 8978 O O . THR B 2 223 ? 14.226 3.714 10.492 1.000 0.990 223 THR B O 1
ATOM 8989 N N . ALA B 2 224 ? 12.405 5.017 10.303 1.000 0.990 224 ALA B N 1
ATOM 8990 C CA . ALA B 2 224 ? 11.887 4.750 11.637 1.000 0.990 224 ALA B CA 1
ATOM 8991 C C . ALA B 2 224 ? 11.442 3.287 11.774 1.000 0.990 224 ALA B C 1
ATOM 8992 O O . ALA B 2 224 ? 11.862 2.607 12.711 1.000 0.990 224 ALA B O 1
ATOM 8999 N N . ALA B 2 225 ? 10.694 2.754 10.802 1.000 0.990 225 ALA B N 1
ATOM 9000 C CA . ALA B 2 225 ? 10.293 1.349 10.795 1.000 0.990 225 ALA B CA 1
ATOM 9001 C C . ALA B 2 225 ? 11.501 0.410 10.718 1.000 0.990 225 ALA B C 1
ATOM 9002 O O . ALA B 2 225 ? 11.559 -0.573 11.455 1.000 0.990 225 ALA B O 1
ATOM 9009 N N . HIS B 2 226 ? 12.512 0.738 9.904 1.000 0.980 226 HIS B N 1
ATOM 9010 C CA . HIS B 2 226 ? 13.761 -0.024 9.870 1.000 0.980 226 HIS B CA 1
ATOM 9011 C C . HIS B 2 226 ? 14.487 -0.028 11.226 1.000 0.980 226 HIS B C 1
ATOM 9012 O O . HIS B 2 226 ? 15.065 -1.044 11.610 1.000 0.980 226 HIS B O 1
ATOM 9026 N N . THR B 2 227 ? 14.441 1.087 11.957 1.000 0.990 227 THR B N 1
ATOM 9027 C CA . THR B 2 227 ? 15.056 1.221 13.285 1.000 0.990 227 THR B CA 1
ATOM 9028 C C . THR B 2 227 ? 14.301 0.409 14.345 1.000 0.990 227 THR B C 1
ATOM 9029 O O . THR B 2 227 ? 14.921 -0.243 15.182 1.000 0.990 227 THR B O 1
ATOM 9040 N N . ILE B 2 228 ? 12.965 0.424 14.307 1.000 0.990 228 ILE B N 1
ATOM 9041 C CA . ILE B 2 228 ? 12.105 -0.205 15.324 1.000 0.990 228 ILE B CA 1
ATOM 9042 C C . ILE B 2 228 ? 11.921 -1.707 15.073 1.000 0.990 228 ILE B C 1
ATOM 9043 O O . ILE B 2 228 ? 11.941 -2.490 16.030 1.000 0.990 228 ILE B O 1
ATOM 9059 N N . GLN B 2 229 ? 11.774 -2.106 13.804 1.000 0.980 229 GLN B N 1
ATOM 9060 C CA . GLN B 2 229 ? 11.351 -3.442 13.362 1.000 0.980 229 GLN B CA 1
ATOM 9061 C C . GLN B 2 229 ? 10.012 -3.859 14.006 1.000 0.980 229 GLN B C 1
ATOM 9062 O O . GLN B 2 229 ? 9.994 -4.789 14.816 1.000 0.980 229 GLN B O 1
ATOM 9076 N N . PRO B 2 230 ? 8.907 -3.135 13.736 1.000 0.990 230 PRO B N 1
ATOM 9077 C CA . PRO B 2 230 ? 7.622 -3.412 14.369 1.000 0.990 230 PRO B CA 1
ATOM 9078 C C . PRO B 2 230 ? 7.014 -4.749 13.922 1.000 0.990 230 PRO B C 1
ATOM 9079 O O . PRO B 2 230 ? 7.258 -5.233 12.818 1.000 0.990 230 PRO B O 1
ATOM 9090 N N . ASP B 2 231 ? 6.196 -5.333 14.793 1.000 0.990 231 ASP B N 1
ATOM 9091 C CA . ASP B 2 231 ? 5.361 -6.495 14.489 1.000 0.990 231 ASP B CA 1
ATOM 9092 C C . ASP B 2 231 ? 3.986 -6.083 13.943 1.000 0.990 231 ASP B C 1
ATOM 9093 O O . ASP B 2 231 ? 3.461 -6.769 13.078 1.000 0.990 231 ASP B O 1
ATOM 9102 N N . ILE B 2 232 ? 3.435 -4.956 14.405 1.000 0.990 232 ILE B N 1
ATOM 9103 C CA . ILE B 2 232 ? 2.212 -4.316 13.893 1.000 0.990 232 ILE B CA 1
ATOM 9104 C C . ILE B 2 232 ? 2.464 -2.812 13.794 1.000 0.990 232 ILE B C 1
ATOM 9105 O O . ILE B 2 232 ? 3.160 -2.245 14.643 1.000 0.990 232 ILE B O 1
ATOM 9121 N N . ALA B 2 233 ? 1.874 -2.152 12.800 1.000 0.990 233 ALA B N 1
ATOM 9122 C CA . ALA B 2 233 ? 1.944 -0.701 12.687 1.000 0.990 233 ALA B CA 1
ATOM 9123 C C . ALA B 2 233 ? 0.598 -0.039 12.375 1.000 0.990 233 ALA B C 1
ATOM 9124 O O . ALA B 2 233 ? -0.217 -0.564 11.619 1.000 0.990 233 ALA B O 1
ATOM 9131 N N . PHE B 2 234 ? 0.414 1.161 12.917 1.000 0.990 234 PHE B N 1
ATOM 9132 C CA . PHE B 2 234 ? -0.677 2.062 12.583 1.000 0.990 234 PHE B CA 1
ATOM 9133 C C . PHE B 2 234 ? -0.114 3.370 12.036 1.000 0.990 234 PHE B C 1
ATOM 9134 O O . PHE B 2 234 ? 0.563 4.096 12.766 1.000 0.990 234 PHE B O 1
ATOM 9151 N N . GLY B 2 235 ? -0.398 3.670 10.770 1.000 0.990 235 GLY B N 1
ATOM 9152 C CA . GLY B 2 235 ? -0.243 5.023 10.239 1.000 0.990 235 GLY B CA 1
ATOM 9153 C C . GLY B 2 235 ? -1.436 5.855 10.688 1.000 0.990 235 GLY B C 1
ATOM 9154 O O . GLY B 2 235 ? -2.572 5.553 10.326 1.000 0.990 235 GLY B O 1
ATOM 9158 N N . VAL B 2 236 ? -1.202 6.854 11.527 1.000 0.990 236 VAL B N 1
ATOM 9159 C CA . VAL B 2 236 ? -2.245 7.757 12.010 1.000 0.990 236 VAL B CA 1
ATOM 9160 C C . VAL B 2 236 ? -2.151 9.066 11.259 1.000 0.990 236 VAL B C 1
ATOM 9161 O O . VAL B 2 236 ? -1.111 9.714 11.293 1.000 0.990 236 VAL B O 1
ATOM 9174 N N . ASP B 2 237 ? -3.224 9.427 10.566 1.000 0.970 237 ASP B N 1
ATOM 9175 C CA . ASP B 2 237 ? -3.185 10.496 9.567 1.000 0.970 237 ASP B CA 1
ATOM 9176 C C . ASP B 2 237 ? -4.461 11.341 9.517 1.000 0.970 237 ASP B C 1
ATOM 9177 O O . ASP B 2 237 ? -5.402 11.134 10.291 1.000 0.970 237 ASP B O 1
ATOM 9186 N N . VAL B 2 238 ? -4.529 12.290 8.591 1.000 0.970 238 VAL B N 1
ATOM 9187 C CA . VAL B 2 238 ? -5.791 12.883 8.147 1.000 0.970 238 VAL B CA 1
ATOM 9188 C C . VAL B 2 238 ? -6.335 12.143 6.928 1.000 0.970 238 VAL B C 1
ATOM 9189 O O . VAL B 2 238 ? -5.611 11.555 6.133 1.000 0.970 238 VAL B O 1
ATOM 9202 N N . GLY B 2 239 ? -7.653 12.156 6.779 1.000 0.930 239 GLY B N 1
ATOM 9203 C CA . GLY B 2 239 ? -8.313 11.779 5.536 1.000 0.930 239 GLY B CA 1
ATOM 9204 C C . GLY B 2 239 ? -9.227 12.900 5.067 1.000 0.930 239 GLY B C 1
ATOM 9205 O O . GLY B 2 239 ? -9.314 13.968 5.679 1.000 0.930 239 GLY B O 1
ATOM 9209 N N . ILE B 2 240 ? -9.927 12.673 3.961 1.000 0.910 240 ILE B N 1
ATOM 9210 C CA . ILE B 2 240 ? -10.726 13.715 3.314 1.000 0.910 240 ILE B CA 1
ATOM 9211 C C . ILE B 2 240 ? -12.170 13.632 3.799 1.000 0.910 240 ILE B C 1
ATOM 9212 O O . ILE B 2 240 ? -12.851 12.627 3.616 1.000 0.910 240 ILE B O 1
ATOM 9228 N N . ALA B 2 241 ? -12.674 14.722 4.372 1.000 0.920 241 ALA B N 1
ATOM 9229 C CA . ALA B 2 241 ? -14.095 14.836 4.670 1.000 0.920 241 ALA B CA 1
ATOM 9230 C C . ALA B 2 241 ? -14.896 15.203 3.403 1.000 0.920 241 ALA B C 1
ATOM 9231 O O . ALA B 2 241 ? -14.672 16.246 2.783 1.000 0.920 241 ALA B O 1
ATOM 9238 N N . GLY B 2 242 ? -15.871 14.369 3.039 1.000 0.890 242 GLY B N 1
ATOM 9239 C CA . GLY B 2 242 ? -16.765 14.561 1.890 1.000 0.890 242 GLY B CA 1
ATOM 9240 C C . GLY B 2 242 ? -18.005 15.408 2.174 1.000 0.890 242 GLY B C 1
ATOM 9241 O O . GLY B 2 242 ? -18.879 15.558 1.330 1.000 0.890 242 GLY B O 1
ATOM 9245 N N . ASP B 2 243 ? -18.107 15.980 3.368 1.000 0.880 243 ASP B N 1
ATOM 9246 C CA . ASP B 2 243 ? -19.270 16.723 3.858 1.000 0.880 243 ASP B CA 1
ATOM 9247 C C . ASP B 2 243 ? -19.180 18.239 3.596 1.000 0.880 243 ASP B C 1
ATOM 9248 O O . ASP B 2 243 ? -19.670 19.059 4.386 1.000 0.880 243 ASP B O 1
ATOM 9257 N N . THR B 2 244 ? -18.543 18.618 2.487 1.000 0.860 244 THR B N 1
ATOM 9258 C CA . THR B 2 244 ? -18.484 20.002 2.001 1.000 0.860 244 THR B CA 1
ATOM 9259 C C . THR B 2 244 ? -19.307 20.178 0.722 1.000 0.860 244 THR B C 1
ATOM 9260 O O . THR B 2 244 ? -19.462 19.237 -0.059 1.000 0.860 244 THR B O 1
ATOM 9271 N N . PRO B 2 245 ? -19.868 21.378 0.477 1.000 0.840 245 PRO B N 1
ATOM 9272 C CA . PRO B 2 245 ? -20.662 21.625 -0.721 1.000 0.840 245 PRO B CA 1
ATOM 9273 C C . PRO B 2 245 ? -19.871 21.369 -2.007 1.000 0.840 245 PRO B C 1
ATOM 9274 O O . PRO B 2 245 ? -18.782 21.906 -2.191 1.000 0.840 245 PRO B O 1
ATOM 9285 N N . GLY B 2 246 ? -20.457 20.601 -2.925 1.000 0.810 246 GLY B N 1
ATOM 9286 C CA . GLY B 2 246 ? -19.865 20.302 -4.231 1.000 0.810 246 GLY B CA 1
ATOM 9287 C C . GLY B 2 246 ? -19.045 19.015 -4.281 1.000 0.810 246 GLY B C 1
ATOM 9288 O O . GLY B 2 246 ? -18.773 18.552 -5.385 1.000 0.810 246 GLY B O 1
ATOM 9292 N N . ILE B 2 247 ? -18.722 18.407 -3.136 1.000 0.770 247 ILE B N 1
ATOM 9293 C CA . ILE B 2 247 ? -18.162 17.055 -3.103 1.000 0.770 247 ILE B CA 1
ATOM 9294 C C . ILE B 2 247 ? -19.310 16.055 -3.188 1.000 0.770 247 ILE B C 1
ATOM 9295 O O . ILE B 2 247 ? -20.250 16.084 -2.394 1.000 0.770 247 ILE B O 1
ATOM 9311 N N . SER B 2 248 ? -19.257 15.185 -4.189 1.000 0.770 248 SER B N 1
ATOM 9312 C CA . SER B 2 248 ? -20.209 14.086 -4.311 1.000 0.770 248 SER B CA 1
ATOM 9313 C C . SER B 2 248 ? -19.815 12.924 -3.398 1.000 0.770 248 SER B C 1
ATOM 9314 O O . SER B 2 248 ? -18.632 12.680 -3.172 1.000 0.770 248 SER B O 1
ATOM 9322 N N . GLU B 2 249 ? -20.783 12.104 -2.979 1.000 0.730 249 GLU B N 1
ATOM 9323 C CA . GLU B 2 249 ? -20.509 10.844 -2.253 1.000 0.730 249 GLU B CA 1
ATOM 9324 C C . GLU B 2 249 ? -19.644 9.847 -3.047 1.000 0.730 249 GLU B C 1
ATOM 9325 O O . GLU B 2 249 ? -19.246 8.796 -2.550 1.000 0.730 249 GLU B O 1
ATOM 9337 N N . LYS B 2 250 ? -19.388 10.131 -4.324 1.000 0.710 250 LYS B N 1
ATOM 9338 C CA . LYS B 2 250 ? -18.455 9.377 -5.154 1.000 0.710 250 LYS B CA 1
ATOM 9339 C C . LYS B 2 250 ? -16.996 9.771 -4.892 1.000 0.710 250 LYS B C 1
ATOM 9340 O O . LYS B 2 250 ? -16.113 8.952 -5.116 1.000 0.710 250 LYS B O 1
ATOM 9359 N N . GLU B 2 251 ? -16.744 11.018 -4.512 1.000 0.740 251 GLU B N 1
ATOM 9360 C CA . GLU B 2 251 ? -15.396 11.578 -4.375 1.000 0.740 251 GLU B CA 1
ATOM 9361 C C . GLU B 2 251 ? -14.852 11.424 -2.957 1.000 0.740 251 GLU B C 1
ATOM 9362 O O . GLU B 2 251 ? -13.679 11.107 -2.805 1.000 0.740 251 GLU B O 1
ATOM 9374 N N . ALA B 2 252 ? -15.696 11.604 -1.940 1.000 0.790 252 ALA B N 1
ATOM 9375 C CA . ALA B 2 252 ? -15.366 11.314 -0.548 1.000 0.790 252 ALA B CA 1
ATOM 9376 C C . ALA B 2 252 ? -16.649 11.028 0.240 1.000 0.790 252 ALA B C 1
ATOM 9377 O O . ALA B 2 252 ? -17.690 11.640 -0.011 1.000 0.790 252 ALA B O 1
ATOM 9384 N N . GLN B 2 253 ? -16.584 10.094 1.188 1.000 0.820 253 GLN B N 1
ATOM 9385 C CA . GLN B 2 253 ? -17.775 9.627 1.910 1.000 0.820 253 GLN B CA 1
ATOM 9386 C C . GLN B 2 253 ? -17.791 9.984 3.381 1.000 0.820 253 GLN B C 1
ATOM 9387 O O . GLN B 2 253 ? -18.863 10.206 3.952 1.000 0.820 253 GLN B O 1
ATOM 9401 N N . SER B 2 254 ? -16.616 10.012 4.002 1.000 0.910 254 SER B N 1
ATOM 9402 C CA . SER B 2 254 ? -16.527 10.257 5.428 1.000 0.910 254 SER B CA 1
ATOM 9403 C C . SER B 2 254 ? -16.971 11.671 5.772 1.000 0.910 254 SER B C 1
ATOM 9404 O O . SER B 2 254 ? -16.793 12.619 5.005 1.000 0.910 254 SER B O 1
ATOM 9412 N N . LYS B 2 255 ? -17.568 11.816 6.949 1.000 0.940 255 LYS B N 1
ATOM 9413 C CA . LYS B 2 255 ? -18.077 13.089 7.459 1.000 0.940 255 LYS B CA 1
ATOM 9414 C C . LYS B 2 255 ? -17.394 13.388 8.781 1.000 0.940 255 LYS B C 1
ATOM 9415 O O . LYS B 2 255 ? -17.108 12.469 9.548 1.000 0.940 255 LYS B O 1
ATOM 9434 N N . MET B 2 256 ? -17.152 14.664 9.049 1.000 0.960 256 MET B N 1
ATOM 9435 C CA . MET B 2 256 ? -16.547 15.063 10.314 1.000 0.960 256 MET B CA 1
ATOM 9436 C C . MET B 2 256 ? -17.511 14.793 11.477 1.000 0.960 256 MET B C 1
ATOM 9437 O O . MET B 2 256 ? -18.725 14.987 11.357 1.000 0.960 256 MET B O 1
ATOM 9451 N N . GLY B 2 257 ? -16.971 14.351 12.608 1.000 0.970 257 GLY B N 1
ATOM 9452 C CA . GLY B 2 257 ? -17.721 14.000 13.814 1.000 0.970 257 GLY B CA 1
ATOM 9453 C C . GLY B 2 257 ? -18.466 12.667 13.725 1.000 0.970 257 GLY B C 1
ATOM 9454 O O . GLY B 2 257 ? -19.411 12.446 14.484 1.000 0.970 257 GLY B O 1
ATOM 9458 N N . LYS B 2 258 ? -18.110 11.796 12.772 1.000 0.970 258 LYS B N 1
ATOM 9459 C CA . LYS B 2 258 ? -18.713 10.461 12.590 1.000 0.970 258 LYS B CA 1
ATOM 9460 C C . LYS B 2 258 ? -17.770 9.308 12.945 1.000 0.970 258 LYS B C 1
ATOM 9461 O O . LYS B 2 258 ? -18.121 8.155 12.716 1.000 0.970 258 LYS B O 1
ATOM 9480 N N . GLY B 2 259 ? -16.636 9.609 13.565 1.000 0.980 259 GLY B N 1
ATOM 9481 C CA . GLY B 2 259 ? -15.632 8.656 14.016 1.000 0.980 259 GLY B CA 1
ATOM 9482 C C . GLY B 2 259 ? -14.412 8.596 13.092 1.000 0.980 259 GLY B C 1
ATOM 9483 O O . GLY B 2 259 ? -14.493 9.028 11.933 1.000 0.980 259 GLY B O 1
ATOM 9487 N N . PRO B 2 260 ? -13.288 8.053 13.597 1.000 0.990 260 PRO B N 1
ATOM 9488 C CA . PRO B 2 260 ? -12.092 7.790 12.806 1.000 0.990 260 PRO B CA 1
ATOM 9489 C C . PRO B 2 260 ? -12.395 6.970 11.554 1.000 0.990 260 PRO B C 1
ATOM 9490 O O . PRO B 2 260 ? -13.294 6.126 11.529 1.000 0.990 260 PRO B O 1
ATOM 9501 N N . GLN B 2 261 ? -11.600 7.202 10.522 1.000 0.980 261 GLN B N 1
ATOM 9502 C CA . GLN B 2 261 ? -11.658 6.483 9.264 1.000 0.980 261 GLN B CA 1
ATOM 9503 C C . GLN B 2 261 ? -10.692 5.298 9.320 1.000 0.980 261 GLN B C 1
ATOM 9504 O O . GLN B 2 261 ? -9.509 5.458 9.606 1.000 0.980 261 GLN B O 1
ATOM 9518 N N . ILE B 2 262 ? -11.187 4.103 9.026 1.000 0.980 262 ILE B N 1
ATOM 9519 C CA . ILE B 2 262 ? -10.386 2.906 8.800 1.000 0.980 262 ILE B CA 1
ATOM 9520 C C . ILE B 2 262 ? -10.118 2.830 7.298 1.000 0.980 262 ILE B C 1
ATOM 9521 O O . ILE B 2 262 ? -11.039 2.582 6.512 1.000 0.980 262 ILE B O 1
ATOM 9537 N N . ILE B 2 263 ? -8.864 3.043 6.894 1.000 0.970 263 ILE B N 1
ATOM 9538 C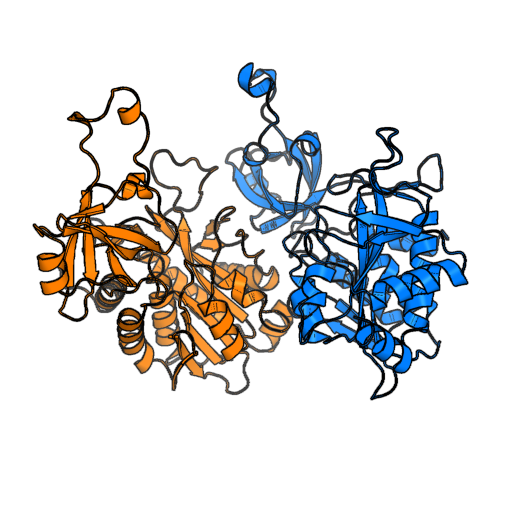 CA . ILE B 2 263 ? -8.494 3.061 5.478 1.000 0.970 263 ILE B CA 1
ATOM 9539 C C . ILE B 2 263 ? -8.425 1.630 4.946 1.000 0.970 263 ILE B C 1
ATOM 9540 O O . ILE B 2 263 ? -7.568 0.823 5.324 1.000 0.970 263 ILE B O 1
ATOM 9556 N N . VAL B 2 264 ? -9.351 1.290 4.049 1.000 0.970 264 VAL B N 1
ATOM 9557 C CA . VAL B 2 264 ? -9.365 -0.032 3.400 1.000 0.970 264 VAL B CA 1
ATOM 9558 C C . VAL B 2 264 ? -8.322 -0.115 2.286 1.000 0.970 264 VAL B C 1
ATOM 9559 O O . VAL B 2 264 ? -7.758 -1.178 2.032 1.000 0.970 264 VAL B O 1
ATOM 9572 N N . TYR B 2 265 ? -8.044 1.022 1.651 1.000 0.960 265 TYR B N 1
ATOM 9573 C CA . TYR B 2 265 ? -7.113 1.144 0.543 1.000 0.960 265 TYR B CA 1
ATOM 9574 C C . TYR B 2 265 ? -6.614 2.583 0.414 1.000 0.960 265 TYR B C 1
ATOM 9575 O O . TYR B 2 265 ? -7.410 3.521 0.455 1.000 0.960 265 TYR B O 1
ATOM 9593 N N . ASP B 2 266 ? -5.324 2.744 0.154 1.000 0.950 266 ASP B N 1
ATOM 9594 C CA . ASP B 2 266 ? -4.750 3.954 -0.430 1.000 0.950 266 ASP B CA 1
ATOM 9595 C C . ASP B 2 266 ? -3.777 3.562 -1.565 1.000 0.950 266 ASP B C 1
ATOM 9596 O O . ASP B 2 266 ? -3.554 2.378 -1.839 1.000 0.950 266 ASP B O 1
ATOM 9605 N N . ALA B 2 267 ? -3.216 4.532 -2.290 1.000 0.940 267 ALA B N 1
ATOM 9606 C CA . ALA B 2 267 ? -2.315 4.232 -3.404 1.000 0.940 267 ALA B CA 1
ATOM 9607 C C . ALA B 2 267 ? -0.990 3.581 -2.956 1.000 0.940 267 ALA B C 1
ATOM 9608 O O . ALA B 2 267 ? -0.328 2.927 -3.770 1.000 0.940 267 ALA B O 1
ATOM 9615 N N . SER B 2 268 ? -0.588 3.737 -1.690 1.000 0.960 268 SER B N 1
ATOM 9616 C CA . SER B 2 268 ? 0.656 3.181 -1.155 1.000 0.960 268 SER B CA 1
ATOM 9617 C C . SER B 2 268 ? 0.471 1.817 -0.482 1.000 0.960 268 SER B C 1
ATOM 9618 O O . SER B 2 268 ? 1.446 1.073 -0.385 1.000 0.960 268 SER B O 1
ATOM 9626 N N . MET B 2 269 ? -0.753 1.426 -0.106 1.000 0.970 269 MET B N 1
ATOM 9627 C CA . MET B 2 269 ? -1.018 0.193 0.634 1.000 0.970 269 MET B CA 1
ATOM 9628 C C . MET B 2 269 ? -2.438 -0.367 0.419 1.000 0.970 269 MET B C 1
ATOM 9629 O O . MET B 2 269 ? -3.441 0.340 0.450 1.000 0.970 269 MET B O 1
ATOM 9643 N N . VAL B 2 270 ? -2.531 -1.697 0.296 1.000 0.980 270 VAL B N 1
ATOM 9644 C CA . VAL B 2 270 ? -3.779 -2.432 0.563 1.000 0.980 270 VAL B CA 1
ATOM 9645 C C . VAL B 2 270 ? -3.744 -2.831 2.034 1.000 0.980 270 VAL B C 1
ATOM 9646 O O . VAL B 2 270 ? -2.810 -3.525 2.440 1.000 0.980 270 VAL B O 1
ATOM 9659 N N . SER B 2 271 ? -4.705 -2.381 2.848 1.000 0.960 271 SER B N 1
ATOM 9660 C CA . SER B 2 271 ? -4.607 -2.607 4.294 1.000 0.960 271 SER B CA 1
ATOM 9661 C C . SER B 2 271 ? -4.684 -4.087 4.663 1.000 0.960 271 SER B C 1
ATOM 9662 O O . SER B 2 271 ? -5.427 -4.865 4.053 1.000 0.960 271 SER B O 1
ATOM 9670 N N . HIS B 2 272 ? -3.905 -4.479 5.676 1.000 0.980 272 HIS B N 1
ATOM 9671 C CA . HIS B 2 272 ? -3.787 -5.878 6.075 1.000 0.980 272 HIS B CA 1
ATOM 9672 C C . HIS B 2 272 ? -5.124 -6.399 6.617 1.000 0.980 272 HIS B C 1
ATOM 9673 O O . HIS B 2 272 ? -5.594 -5.934 7.658 1.000 0.980 272 HIS B O 1
ATOM 9687 N N . LYS B 2 273 ? -5.724 -7.390 5.938 1.000 0.970 273 LYS B N 1
ATOM 9688 C CA . LYS B 2 273 ? -7.078 -7.885 6.242 1.000 0.970 273 LYS B CA 1
ATOM 9689 C C . LYS B 2 273 ? -7.246 -8.270 7.714 1.000 0.970 273 LYS B C 1
ATOM 9690 O O . LYS B 2 273 ? -8.107 -7.710 8.379 1.000 0.970 273 LYS B O 1
ATOM 9709 N N . GLY B 2 274 ? -6.382 -9.141 8.242 1.000 0.970 274 GLY B N 1
ATOM 9710 C CA . GLY B 2 274 ? -6.483 -9.594 9.636 1.000 0.970 274 GLY B CA 1
ATOM 9711 C C . GLY B 2 274 ? -6.396 -8.460 10.665 1.000 0.970 274 GLY B C 1
ATOM 9712 O O . GLY B 2 274 ? -7.094 -8.483 11.675 1.000 0.970 274 GLY B O 1
ATOM 9716 N N . LEU B 2 275 ? -5.600 -7.419 10.388 1.000 0.990 275 LEU B N 1
ATOM 9717 C CA . LEU B 2 275 ? -5.461 -6.275 11.290 1.000 0.990 275 LEU B CA 1
ATOM 9718 C C . LEU B 2 275 ? -6.690 -5.368 11.211 1.000 0.990 275 LEU B C 1
ATOM 9719 O O . LEU B 2 275 ? -7.199 -4.930 12.240 1.000 0.990 275 LEU B O 1
ATOM 9735 N N . ARG B 2 276 ? -7.189 -5.117 9.994 1.000 0.980 276 ARG B N 1
ATOM 9736 C CA . ARG B 2 276 ? -8.433 -4.376 9.768 1.000 0.980 276 ARG B CA 1
ATOM 9737 C C . ARG B 2 276 ? -9.606 -5.048 10.479 1.000 0.980 276 ARG B C 1
ATOM 9738 O O . ARG B 2 276 ? -10.334 -4.367 11.194 1.000 0.980 276 ARG B O 1
ATOM 9759 N N . ASP B 2 277 ? -9.747 -6.363 10.337 1.000 0.970 277 ASP B N 1
ATOM 9760 C CA . ASP B 2 277 ? -10.820 -7.135 10.969 1.000 0.970 277 ASP B CA 1
ATOM 9761 C C . ASP B 2 277 ? -10.731 -7.058 12.505 1.000 0.970 277 ASP B C 1
ATOM 9762 O O . ASP B 2 277 ? -11.734 -6.805 13.171 1.000 0.970 277 ASP B O 1
ATOM 9771 N N . ALA B 2 278 ? -9.526 -7.172 13.077 1.000 0.980 278 ALA B N 1
ATOM 9772 C CA . ALA B 2 278 ? -9.307 -7.034 14.519 1.000 0.980 278 ALA B CA 1
ATOM 9773 C C . ALA B 2 278 ? -9.642 -5.625 15.052 1.000 0.980 278 ALA B C 1
ATOM 9774 O O . ALA B 2 278 ? -10.209 -5.481 16.142 1.000 0.980 278 ALA B O 1
ATOM 9781 N N . VAL B 2 279 ? -9.314 -4.577 14.288 1.000 0.990 279 VAL B N 1
ATOM 9782 C CA . VAL B 2 279 ? -9.621 -3.180 14.638 1.000 0.990 279 VAL B CA 1
ATOM 9783 C C . VAL B 2 279 ? -11.122 -2.919 14.575 1.000 0.990 279 VAL B C 1
ATOM 9784 O O . VAL B 2 279 ? -11.672 -2.342 15.511 1.000 0.990 279 VAL B O 1
ATOM 9797 N N . VAL B 2 280 ? -11.797 -3.392 13.526 1.000 0.980 280 VAL B N 1
ATOM 9798 C CA . VAL B 2 280 ? -13.256 -3.274 13.376 1.000 0.980 280 VAL B CA 1
ATOM 9799 C C . VAL B 2 280 ? -13.978 -3.996 14.510 1.000 0.980 280 VAL B C 1
ATOM 9800 O O . VAL B 2 280 ? -14.808 -3.388 15.182 1.000 0.980 280 VAL B O 1
ATOM 9813 N N . ALA B 2 281 ? -13.613 -5.250 14.794 1.000 0.980 281 ALA B N 1
ATOM 9814 C CA . ALA B 2 281 ? -14.203 -6.012 15.894 1.000 0.980 281 ALA B CA 1
ATOM 9815 C C . ALA B 2 281 ? -14.018 -5.300 17.246 1.000 0.980 281 ALA B C 1
ATOM 9816 O O . ALA B 2 281 ? -14.930 -5.264 18.072 1.000 0.980 281 ALA B O 1
ATOM 9823 N N . THR B 2 282 ? -12.855 -4.676 17.460 1.000 0.990 282 THR B N 1
ATOM 9824 C CA . THR B 2 282 ? -12.585 -3.900 18.676 1.000 0.990 282 THR B CA 1
ATOM 9825 C C . THR B 2 282 ? -13.416 -2.620 18.750 1.000 0.990 282 THR B C 1
ATOM 9826 O O . THR B 2 282 ? -13.923 -2.302 19.825 1.000 0.990 282 THR B O 1
ATOM 9837 N N . ALA B 2 283 ? -13.595 -1.906 17.635 1.000 0.990 283 ALA B N 1
ATOM 9838 C CA . ALA B 2 283 ? -14.461 -0.731 17.580 1.000 0.990 283 ALA B CA 1
ATOM 9839 C C . ALA B 2 283 ? -15.914 -1.095 17.923 1.000 0.990 283 ALA B C 1
ATOM 9840 O O . ALA B 2 283 ? -16.537 -0.425 18.746 1.000 0.990 283 ALA B O 1
ATOM 9847 N N . GLU B 2 284 ? -16.429 -2.182 17.344 1.000 0.980 284 GLU B N 1
ATOM 9848 C CA . GLU B 2 284 ? -17.799 -2.659 17.554 1.000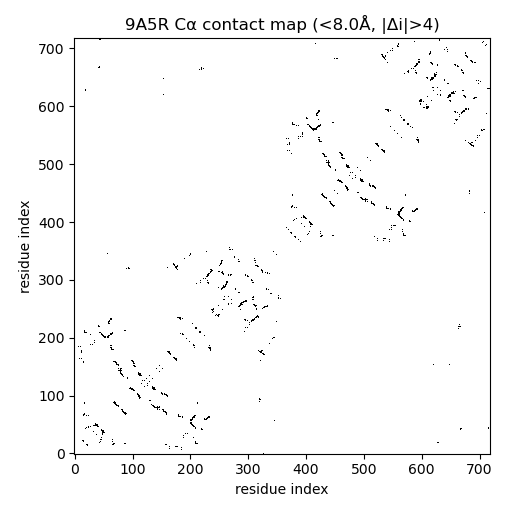 0.980 284 GLU B CA 1
ATOM 9849 C C . GLU B 2 284 ? -18.040 -3.117 19.003 1.000 0.980 284 GLU B C 1
ATOM 9850 O O . GLU B 2 284 ? -19.016 -2.689 19.620 1.000 0.980 284 GLU B O 1
ATOM 9862 N N . GLU B 2 285 ? -17.134 -3.910 19.586 1.000 0.980 285 GLU B N 1
ATOM 9863 C CA . GLU B 2 285 ? -17.222 -4.363 20.985 1.000 0.980 285 GLU B CA 1
ATOM 9864 C C . GLU B 2 285 ? -17.185 -3.189 21.978 1.000 0.980 285 GLU B C 1
ATOM 9865 O O . GLU B 2 285 ? -17.932 -3.167 22.958 1.000 0.980 285 GLU B O 1
ATOM 9877 N N . ALA B 2 286 ? -16.337 -2.190 21.714 1.000 0.980 286 ALA B N 1
ATOM 9878 C CA . ALA B 2 286 ? -16.173 -1.017 22.569 1.000 0.980 286 ALA B CA 1
ATOM 9879 C C . ALA B 2 286 ? -17.187 0.111 22.283 1.000 0.980 286 ALA B C 1
ATOM 9880 O O . ALA B 2 286 ? -17.143 1.158 22.946 1.000 0.980 286 ALA B O 1
ATOM 9887 N N . GLY B 2 287 ? -18.074 -0.070 21.295 1.000 0.980 287 GLY B N 1
ATOM 9888 C CA . GLY B 2 287 ? -19.046 0.934 20.858 1.000 0.980 287 GLY B CA 1
ATOM 9889 C C . GLY B 2 287 ? -18.401 2.229 20.355 1.000 0.980 287 GLY B C 1
ATOM 9890 O O . GLY B 2 287 ? -18.941 3.314 20.577 1.000 0.980 287 GLY B O 1
ATOM 9894 N N . ILE B 2 288 ? -17.217 2.140 19.746 1.000 0.990 288 ILE B N 1
ATOM 9895 C CA . ILE B 2 288 ? -16.486 3.287 19.205 1.000 0.990 288 ILE B CA 1
ATOM 9896 C C . ILE B 2 288 ? -16.965 3.522 17.770 1.000 0.990 288 ILE B C 1
ATOM 9897 O O . ILE B 2 288 ? -16.902 2.601 16.952 1.000 0.990 288 ILE B O 1
ATOM 9913 N N . PRO B 2 289 ? -17.446 4.732 17.437 1.000 0.980 289 PRO B N 1
ATOM 9914 C CA . PRO B 2 289 ? -17.845 5.030 16.072 1.000 0.980 289 PRO B CA 1
ATOM 9915 C C . PRO B 2 289 ? -16.635 4.956 15.140 1.000 0.980 289 PRO B C 1
ATOM 9916 O O . PRO B 2 289 ? -15.526 5.335 15.513 1.000 0.980 289 PRO B O 1
ATOM 9927 N N . TYR B 2 290 ? -16.864 4.510 13.912 1.000 0.980 290 TYR B N 1
ATOM 9928 C CA . TYR B 2 290 ? -15.859 4.495 12.860 1.000 0.980 290 TYR B CA 1
ATOM 9929 C C . TYR B 2 290 ? -16.528 4.649 11.495 1.000 0.980 290 TYR B C 1
ATOM 9930 O O . TYR B 2 290 ? -17.737 4.459 11.337 1.000 0.980 290 TYR B O 1
ATOM 9948 N N . GLN B 2 291 ? -15.724 4.987 10.499 1.000 0.970 291 GLN B N 1
ATOM 9949 C CA . GLN B 2 291 ? -16.110 5.049 9.095 1.000 0.970 291 GLN B CA 1
ATOM 9950 C C . GLN B 2 291 ? -15.092 4.243 8.289 1.000 0.970 291 GLN B C 1
ATOM 9951 O O . GLN B 2 291 ? -13.929 4.180 8.668 1.000 0.970 291 GLN B O 1
ATOM 9965 N N . PHE B 2 292 ? -15.492 3.635 7.177 1.000 0.960 292 PHE B N 1
ATOM 9966 C CA . PHE B 2 292 ? -14.521 3.148 6.194 1.000 0.960 292 PHE B CA 1
ATOM 9967 C C . PHE B 2 292 ? -14.233 4.248 5.180 1.000 0.960 292 PHE B C 1
ATOM 9968 O O . PHE B 2 292 ? -15.139 5.007 4.828 1.000 0.960 292 PHE B O 1
ATOM 9985 N N . ASP B 2 293 ? -12.997 4.309 4.694 1.000 0.940 293 ASP B N 1
ATOM 9986 C CA . ASP B 2 293 ? -12.643 5.186 3.581 1.000 0.940 293 ASP B CA 1
ATOM 9987 C C . ASP B 2 293 ? -11.558 4.568 2.688 1.000 0.940 293 ASP B C 1
ATOM 9988 O O . ASP B 2 293 ? -10.860 3.630 3.089 1.000 0.940 293 ASP B O 1
ATOM 9997 N N . ALA B 2 294 ? -11.435 5.076 1.462 1.000 0.930 294 ALA B N 1
ATOM 9998 C CA . ALA B 2 294 ? -10.423 4.657 0.497 1.000 0.930 294 ALA B CA 1
ATOM 9999 C C . ALA B 2 294 ? -9.879 5.859 -0.284 1.000 0.930 294 ALA B C 1
ATOM 10000 O O . ALA B 2 294 ? -10.639 6.601 -0.904 1.000 0.930 294 ALA B O 1
ATOM 10007 N N . ILE B 2 295 ? -8.555 6.019 -0.317 1.000 0.880 295 ILE B N 1
ATOM 10008 C CA . ILE B 2 295 ? -7.898 7.216 -0.855 1.000 0.880 295 ILE B CA 1
ATOM 10009 C C . ILE B 2 295 ? -7.068 6.848 -2.088 1.000 0.880 295 ILE B C 1
ATOM 10010 O O . ILE B 2 295 ? -5.850 6.699 -2.040 1.000 0.880 295 ILE B O 1
ATOM 10026 N N . ALA B 2 296 ? -7.733 6.719 -3.237 1.000 0.830 296 ALA B N 1
ATOM 10027 C CA . ALA B 2 296 ? -7.110 6.222 -4.467 1.000 0.830 296 ALA B CA 1
ATOM 10028 C C . ALA B 2 296 ? -5.937 7.065 -5.006 1.000 0.830 296 ALA B C 1
ATOM 10029 O O . ALA B 2 296 ? -5.130 6.560 -5.783 1.000 0.830 296 ALA B O 1
ATOM 10036 N N . GLY B 2 297 ? -5.870 8.348 -4.636 1.000 0.840 297 GLY B N 1
ATOM 10037 C CA . GLY B 2 297 ? -4.831 9.288 -5.066 1.000 0.840 297 GLY B CA 1
ATOM 10038 C C . GLY B 2 297 ? -3.866 9.730 -3.964 1.000 0.840 297 GLY B C 1
ATOM 10039 O O . GLY B 2 297 ? -3.097 10.654 -4.207 1.000 0.840 297 GLY B O 1
ATOM 10043 N N . GLY B 2 298 ? -3.930 9.125 -2.776 1.000 0.880 298 GLY B N 1
ATOM 10044 C CA . GLY B 2 298 ? -3.102 9.476 -1.619 1.000 0.880 298 GLY B CA 1
ATOM 10045 C C . GLY B 2 298 ? -2.300 8.283 -1.115 1.000 0.880 298 GLY B C 1
ATOM 10046 O O . GLY B 2 298 ? -2.479 7.162 -1.583 1.000 0.880 298 GLY B O 1
ATOM 10050 N N . GLY B 2 299 ? -1.413 8.525 -0.162 1.000 0.940 299 GLY B N 1
ATOM 10051 C CA . GLY B 2 299 ? -0.664 7.493 0.538 1.000 0.940 299 GLY B CA 1
ATOM 10052 C C . GLY B 2 299 ? -0.413 7.951 1.963 1.000 0.940 299 GLY B C 1
ATOM 10053 O O . GLY B 2 299 ? -0.525 9.134 2.245 1.000 0.940 299 GLY B O 1
ATOM 10057 N N . THR B 2 300 ? -0.117 7.000 2.835 1.000 0.970 300 THR B N 1
ATOM 10058 C CA . THR B 2 300 ? 0.204 7.262 4.241 1.000 0.970 300 THR B CA 1
ATOM 10059 C C . THR B 2 300 ? 1.523 6.592 4.605 1.000 0.970 300 THR B C 1
ATOM 10060 O O . THR B 2 300 ? 1.992 5.695 3.888 1.000 0.970 300 THR B O 1
ATOM 10071 N N . ASP B 2 301 ? 2.089 6.948 5.759 1.000 0.990 301 ASP B N 1
ATOM 10072 C CA . ASP B 2 301 ? 3.295 6.320 6.318 1.000 0.990 301 ASP B CA 1
ATOM 10073 C C . ASP B 2 301 ? 3.229 4.779 6.336 1.000 0.990 301 ASP B C 1
ATOM 10074 O O . ASP B 2 301 ? 4.242 4.103 6.113 1.000 0.990 301 ASP B O 1
ATOM 10083 N N . SER B 2 302 ? 2.034 4.198 6.516 1.000 0.990 302 SER B N 1
ATOM 10084 C CA . SER B 2 302 ? 1.808 2.747 6.442 1.000 0.990 302 SER B CA 1
ATOM 10085 C C . SER B 2 302 ? 2.332 2.127 5.142 1.000 0.990 302 SER B C 1
ATOM 10086 O O . SER B 2 302 ? 2.858 1.015 5.167 1.000 0.990 302 SER B O 1
ATOM 10094 N N . GLY B 2 303 ? 2.273 2.855 4.023 1.000 0.980 303 GLY B N 1
ATOM 10095 C CA . GLY B 2 303 ? 2.789 2.418 2.724 1.000 0.980 303 GLY B CA 1
ATOM 10096 C C . GLY B 2 303 ? 4.297 2.171 2.692 1.000 0.980 303 GLY B C 1
ATOM 10097 O O . GLY B 2 303 ? 4.772 1.302 1.961 1.000 0.980 303 GLY B O 1
ATOM 10101 N N . ALA B 2 304 ? 5.073 2.881 3.512 1.000 0.990 304 ALA B N 1
ATOM 10102 C CA . ALA B 2 304 ? 6.490 2.579 3.695 1.000 0.990 304 ALA B CA 1
ATOM 10103 C C . ALA B 2 304 ? 6.708 1.535 4.797 1.000 0.990 304 ALA B C 1
ATOM 10104 O O . ALA B 2 304 ? 7.543 0.640 4.638 1.000 0.990 304 ALA B O 1
ATOM 10111 N N . ILE B 2 305 ? 5.957 1.629 5.899 1.000 0.990 305 ILE B N 1
ATOM 10112 C CA . ILE B 2 305 ? 6.139 0.763 7.069 1.000 0.990 305 ILE B CA 1
ATOM 10113 C C . ILE B 2 305 ? 5.858 -0.702 6.717 1.000 0.990 305 ILE B C 1
ATOM 10114 O O . ILE B 2 305 ? 6.669 -1.567 7.056 1.000 0.990 305 ILE B O 1
ATOM 10130 N N . HIS B 2 306 ? 4.775 -0.988 5.988 1.000 0.990 306 HIS B N 1
ATOM 10131 C CA . HIS B 2 306 ? 4.334 -2.361 5.725 1.000 0.990 306 HIS B CA 1
ATOM 10132 C C . HIS B 2 306 ? 5.323 -3.181 4.879 1.000 0.990 306 HIS B C 1
ATOM 10133 O O . HIS B 2 306 ? 5.330 -4.409 4.948 1.000 0.990 306 HIS B O 1
ATOM 10147 N N . LEU B 2 307 ? 6.198 -2.510 4.119 1.000 0.980 307 LEU B N 1
ATOM 10148 C CA . LEU B 2 307 ? 7.248 -3.125 3.297 1.000 0.980 307 LEU B CA 1
ATO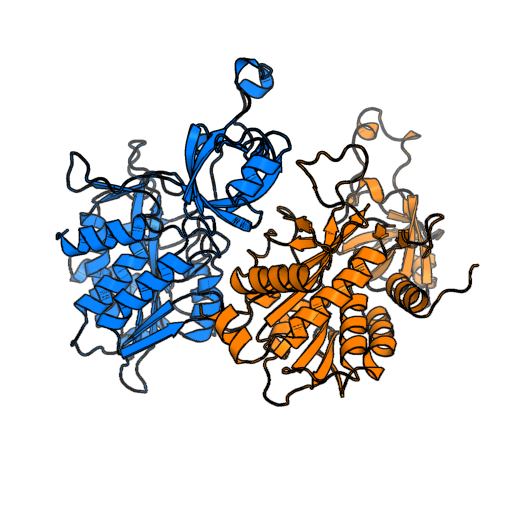M 10149 C C . LEU B 2 307 ? 8.583 -3.307 4.039 1.000 0.980 307 LEU B C 1
ATOM 10150 O O . LEU B 2 307 ? 9.597 -3.644 3.416 1.000 0.980 307 LEU B O 1
ATOM 10166 N N . THR B 2 308 ? 8.624 -3.030 5.343 1.000 0.980 308 THR B N 1
ATOM 10167 C CA . THR B 2 308 ? 9.846 -3.127 6.149 1.000 0.980 308 THR B CA 1
ATOM 10168 C C . THR B 2 308 ? 10.218 -4.583 6.396 1.000 0.980 308 THR B C 1
ATOM 10169 O O . THR B 2 308 ? 9.394 -5.370 6.852 1.000 0.980 308 THR B O 1
ATOM 10180 N N . ALA B 2 309 ? 11.487 -4.928 6.161 1.000 0.970 309 ALA B N 1
ATOM 10181 C CA . ALA B 2 309 ? 12.047 -6.254 6.418 1.000 0.970 309 ALA B CA 1
ATOM 10182 C C . ALA B 2 309 ? 11.196 -7.385 5.805 1.000 0.970 309 ALA B C 1
ATOM 10183 O O . ALA B 2 309 ? 10.962 -7.390 4.600 1.000 0.970 309 ALA B O 1
ATOM 10190 N N . ASN B 2 310 ? 10.723 -8.328 6.623 1.000 0.980 310 ASN B N 1
ATOM 10191 C CA . ASN B 2 310 ? 9.884 -9.447 6.181 1.000 0.980 310 ASN B CA 1
ATOM 10192 C C . ASN B 2 310 ? 8.401 -9.052 6.042 1.000 0.980 310 ASN B C 1
ATOM 10193 O O . ASN B 2 310 ? 7.547 -9.929 5.994 1.000 0.980 310 ASN B O 1
ATOM 10204 N N . GLY B 2 311 ? 8.083 -7.758 6.016 1.000 0.980 311 GLY B N 1
ATOM 10205 C CA . GLY B 2 311 ? 6.726 -7.226 6.031 1.000 0.980 311 GLY B CA 1
ATOM 10206 C C . GLY B 2 311 ? 6.258 -6.842 7.432 1.000 0.980 311 GLY B C 1
ATOM 10207 O O . GLY B 2 311 ? 6.716 -7.391 8.435 1.000 0.980 311 GLY B O 1
ATOM 10211 N N . VAL B 2 312 ? 5.322 -5.900 7.496 1.000 0.990 312 VAL B N 1
ATOM 10212 C CA . VAL B 2 312 ? 4.648 -5.497 8.735 1.000 0.990 312 VAL B CA 1
ATOM 10213 C C . VAL B 2 312 ? 3.155 -5.372 8.436 1.000 0.990 312 VAL B C 1
ATOM 10214 O O . VAL B 2 312 ? 2.791 -4.530 7.615 1.000 0.990 312 VAL B O 1
ATOM 10227 N N . PRO B 2 313 ? 2.270 -6.163 9.067 1.000 0.990 313 PRO B N 1
ATOM 10228 C CA . PRO B 2 313 ? 0.839 -5.905 9.015 1.000 0.990 313 PRO B CA 1
ATOM 10229 C C . PRO B 2 313 ? 0.558 -4.479 9.493 1.000 0.990 313 PRO B C 1
ATOM 10230 O O . PRO B 2 313 ? 0.858 -4.116 10.635 1.000 0.990 313 PRO B O 1
ATOM 10241 N N . ALA B 2 314 ? 0.013 -3.662 8.596 1.000 0.990 314 ALA B N 1
ATOM 10242 C CA . ALA B 2 314 ? -0.232 -2.254 8.848 1.000 0.990 314 ALA B CA 1
ATOM 10243 C C . ALA B 2 314 ? -1.648 -1.840 8.442 1.000 0.990 314 ALA B C 1
ATOM 10244 O O . ALA B 2 314 ? -2.275 -2.433 7.554 1.000 0.990 314 ALA B O 1
ATOM 10251 N N . LEU B 2 315 ? -2.151 -0.822 9.134 1.000 0.990 315 LEU B N 1
ATOM 10252 C CA . LEU B 2 315 ? -3.459 -0.226 8.902 1.000 0.990 315 LEU B CA 1
ATOM 10253 C C . LEU B 2 315 ? -3.372 1.277 9.131 1.000 0.990 315 LEU B C 1
ATOM 10254 O O . LEU B 2 315 ? -2.842 1.710 10.152 1.000 0.990 315 LEU B O 1
ATOM 10270 N N . SER B 2 316 ? -3.941 2.061 8.220 1.000 0.990 316 SER B N 1
ATOM 10271 C CA . SER B 2 316 ? -4.059 3.500 8.432 1.000 0.990 316 SER B CA 1
ATOM 10272 C C . SER B 2 316 ? -5.390 3.840 9.096 1.000 0.990 316 SER B C 1
ATOM 10273 O O . SER B 2 316 ? -6.447 3.367 8.665 1.000 0.990 316 SER B O 1
ATOM 10281 N N . ILE B 2 317 ? -5.324 4.632 10.165 1.000 0.990 317 ILE B N 1
ATOM 10282 C CA . ILE B 2 317 ? -6.482 5.164 10.888 1.000 0.990 317 ILE B CA 1
ATOM 10283 C C . ILE B 2 317 ? -6.408 6.680 10.795 1.000 0.990 317 ILE B C 1
ATOM 10284 O O . ILE B 2 317 ? -5.480 7.282 11.333 1.000 0.990 317 ILE B O 1
ATOM 10300 N N . THR B 2 318 ? -7.370 7.298 10.117 1.000 0.980 318 THR B N 1
ATOM 10301 C CA . THR B 2 318 ? -7.293 8.721 9.783 1.000 0.980 318 THR B CA 1
ATOM 10302 C C . THR B 2 318 ? -8.443 9.547 10.349 1.000 0.980 318 THR B C 1
ATOM 10303 O O . THR B 2 318 ? -9.488 9.019 10.735 1.000 0.980 318 THR B O 1
ATOM 10314 N N . ILE B 2 319 ? -8.250 10.865 10.429 1.000 0.980 319 ILE B N 1
ATOM 10315 C CA . ILE B 2 319 ? -9.262 11.827 10.880 1.000 0.980 319 ILE B CA 1
ATOM 10316 C C . ILE B 2 319 ? -9.845 12.571 9.682 1.000 0.980 319 ILE B C 1
ATOM 10317 O O . ILE B 2 319 ? -9.123 13.289 8.985 1.000 0.980 319 ILE B O 1
ATOM 10333 N N . ALA B 2 320 ? -11.160 12.455 9.475 1.000 0.960 320 ALA B N 1
ATOM 10334 C CA . ALA B 2 320 ? -11.852 13.166 8.406 1.000 0.960 320 ALA B CA 1
ATOM 10335 C C . ALA B 2 320 ? -11.648 14.681 8.571 1.000 0.960 320 ALA B C 1
ATOM 10336 O O . ALA B 2 320 ? -12.106 15.285 9.542 1.000 0.960 320 ALA B O 1
ATOM 10343 N N . THR B 2 321 ? -10.955 15.291 7.612 1.000 0.950 321 THR B N 1
ATOM 10344 C CA . THR B 2 321 ? -10.500 16.679 7.688 1.000 0.950 321 THR B CA 1
ATOM 10345 C C . THR B 2 321 ? -10.896 17.424 6.418 1.000 0.950 321 THR B C 1
ATOM 10346 O O . THR B 2 321 ? -10.776 16.926 5.296 1.000 0.950 321 THR B O 1
ATOM 10357 N N . ARG B 2 322 ? -11.407 18.644 6.580 1.000 0.930 322 ARG B N 1
ATOM 10358 C CA . ARG B 2 322 ? -11.728 19.548 5.470 1.000 0.930 322 ARG B CA 1
ATOM 10359 C C . ARG B 2 322 ? -10.524 20.416 5.134 1.000 0.930 322 ARG B C 1
ATOM 10360 O O . ARG B 2 322 ? -9.844 20.894 6.039 1.000 0.930 322 ARG B O 1
ATOM 10381 N N . TYR B 2 323 ? -10.350 20.709 3.846 1.000 0.870 323 TYR B N 1
ATOM 10382 C CA . TYR B 2 323 ? -9.359 21.666 3.329 1.000 0.870 323 TYR B CA 1
ATOM 10383 C C . TYR B 2 323 ? -7.889 21.290 3.626 1.000 0.870 323 TYR B C 1
ATOM 10384 O O . TYR B 2 323 ? -7.060 22.175 3.854 1.000 0.870 323 TYR B O 1
ATOM 10402 N N . ILE B 2 324 ? -7.558 19.989 3.611 1.000 0.780 324 ILE B N 1
ATOM 10403 C CA . ILE B 2 324 ? -6.167 19.500 3.701 1.000 0.780 324 ILE B CA 1
ATOM 10404 C C . ILE B 2 324 ? -5.300 20.059 2.559 1.000 0.780 324 ILE B C 1
ATOM 10405 O O . ILE B 2 324 ? -5.832 20.461 1.520 1.000 0.780 324 ILE B O 1
ATOM 10421 N N . HIS B 2 325 ? -3.977 20.103 2.748 1.000 0.800 325 HIS B N 1
ATOM 10422 C CA . HIS B 2 325 ? -3.016 20.707 1.806 1.000 0.800 325 HIS B CA 1
ATOM 10423 C C . HIS B 2 325 ? -3.325 22.183 1.461 1.000 0.800 325 HIS B C 1
ATOM 10424 O O . HIS B 2 325 ? -3.165 22.650 0.326 1.000 0.800 325 HIS B O 1
ATOM 10438 N N . THR B 2 326 ? -3.794 22.947 2.452 1.000 0.820 326 THR B N 1
ATOM 10439 C CA . THR B 2 326 ? -4.015 24.396 2.342 1.000 0.820 326 THR B CA 1
ATOM 10440 C C . THR B 2 326 ? -3.463 25.137 3.567 1.000 0.820 326 THR B C 1
ATOM 10441 O O . THR B 2 326 ? -2.886 24.534 4.468 1.000 0.820 326 THR B O 1
ATOM 10452 N N . HIS B 2 327 ? -3.641 26.462 3.625 1.000 0.850 327 HIS B N 1
ATOM 10453 C CA . HIS B 2 327 ? -3.224 27.266 4.782 1.000 0.850 327 HIS B CA 1
ATOM 10454 C C . HIS B 2 327 ? -4.038 26.971 6.051 1.000 0.850 327 HIS B C 1
ATOM 10455 O O . HIS B 2 327 ? -3.572 27.284 7.143 1.000 0.850 327 HIS B O 1
ATOM 10469 N N . ALA B 2 328 ? -5.236 26.391 5.925 1.000 0.890 328 ALA B N 1
ATOM 10470 C CA . ALA B 2 328 ? -6.090 26.078 7.061 1.000 0.890 328 ALA B CA 1
ATOM 10471 C C . ALA B 2 328 ? -6.965 24.862 6.781 1.000 0.890 328 ALA B C 1
ATOM 10472 O O . ALA B 2 328 ? -7.718 24.843 5.811 1.000 0.890 328 ALA B O 1
ATOM 10479 N N . ALA B 2 329 ? -6.921 23.896 7.687 1.000 0.940 329 ALA B N 1
ATOM 10480 C CA . ALA B 2 329 ? -7.749 22.708 7.677 1.000 0.940 329 ALA B CA 1
ATOM 10481 C C . ALA B 2 329 ? -8.659 22.689 8.909 1.000 0.940 329 ALA B C 1
ATOM 10482 O O . ALA B 2 329 ? -8.363 23.303 9.938 1.000 0.940 329 ALA B O 1
ATOM 10489 N N . MET B 2 330 ? -9.782 21.986 8.810 1.000 0.960 330 MET B N 1
ATOM 10490 C CA . MET B 2 330 ? -10.744 21.857 9.903 1.000 0.960 330 MET B CA 1
ATOM 10491 C C . MET B 2 330 ? -11.026 20.386 10.171 1.000 0.960 330 MET B C 1
ATOM 10492 O O . MET B 2 330 ? -11.325 19.657 9.230 1.000 0.960 330 MET B O 1
ATOM 10506 N N . LEU B 2 331 ? -10.971 19.979 11.437 1.000 0.960 331 LEU B N 1
ATOM 10507 C CA . LEU B 2 331 ? -11.315 18.627 11.883 1.000 0.960 331 LEU B CA 1
ATOM 10508 C C . LEU B 2 331 ? -12.258 18.661 13.088 1.000 0.960 331 LEU B C 1
ATOM 10509 O O . LEU B 2 331 ? -12.518 19.726 13.662 1.000 0.960 331 LEU B O 1
ATOM 10525 N N . HIS B 2 332 ? -12.768 17.491 13.473 1.000 0.980 332 HIS B N 1
ATOM 10526 C CA . HIS B 2 332 ? -13.658 17.331 14.617 1.000 0.980 332 HIS B CA 1
ATOM 10527 C C . HIS B 2 332 ? -12.950 16.671 15.803 1.000 0.980 332 HIS B C 1
ATOM 10528 O O . HIS B 2 332 ? -12.414 15.571 15.686 1.000 0.980 332 HIS B O 1
ATOM 10542 N N . ARG B 2 333 ? -13.007 17.308 16.976 1.000 0.980 333 ARG B N 1
ATOM 10543 C CA . ARG B 2 333 ? -12.374 16.829 18.213 1.000 0.980 333 ARG B CA 1
ATOM 10544 C C . ARG B 2 333 ? -12.827 15.419 18.604 1.000 0.980 333 ARG B C 1
ATOM 10545 O O . ARG B 2 333 ? -11.995 14.620 19.015 1.000 0.980 333 ARG B O 1
ATOM 10566 N N . ASP B 2 334 ? -14.109 15.091 18.428 1.000 0.980 334 ASP B N 1
ATOM 10567 C CA . ASP B 2 334 ? -14.595 13.747 18.779 1.000 0.980 334 ASP B CA 1
ATOM 10568 C C . ASP B 2 334 ? -13.991 12.653 17.884 1.000 0.980 334 ASP B C 1
ATOM 10569 O O . ASP B 2 334 ? -13.821 11.532 18.349 1.000 0.980 334 ASP B O 1
ATOM 10578 N N . ASP B 2 335 ? -13.634 12.938 16.625 1.000 0.990 335 ASP B N 1
ATOM 10579 C CA . ASP B 2 335 ? -13.000 11.930 15.760 1.000 0.990 335 ASP B CA 1
ATOM 10580 C C . ASP B 2 335 ? -11.582 11.620 16.258 1.000 0.990 335 ASP B C 1
ATOM 10581 O O . ASP B 2 335 ? -11.192 10.456 16.316 1.000 0.990 335 ASP B O 1
ATOM 10590 N N . TYR B 2 336 ? -10.850 12.650 16.702 1.000 0.980 336 TYR B N 1
ATOM 10591 C CA . TYR B 2 336 ? -9.543 12.514 17.353 1.000 0.980 336 TYR B CA 1
ATOM 10592 C C . TYR B 2 336 ? -9.622 11.694 18.646 1.000 0.980 336 TYR B C 1
ATOM 10593 O O . TYR B 2 336 ? -8.899 10.710 18.804 1.000 0.980 336 TYR B O 1
ATOM 10611 N N . GLU B 2 337 ? -10.528 12.060 19.556 1.000 0.980 337 GLU B N 1
ATOM 10612 C CA . GLU B 2 337 ? -10.690 11.361 20.836 1.000 0.980 337 GLU B CA 1
ATOM 10613 C C . GLU B 2 337 ? -11.097 9.892 20.622 1.000 0.980 337 GLU B C 1
ATOM 10614 O O . GLU B 2 337 ? -10.595 8.994 21.303 1.000 0.980 337 GLU B O 1
ATOM 10626 N N . ASN B 2 338 ? -11.948 9.617 19.626 1.000 0.990 338 ASN B N 1
ATOM 10627 C CA . ASN B 2 338 ? -12.324 8.253 19.260 1.000 0.990 338 ASN B CA 1
ATOM 10628 C C . ASN B 2 338 ? -11.185 7.478 18.586 1.000 0.990 338 ASN B C 1
ATOM 10629 O O . ASN B 2 338 ? -11.062 6.283 18.842 1.000 0.990 338 ASN B O 1
ATOM 10640 N N . ALA B 2 339 ? -10.331 8.119 17.782 1.000 0.990 339 ALA B N 1
ATOM 10641 C CA . ALA B 2 339 ? -9.139 7.480 17.222 1.000 0.990 339 ALA B CA 1
ATOM 10642 C C . ALA B 2 339 ? -8.163 7.050 18.324 1.000 0.990 339 ALA B C 1
ATOM 10643 O O . ALA B 2 339 ? -7.728 5.897 18.348 1.000 0.990 339 ALA B O 1
ATOM 10650 N N . VAL B 2 340 ? -7.885 7.947 19.280 1.000 0.990 340 VAL B N 1
ATOM 10651 C CA . VAL B 2 340 ? -7.062 7.649 20.461 1.000 0.990 340 VAL B CA 1
ATOM 10652 C C . VAL B 2 340 ? -7.650 6.462 21.221 1.000 0.990 340 VAL B C 1
ATOM 10653 O O . VAL B 2 340 ? -6.929 5.506 21.516 1.000 0.990 340 VAL B O 1
ATOM 10666 N N . LYS B 2 341 ? -8.959 6.480 21.505 1.000 0.990 341 LYS B N 1
ATOM 10667 C CA . LYS B 2 341 ? -9.639 5.383 22.204 1.000 0.990 341 LYS B CA 1
ATOM 10668 C C . LYS B 2 341 ? -9.551 4.070 21.417 1.000 0.990 341 LYS B C 1
ATOM 10669 O O . LYS B 2 341 ? -9.182 3.057 22.000 1.000 0.990 341 LYS B O 1
ATOM 10688 N N . LEU B 2 342 ? -9.824 4.087 20.110 1.000 0.990 342 LEU B N 1
ATOM 10689 C CA . LEU B 2 342 ? -9.791 2.902 19.246 1.000 0.990 342 LEU B CA 1
ATOM 10690 C C . LEU B 2 342 ? -8.412 2.243 19.247 1.000 0.990 342 LEU B C 1
ATOM 10691 O O . LEU B 2 342 ? -8.297 1.057 19.542 1.000 0.990 342 LEU B O 1
ATOM 10707 N N . ILE B 2 343 ? -7.364 3.016 18.967 1.000 0.990 343 ILE B N 1
ATOM 10708 C CA . ILE B 2 343 ? -5.990 2.506 18.914 1.000 0.990 343 ILE B CA 1
ATOM 10709 C C . ILE B 2 343 ? -5.554 1.996 20.289 1.000 0.990 343 ILE B C 1
ATOM 10710 O O . ILE B 2 343 ? -4.961 0.923 20.384 1.000 0.990 343 ILE B O 1
ATOM 10726 N N . THR B 2 344 ? -5.909 2.712 21.362 1.000 0.990 344 THR B N 1
ATOM 10727 C CA . THR B 2 344 ? -5.656 2.266 22.741 1.000 0.990 344 THR B CA 1
ATOM 10728 C C . THR B 2 344 ? -6.290 0.894 23.010 1.000 0.990 344 THR B C 1
ATOM 10729 O O . THR B 2 344 ? -5.618 -0.001 23.523 1.000 0.990 344 THR B O 1
ATOM 10740 N N . GLU B 2 345 ? -7.565 0.701 22.657 1.000 0.980 345 GLU B N 1
ATOM 10741 C CA . GLU B 2 345 ? -8.279 -0.559 22.905 1.000 0.980 345 GLU B CA 1
ATOM 10742 C C . GLU B 2 345 ? -7.764 -1.714 22.042 1.000 0.980 345 GLU B C 1
ATOM 10743 O O . GLU B 2 345 ? -7.676 -2.845 22.519 1.000 0.980 345 GLU B O 1
ATOM 10755 N N . VAL B 2 346 ? -7.355 -1.442 20.802 1.000 0.990 346 VAL B N 1
ATOM 10756 C CA . VAL B 2 346 ? -6.719 -2.454 19.951 1.000 0.990 346 VAL B CA 1
ATOM 10757 C C . VAL B 2 346 ? -5.385 -2.888 20.560 1.000 0.990 346 VAL B C 1
ATOM 10758 O O . VAL B 2 346 ? -5.153 -4.083 20.727 1.000 0.990 346 VAL B O 1
ATOM 10771 N N . ILE B 2 347 ? -4.535 -1.944 20.976 1.000 0.990 347 ILE B N 1
ATOM 10772 C CA . ILE B 2 347 ? -3.211 -2.229 21.553 1.000 0.990 347 ILE B CA 1
ATOM 10773 C C . ILE B 2 347 ? -3.288 -3.127 22.787 1.000 0.990 347 ILE B C 1
ATOM 10774 O O . ILE B 2 347 ? -2.458 -4.026 22.923 1.000 0.990 347 ILE B O 1
ATOM 10790 N N . LYS B 2 348 ? -4.280 -2.948 23.665 1.000 0.980 348 LYS B N 1
ATOM 10791 C CA . LYS B 2 348 ? -4.456 -3.808 24.851 1.000 0.980 348 LYS B CA 1
ATOM 10792 C C . LYS B 2 348 ? -4.663 -5.288 24.498 1.000 0.980 348 LYS B C 1
ATOM 10793 O O . LYS B 2 348 ? -4.367 -6.142 25.328 1.000 0.980 348 LYS B O 1
ATOM 10812 N N . LYS B 2 349 ? -5.131 -5.597 23.280 1.000 0.980 349 LYS B N 1
ATOM 10813 C CA . LYS B 2 349 ? -5.393 -6.964 22.786 1.000 0.980 349 LYS B CA 1
ATOM 10814 C C . LYS B 2 349 ? -4.243 -7.563 21.968 1.000 0.980 349 LYS B C 1
ATOM 10815 O O . LYS B 2 349 ? -4.243 -8.766 21.707 1.000 0.980 349 LYS B O 1
ATOM 10834 N N . LEU B 2 350 ? -3.267 -6.751 21.556 1.000 0.990 350 LEU B N 1
ATOM 10835 C CA . LEU B 2 350 ? -2.148 -7.176 20.707 1.000 0.990 350 LEU B CA 1
ATOM 10836 C C . LEU B 2 350 ? -1.046 -7.861 21.525 1.000 0.990 350 LEU B C 1
ATOM 10837 O O . LEU B 2 350 ? 0.068 -7.345 21.639 1.000 0.990 350 LEU B O 1
ATOM 10853 N N . ASP B 2 351 ? -1.361 -9.012 22.118 1.000 0.990 351 ASP B N 1
ATOM 10854 C CA . ASP B 2 351 ? -0.357 -9.946 22.626 1.000 0.990 351 ASP B CA 1
ATOM 10855 C C . ASP B 2 351 ? 0.290 -10.746 21.479 1.000 0.990 351 ASP B C 1
ATOM 10856 O O . ASP B 2 351 ? -0.101 -10.635 20.314 1.000 0.990 351 ASP B O 1
ATOM 10865 N N . ARG B 2 352 ? 1.312 -11.555 21.788 1.000 0.980 352 ARG B N 1
ATOM 10866 C CA . ARG B 2 352 ? 2.025 -12.336 20.763 1.000 0.980 352 ARG B CA 1
ATOM 10867 C C . ARG B 2 352 ? 1.096 -13.286 20.002 1.000 0.980 352 ARG B C 1
ATOM 10868 O O . ARG B 2 352 ? 1.231 -13.390 18.789 1.000 0.980 352 ARG B O 1
ATOM 10889 N N . LYS B 2 353 ? 0.162 -13.946 20.690 1.000 0.980 353 LYS B N 1
ATOM 10890 C CA . LYS B 2 353 ? -0.750 -14.908 20.068 1.000 0.980 353 LYS B CA 1
ATOM 10891 C C . LYS B 2 353 ? -1.669 -14.197 19.075 1.000 0.980 353 LYS B C 1
ATOM 10892 O O . LYS B 2 353 ? -1.751 -14.627 17.931 1.000 0.980 353 LYS B O 1
ATOM 10911 N N . THR B 2 354 ? -2.289 -13.093 19.484 1.000 0.990 354 THR B N 1
ATOM 10912 C CA . THR B 2 354 ? -3.157 -12.283 18.619 1.000 0.990 354 THR B CA 1
ATOM 10913 C C . THR B 2 354 ? -2.388 -11.724 17.422 1.000 0.990 354 THR B C 1
ATOM 10914 O O . THR B 2 354 ? -2.889 -11.748 16.302 1.000 0.990 354 THR B O 1
ATOM 10925 N N . VAL B 2 355 ? -1.155 -11.241 17.621 1.000 0.990 355 VAL B N 1
ATOM 10926 C CA . VAL B 2 355 ? -0.312 -10.739 16.523 1.000 0.990 355 VAL B CA 1
ATOM 10927 C C . VAL B 2 355 ? 0.042 -11.847 15.534 1.000 0.990 355 VAL B C 1
ATOM 10928 O O . VAL B 2 355 ? -0.036 -11.624 14.326 1.000 0.990 355 VAL B O 1
ATOM 10941 N N . ASP B 2 356 ? 0.394 -13.038 16.014 1.000 0.980 356 ASP B N 1
ATOM 10942 C CA . ASP B 2 356 ? 0.713 -14.171 15.145 1.000 0.980 356 ASP B CA 1
ATOM 10943 C C . ASP B 2 356 ? -0.537 -14.664 14.387 1.000 0.980 356 ASP B C 1
ATOM 10944 O O . ASP B 2 356 ? -0.448 -14.965 13.196 1.000 0.980 356 ASP B O 1
ATOM 10953 N N . GLU B 2 357 ? -1.714 -14.679 15.026 1.000 0.980 357 GLU B N 1
ATOM 10954 C CA . GLU B 2 357 ? -3.000 -14.964 14.371 1.000 0.980 357 GLU B CA 1
ATOM 10955 C C . GLU B 2 357 ? -3.319 -13.931 13.281 1.000 0.980 357 GLU B C 1
ATOM 10956 O O . GLU B 2 357 ? -3.597 -14.315 12.148 1.000 0.980 357 GLU B O 1
ATOM 10968 N N . ILE B 2 358 ? -3.186 -12.632 13.579 1.000 0.980 358 ILE B N 1
ATOM 10969 C CA . ILE B 2 358 ? -3.367 -11.545 12.603 1.000 0.980 358 ILE B CA 1
ATOM 10970 C C . ILE B 2 358 ? -2.404 -11.687 11.421 1.000 0.980 358 ILE B C 1
ATOM 10971 O O . ILE B 2 358 ? -2.795 -11.400 10.296 1.000 0.980 358 ILE B O 1
ATOM 10987 N N . THR B 2 359 ? -1.152 -12.078 11.669 1.000 0.980 359 THR B N 1
ATOM 10988 C CA . THR B 2 359 ? -0.077 -12.072 10.662 1.000 0.980 359 THR B CA 1
ATOM 10989 C C . THR B 2 359 ? -0.087 -13.315 9.768 1.000 0.980 359 THR B C 1
ATOM 10990 O O . THR B 2 359 ? 0.248 -13.228 8.586 1.000 0.980 359 THR B O 1
ATOM 11001 N N . TYR B 2 360 ? -0.418 -14.492 10.314 1.000 0.960 360 TYR B N 1
ATOM 11002 C CA . TYR B 2 360 ? -0.177 -15.773 9.634 1.000 0.960 360 TYR B CA 1
ATOM 11003 C C . TYR B 2 360 ? -1.433 -16.587 9.282 1.000 0.960 360 TYR B C 1
ATOM 11004 O O . TYR B 2 360 ? -1.286 -17.581 8.553 1.000 0.960 360 TYR B O 1
ATOM 11022 N N . GLN B 2 361 ? -2.627 -16.204 9.757 1.000 0.870 361 GLN B N 1
ATOM 11023 C CA . GLN B 2 361 ? -3.890 -16.902 9.452 1.000 0.870 361 GLN B CA 1
ATOM 11024 C C . GLN B 2 361 ? -4.703 -16.251 8.324 1.000 0.870 361 GLN B C 1
ATOM 11025 O O . GLN B 2 361 ? -4.494 -15.057 8.017 1.000 0.870 361 GLN B O 1
#

Secondary structure (DSSP, 8-state):
--HHHHHHHHHHHHS---TT-THHHHHHHHHHHTTT-SEEEE-SSS-EEEEE---TT--EEEEEEE---SEEEEEEE-TTSPEEEEEES---GGGTTT-EEEEEETTEEEEEEEE---GGGS-HHHHTSPPPGGG-EEE-S-SSHHHHHHHT--TT-EEEE----EE-SSTTEEEES-HHHHHHHHHHHHHHHHTTT---SSEEEEEEES-STTTSHHHHHHHHHH--SEEEEEEEEEB-TTSS-SSSSB-TTS-EEEEEE-SS-BPPHHHHHHHHHHHHHTT--EEEEE-SS--THHHHTTSTT---EEEEEEEEETTTSS-EEEEHHHHHHHHHHHHHHHHH--HHHHHHHHH--/-----HHHHHHHHHHHS---TT-THHHHHHHHHHHGGG-SEEEE-SS--EEEEEESSTTSPEEEEEEE----EEEEEEE-TTSPEEEEEES---GGGTTT-EEEEEETTEEEEEEEE---GGGS-TTGGGSPPPGGG-EEE-S-SSHHHHHHTT--TT-EEEE----EE-SSTTEEEES-HHHHHHHHHHHHHHHHHTTS--SSEEEEEEES--TTTSHHHHHHHHHH--SEEEEEEEEE---STT--TTT----TTS--EEEEEESS-BPPHHHHHHHHHHHHHTT---EEEEETT---THHHHTTSTT---EEEEEEEEES-SSS-EEEEHHHHHHHHHHHHHHHHH--HHHHHHHHH-

Foldseek 3Di:
DDPVLLVLLQVLQPDAAAFLRLVRNLVVLCVLLVVQAPDWDAFPSGWIWGKHDADPPWFEEEAAAASHFWFWWFADAAFQGWTFIDTRFDADLVQQAQFWKWWQFPVGTQIWGWHADDPVPDDPVCNVDRDDSRRIIIDRPARGRVRNVVVGDDTGIIMGGDDRFDQDPVNQKTKGHPVFPSLSQSLLSVLSVVCGPPHAQHIYIGTYFGSFRVPLVRLQRVCQVRVGQAYEYEGEDEDDVPVVDPPDFDDALQAWEWEQEECQDHAQPLVSVVLVCLCVVVVQGYDYGYYPDDGNCSNNQPPDPGHRYTYGYFYWHPGNHSMIMHGVNRSVSSSVSVNSSRRPRHPVSSVSSVPRD/DPDDDPLLVLLQLLQQFDAAFQRLVRNLVSLCVLQVVLAPDWDAFPSGKIKGKDDFPVPWFEEEQEAASHAKFWFFADQDFQRWTDIDTRFDADLVQQAQFWKWWQFPLGIFIWGKHAPDVVPDDPVVNVDRDDSRRIIIGRPGRGPVRNVVSGDDGGTTMGGDDHWDQDPPNQKIKGGPVFPSLSSSLLSLLSVVCRPPRAQHMYIRIHFGSVRVPLVRLLRVLLVRVGLAYEFEGADAAQPDPPRDCVRWPHHFPQAKEWECEECLDRAQPLLSVLLVVLCVVVVQGYHYTYHDHDDTNQSNNQPHDVGHRYIYIHFHWYPGNHSMIMHGNSNSVSSSVSVSSSRRVRGPVSSCVSVPD